Protein AF-0000000078878585 (afdb_homodimer)

Radius of gyration: 24.94 Å; Cα contacts (8 Å, |Δi|>4): 671; chains: 2; bounding box: 79×79×54 Å

Solvent-accessible surface area (backbone atoms only — not comparable to full-atom values): 21981 Å² total; per-residue (Å²): 111,72,65,44,60,48,69,75,69,44,62,63,59,82,74,28,34,38,36,37,40,33,37,47,58,63,44,70,57,42,50,69,71,71,37,98,54,54,78,77,66,34,69,67,61,50,48,40,48,52,51,31,54,56,51,60,57,68,70,75,54,55,53,57,38,36,37,37,39,90,61,33,37,38,37,32,35,41,47,82,52,56,62,77,70,33,27,46,53,57,54,22,2,40,52,9,2,47,42,5,10,46,34,10,56,73,68,71,45,89,40,34,22,28,26,45,63,28,65,33,76,48,67,69,60,46,52,49,50,55,50,50,51,36,50,48,32,32,54,52,32,56,50,37,49,44,30,48,53,35,40,75,68,72,36,49,75,67,55,21,49,58,56,51,73,73,45,49,73,68,52,45,52,48,53,33,44,77,72,72,38,61,73,89,73,51,61,60,57,63,40,51,24,47,80,47,64,75,68,83,66,78,69,76,70,80,122,112,71,65,42,60,49,68,75,69,45,62,64,58,83,74,28,34,38,35,38,39,32,38,48,57,64,46,68,58,40,49,68,70,73,38,96,56,55,79,77,67,33,68,68,60,50,49,41,47,52,52,30,53,56,50,59,56,70,70,76,53,55,51,57,36,35,38,38,38,90,62,33,38,38,37,32,36,41,48,83,52,55,62,78,70,33,26,48,54,58,54,22,2,40,52,8,1,48,43,4,11,49,34,11,56,74,68,70,44,90,40,34,21,29,28,44,66,27,66,36,75,46,66,69,59,48,52,49,50,54,51,49,53,37,49,48,32,31,52,52,34,55,51,37,49,46,30,48,54,36,39,74,68,72,37,49,74,67,54,21,49,57,57,52,73,72,46,49,73,68,53,44,52,50,52,32,44,75,71,72,38,60,75,89,72,51,61,59,58,64,40,51,23,47,78,47,64,74,68,83,67,77,70,75,70,80,121

Foldseek 3Di:
DVVVVCVPKDAFDALWKKKKKKFWDCVVVCCPPPDPADPPDHVLQLVLQVVLQVQLCVPQFPWFKWFDADRMIMTITDSPTCVVPRTFVCVFVVSQVSSQVSSCVSSVHRIGIGMGMDIGNDDVVVVVVLVVVQVVLQLVLLLRLQLVLCVVVPDDNVRSVVVSVPDDPVRSCVSCVVSPHRPVPPDPCNRGNDMDGDDPPPPPPPD/DVVVVCVPKDAFDALWKKKKKKFWDCVVVCCPPVDPADPPDHVLQLVLQVVLQVQLCVPQFQFFKWFDADRMIMTITDRPTCVVPRTFVCVFVVSQVSSQVSSCVSVVHRIGIGMGMDIGNDDVVVVVVLVVVQVVLQLVLLLRLQLVLVVVVPDDNVRSVVVSVPDDPVRSCVSCVVSPHRPVPPDPCNRGNDMDGDDPPPPPPPD

Nearest PDB structures (foldseek):
  3otc-assembly1_B-2  TM=9.334E-01  e=8.232E-17  Homo sapiens
  3otc-assembly1_A-2  TM=9.388E-01  e=1.432E-16  Homo sapiens
  5axk-assembly1_A-2  TM=9.358E-01  e=1.090E-15  Methanosarcina acetivorans
  5axk-assembly1_B  TM=9.050E-01  e=5.892E-16  Methanosarcina acetivorans
  5axl-assembly1_A  TM=9.165E-01  e=2.916E-15  Methanosarcina acetivorans

Secondary structure (DSSP, 8-state):
-HHHHTTT--BPPTT-EEEEEEEEESHHHIIIIIS---SS--HHHHHHHHHHHHHHTTSS--EEEEEEETTEEEEEE-TT--GGGGBHHHHHHHHHHHHHHHHHHHHTS--EEEEEEEEE-SHHHHHHHHHHHHHHHHHHHHHHHHHHHHHHTT--HHHHHHHHHT--HHHHHHHHHHTT--GGGS-HHHHH-EEEE----------/-HHHHTTT--BPPTT-EEEEEEEEESHHHIIIIIS---SS--HHHHHHHHHHHHHHTTSSS-EEEEEEETTEEEEEE-TT--GGGGBHHHHHHHHHHHHHHHHHHHHTS--EEEEEEEEE-SHHHHHHHHHHHHHHHHHHHHHHHHHHHHHHTT--HHHHHHHHHT--HHHHHHHHHHTT--GGGS-HHHHH-EEEE----------

Structure (mmCIF, N/CA/C/O backbone):
data_AF-0000000078878585-model_v1
#
loop_
_entity.id
_entity.type
_entity.pdbx_description
1 polymer 'Probable tRNA(His) guanylyltransferase'
#
loop_
_atom_site.group_PDB
_atom_site.id
_atom_site.type_symbol
_atom_site.label_atom_id
_atom_site.label_alt_id
_atom_site.label_comp_id
_atom_site.label_asym_id
_atom_site.label_entity_id
_atom_site.label_seq_id
_atom_site.pdbx_PDB_ins_code
_atom_site.Cartn_x
_atom_site.Cartn_y
_atom_site.Cartn_z
_atom_site.occupancy
_atom_site.B_iso_or_equiv
_atom_site.auth_seq_id
_atom_site.auth_comp_id
_atom_site.auth_asym_id
_atom_site.auth_atom_id
_atom_site.pdbx_PDB_model_num
ATOM 1 N N . MET A 1 1 ? -0.295 8.688 24.188 1 59.19 1 MET A N 1
ATOM 2 C CA . MET A 1 1 ? -0.666 8.594 22.781 1 59.19 1 MET A CA 1
ATOM 3 C C . MET A 1 1 ? 0.431 7.906 21.969 1 59.19 1 MET A C 1
ATOM 5 O O . MET A 1 1 ? 0.16 6.965 21.219 1 59.19 1 MET A O 1
ATOM 9 N N . ARG A 1 2 ? 1.653 8.281 22.406 1 64.31 2 ARG A N 1
ATOM 10 C CA . ARG A 1 2 ? 2.783 7.742 21.656 1 64.31 2 ARG A CA 1
ATOM 11 C C . ARG A 1 2 ? 2.936 6.242 21.891 1 64.31 2 ARG A C 1
ATOM 13 O O . ARG A 1 2 ? 3.25 5.488 20.969 1 64.31 2 ARG A O 1
ATOM 20 N N . LYS A 1 3 ? 2.475 5.887 23.031 1 68.31 3 LYS A N 1
ATOM 21 C CA . LYS A 1 3 ? 2.652 4.48 23.359 1 68.31 3 LYS A CA 1
ATOM 22 C C . LYS A 1 3 ? 1.713 3.596 22.547 1 68.31 3 LYS A C 1
ATOM 24 O O . LYS A 1 3 ? 2.104 2.514 22.094 1 68.31 3 LYS A O 1
ATOM 29 N N . ASN A 1 4 ? 0.507 4.027 22.297 1 75.5 4 ASN A N 1
ATOM 30 C CA . ASN A 1 4 ? -0.474 3.252 21.547 1 75.5 4 ASN A CA 1
ATOM 31 C C . ASN A 1 4 ? -0.077 3.115 20.078 1 75.5 4 ASN A C 1
ATOM 33 O O . ASN A 1 4 ? -0.454 2.148 19.406 1 75.5 4 ASN A O 1
ATOM 37 N N . GLU A 1 5 ? 0.819 3.98 19.672 1 79.25 5 GLU A N 1
ATOM 38 C CA . GLU A 1 5 ? 1.19 4.004 18.266 1 79.25 5 GLU A CA 1
ATOM 39 C C . GLU A 1 5 ? 2.23 2.932 17.953 1 79.25 5 GLU A C 1
ATOM 41 O O . GLU A 1 5 ? 2.4 2.545 16.797 1 79.25 5 GLU A O 1
ATOM 46 N N . THR A 1 6 ? 2.895 2.469 18.984 1 77.69 6 THR A N 1
ATOM 47 C CA . THR A 1 6 ? 3.986 1.533 18.734 1 77.69 6 THR A CA 1
ATOM 48 C C . THR A 1 6 ? 3.621 0.135 19.234 1 77.69 6 THR A C 1
ATOM 50 O O . THR A 1 6 ? 4.445 -0.779 19.188 1 77.69 6 THR A O 1
ATOM 53 N N . LEU A 1 7 ? 2.406 -0.029 19.641 1 78.81 7 LEU A N 1
ATOM 54 C CA . LEU A 1 7 ? 1.972 -1.28 20.25 1 78.81 7 LEU A CA 1
ATOM 55 C C . LEU A 1 7 ? 2.17 -2.451 19.297 1 78.81 7 LEU A C 1
ATOM 57 O O . LEU A 1 7 ? 2.582 -3.535 19.703 1 78.81 7 LEU A O 1
ATOM 61 N N . PHE A 1 8 ? 2.061 -2.191 18.031 1 80.19 8 PHE A N 1
ATOM 62 C CA . PHE A 1 8 ? 2.078 -3.285 17.062 1 80.19 8 PHE A CA 1
ATOM 63 C C . PHE A 1 8 ? 3.422 -3.355 16.344 1 80.19 8 PHE A C 1
ATOM 65 O O . PHE A 1 8 ? 3.611 -4.176 15.445 1 80.19 8 PHE A O 1
ATOM 72 N N . ASP A 1 9 ? 4.324 -2.539 16.828 1 86.62 9 ASP A N 1
ATOM 73 C CA . ASP A 1 9 ? 5.594 -2.51 16.109 1 86.62 9 ASP A CA 1
ATOM 74 C C . ASP A 1 9 ? 6.395 -3.787 16.344 1 86.62 9 ASP A C 1
ATOM 76 O O . ASP A 1 9 ? 6.617 -4.172 17.5 1 86.62 9 ASP A O 1
ATOM 80 N N . GLN A 1 10 ? 6.652 -4.477 15.273 1 90.62 10 GLN A N 1
ATOM 81 C CA . GLN A 1 10 ? 7.512 -5.656 15.25 1 90.62 10 GLN A CA 1
ATOM 82 C C . GLN A 1 10 ? 8.695 -5.461 14.312 1 90.62 10 GLN A C 1
ATOM 84 O O . GLN A 1 10 ? 8.578 -4.77 13.297 1 90.62 10 GLN A O 1
ATOM 89 N N . HIS A 1 11 ? 9.82 -6.016 14.75 1 92.62 11 HIS A N 1
ATOM 90 C CA . HIS A 1 11 ? 11.031 -5.965 13.938 1 92.62 11 HIS A CA 1
ATOM 91 C C . HIS A 1 11 ? 11.531 -7.367 13.602 1 92.62 11 HIS A C 1
ATOM 93 O O . HIS A 1 11 ? 11.477 -8.266 14.445 1 92.62 11 HIS A O 1
ATOM 99 N N . VAL A 1 12 ? 12.031 -7.547 12.414 1 91.56 12 VAL A N 1
ATOM 100 C CA . VAL A 1 12 ? 12.727 -8.789 12.094 1 91.56 12 VAL A CA 1
ATOM 101 C C . VAL A 1 12 ? 14.125 -8.773 12.703 1 91.56 12 VAL A C 1
ATOM 103 O O . VAL A 1 12 ? 14.875 -7.809 12.539 1 91.56 12 VAL A O 1
ATOM 106 N N . LEU A 1 13 ? 14.445 -9.781 13.359 1 90.31 13 LEU A N 1
ATOM 107 C CA . LEU A 1 13 ? 15.719 -9.844 14.07 1 90.31 13 LEU A CA 1
ATOM 108 C C . LEU A 1 13 ? 16.875 -9.953 13.086 1 90.31 13 LEU A C 1
ATOM 110 O O . LEU A 1 13 ? 16.734 -10.547 12.008 1 90.31 13 LEU A O 1
ATOM 114 N N . PRO A 1 14 ? 17.984 -9.461 13.523 1 89.62 14 PRO A N 1
ATOM 115 C CA . PRO A 1 14 ? 19.172 -9.609 12.688 1 89.62 14 PRO A CA 1
ATOM 116 C C . PRO A 1 14 ? 19.5 -11.07 12.375 1 89.62 14 PRO A C 1
ATOM 118 O O . PRO A 1 14 ? 19.062 -11.969 13.094 1 89.62 14 PRO A O 1
ATOM 121 N N . ASP A 1 15 ? 20.172 -11.344 11.234 1 88.06 15 ASP A N 1
ATOM 122 C CA . ASP A 1 15 ? 20.656 -12.656 10.82 1 88.06 15 ASP A CA 1
ATOM 123 C C . ASP A 1 15 ? 19.516 -13.516 10.273 1 88.06 15 ASP A C 1
ATOM 125 O O . ASP A 1 15 ? 19.719 -14.68 9.922 1 88.06 15 ASP A O 1
ATOM 129 N N . ASN A 1 16 ? 18.328 -12.969 10.281 1 91 16 ASN A N 1
ATOM 130 C CA . ASN A 1 16 ? 17.219 -13.617 9.578 1 91 16 ASN A CA 1
ATOM 131 C C . ASN A 1 16 ? 17.031 -13.047 8.18 1 91 16 ASN A C 1
ATOM 133 O O . ASN A 1 16 ? 17.156 -11.836 7.977 1 91 16 ASN A O 1
ATOM 137 N N . TYR A 1 17 ? 16.719 -13.984 7.305 1 92.12 17 TYR A N 1
ATOM 138 C CA . TYR A 1 17 ? 16.297 -13.523 5.988 1 92.12 17 TYR A CA 1
ATOM 139 C C . TYR A 1 17 ? 14.883 -12.969 6.027 1 92.12 17 TYR A C 1
ATOM 141 O O . TYR A 1 17 ? 14.062 -13.391 6.855 1 92.12 17 TYR A O 1
ATOM 149 N N . ILE A 1 18 ? 14.711 -11.969 5.207 1 96.06 18 ILE A N 1
ATOM 150 C CA . ILE A 1 18 ? 13.367 -11.414 5.062 1 96.06 18 ILE A CA 1
ATOM 151 C C . ILE A 1 18 ? 12.82 -11.75 3.674 1 96.06 18 ILE A C 1
ATOM 153 O O . ILE A 1 18 ? 13.445 -11.422 2.66 1 96.06 18 ILE A O 1
ATOM 157 N N . VAL A 1 19 ? 11.719 -12.438 3.627 1 97.44 19 VAL A N 1
ATOM 158 C CA . VAL A 1 19 ? 10.953 -12.594 2.393 1 97.44 19 VAL A CA 1
ATOM 159 C C . VAL A 1 19 ? 9.664 -11.773 2.475 1 97.44 19 VAL A C 1
ATOM 161 O O . VAL A 1 19 ? 8.945 -11.844 3.471 1 97.44 19 VAL A O 1
ATOM 164 N N . VAL A 1 20 ? 9.469 -10.953 1.495 1 98.19 20 VAL A N 1
ATOM 165 C CA . VAL A 1 20 ? 8.227 -10.188 1.388 1 98.19 20 VAL A CA 1
ATOM 166 C C . VAL A 1 20 ? 7.383 -10.734 0.243 1 98.19 20 VAL A C 1
ATOM 168 O O . VAL A 1 20 ? 7.859 -10.859 -0.887 1 98.19 20 VAL A O 1
ATOM 171 N N . ARG A 1 21 ? 6.152 -11.078 0.556 1 98.31 21 ARG A N 1
ATOM 172 C CA . ARG A 1 21 ? 5.242 -11.562 -0.477 1 98.31 21 ARG A CA 1
ATOM 173 C C . ARG A 1 21 ? 4.098 -10.586 -0.705 1 98.31 21 ARG A C 1
ATOM 175 O O . ARG A 1 21 ? 3.426 -10.172 0.245 1 98.31 21 ARG A O 1
ATOM 182 N N . LEU A 1 22 ? 3.949 -10.164 -1.873 1 98.62 22 LEU A N 1
ATOM 183 C CA . LEU A 1 22 ? 2.84 -9.32 -2.303 1 98.62 22 LEU A CA 1
ATOM 184 C C . LEU A 1 22 ? 1.843 -10.117 -3.139 1 98.62 22 LEU A C 1
ATOM 186 O O . LEU A 1 22 ? 2.24 -10.953 -3.953 1 98.62 22 LEU A O 1
ATOM 190 N N . ASP A 1 23 ? 0.561 -9.883 -2.914 1 97.38 23 ASP A N 1
ATOM 191 C CA . ASP A 1 23 ? -0.504 -10.609 -3.6 1 97.38 23 ASP A CA 1
ATOM 192 C C . ASP A 1 23 ? -1.622 -9.664 -4.035 1 97.38 23 ASP A C 1
ATOM 194 O O . ASP A 1 23 ? -2.088 -8.836 -3.246 1 97.38 23 ASP A O 1
ATOM 198 N N . GLY A 1 24 ? -2.039 -9.805 -5.266 1 97 24 GLY A N 1
ATOM 199 C CA . GLY A 1 24 ? -3.117 -8.969 -5.77 1 97 24 GLY A CA 1
ATOM 200 C C . GLY A 1 24 ? -4.422 -9.156 -5.02 1 97 24 GLY A C 1
ATOM 201 O O . GLY A 1 24 ? -4.863 -10.289 -4.812 1 97 24 GLY A O 1
ATOM 202 N N . LYS A 1 25 ? -5 -8.047 -4.605 1 95.06 25 LYS A N 1
ATOM 203 C CA . LYS A 1 25 ? -6.309 -8.086 -3.961 1 95.06 25 LYS A CA 1
ATOM 204 C C . LYS A 1 25 ? -7.43 -7.977 -4.988 1 95.06 25 LYS A C 1
ATOM 206 O O . LYS A 1 25 ? -7.566 -6.953 -5.66 1 95.06 25 LYS A O 1
ATOM 211 N N . GLY A 1 26 ? -8.211 -8.992 -5.078 1 88.06 26 GLY A N 1
ATOM 212 C CA . GLY A 1 26 ? -9.352 -8.969 -5.984 1 88.06 26 GLY A CA 1
ATOM 213 C C . GLY A 1 26 ? -8.953 -9.07 -7.445 1 88.06 26 GLY A C 1
ATOM 214 O O . GLY A 1 26 ? -9.688 -8.609 -8.32 1 88.06 26 GLY A O 1
ATOM 215 N N . PHE A 1 27 ? -7.828 -9.547 -7.746 1 87.62 27 PHE A N 1
ATOM 216 C CA . PHE A 1 27 ? -7.328 -9.594 -9.117 1 87.62 27 PHE A CA 1
ATOM 217 C C . PHE A 1 27 ? -8.102 -10.609 -9.945 1 87.62 27 PHE A C 1
ATOM 219 O O . PHE A 1 27 ? -8.188 -10.484 -11.164 1 87.62 27 PHE A O 1
ATOM 226 N N . THR A 1 28 ? -8.633 -11.602 -9.25 1 78 28 THR A N 1
ATOM 227 C CA . THR A 1 28 ? -9.469 -12.547 -9.984 1 78 28 THR A CA 1
ATOM 228 C C . THR A 1 28 ? -10.641 -11.828 -10.656 1 78 28 THR A C 1
ATOM 230 O O . THR A 1 28 ? -10.875 -11.992 -11.852 1 78 28 THR A O 1
ATOM 233 N N . LYS A 1 29 ? -11.289 -11.023 -9.883 1 77.31 29 LYS A N 1
ATOM 234 C CA . LYS A 1 29 ? -12.406 -10.258 -10.406 1 77.31 29 LYS A CA 1
ATOM 235 C C . LYS A 1 29 ? -11.938 -9.195 -11.398 1 77.31 29 LYS A C 1
ATOM 237 O O . LYS A 1 29 ? -12.562 -8.984 -12.43 1 77.31 29 LYS A O 1
ATOM 242 N N . LEU A 1 30 ? -10.844 -8.641 -11.109 1 75.62 30 LEU A N 1
ATOM 243 C CA . LEU A 1 30 ? -10.289 -7.594 -11.961 1 75.62 30 LEU A CA 1
ATOM 244 C C . LEU A 1 30 ? -9.945 -8.141 -13.336 1 75.62 30 LEU A C 1
ATOM 246 O O . LEU A 1 30 ? -10.281 -7.531 -14.352 1 75.62 30 LEU A O 1
ATOM 250 N N . THR A 1 31 ? -9.352 -9.273 -13.367 1 73.12 31 THR A N 1
ATOM 251 C CA . THR A 1 31 ? -8.836 -9.828 -14.617 1 73.12 31 THR A CA 1
ATOM 252 C C . THR A 1 31 ? -9.953 -10.5 -15.414 1 73.12 31 THR A C 1
ATOM 254 O O . THR A 1 31 ? -9.891 -10.57 -16.641 1 73.12 31 THR A O 1
ATOM 257 N N . LYS A 1 32 ? -10.977 -10.891 -14.773 1 69.56 32 LYS A N 1
ATOM 258 C CA . LYS A 1 32 ? -12.062 -11.586 -15.461 1 69.56 32 LYS A CA 1
ATOM 259 C C . LYS A 1 32 ? -13.125 -10.602 -15.945 1 69.56 32 LYS A C 1
ATOM 261 O O . LYS A 1 32 ? -13.68 -10.781 -17.031 1 69.56 32 LYS A O 1
ATOM 266 N N . GLU A 1 33 ? -13.344 -9.578 -15.148 1 68.31 33 GLU A N 1
ATOM 267 C CA . GLU A 1 33 ? -14.531 -8.773 -15.398 1 68.31 33 GLU A CA 1
ATOM 268 C C . GLU A 1 33 ? -14.156 -7.398 -15.961 1 68.31 33 GLU A C 1
ATOM 270 O O . GLU A 1 33 ? -14.883 -6.848 -16.797 1 68.31 33 GLU A O 1
ATOM 275 N N . SER A 1 34 ? -13.141 -6.949 -15.492 1 67.75 34 SER A N 1
ATOM 276 C CA . SER A 1 34 ? -12.914 -5.535 -15.773 1 67.75 34 SER A CA 1
ATOM 277 C C . SER A 1 34 ? -11.93 -5.348 -16.922 1 67.75 34 SER A C 1
ATOM 279 O O . SER A 1 34 ? -11.992 -4.355 -17.656 1 67.75 34 SER A O 1
ATOM 281 N N . LEU A 1 35 ? -11.117 -6.344 -16.969 1 73.44 35 LEU A N 1
ATOM 282 C CA . LEU A 1 35 ? -10.078 -6.191 -17.984 1 73.44 35 LEU A CA 1
ATOM 283 C C . LEU A 1 35 ? -10.266 -7.203 -19.109 1 73.44 35 LEU A C 1
ATOM 285 O O . LEU A 1 35 ? -10.688 -8.336 -18.859 1 73.44 35 LEU A O 1
ATOM 289 N N . ASP A 1 36 ? -10.188 -6.781 -20.328 1 82.81 36 ASP A N 1
ATOM 290 C CA . ASP A 1 36 ? -10.211 -7.68 -21.484 1 82.81 36 ASP A CA 1
ATOM 291 C C . ASP A 1 36 ? -8.852 -8.359 -21.672 1 82.81 36 ASP A C 1
ATOM 293 O O . ASP A 1 36 ? -8.047 -7.938 -22.5 1 82.81 36 ASP A O 1
ATOM 297 N N . LEU A 1 37 ? -8.664 -9.398 -20.875 1 88.56 37 LEU A N 1
ATOM 298 C CA . LEU A 1 37 ? -7.379 -10.094 -20.906 1 88.56 37 LEU A CA 1
ATOM 299 C C . LEU A 1 37 ? -7.539 -11.492 -21.484 1 88.56 37 LEU A C 1
ATOM 301 O O . LEU A 1 37 ? -8.594 -12.117 -21.312 1 88.56 37 LEU A O 1
ATOM 305 N N . GLU A 1 38 ? -6.555 -11.844 -22.188 1 89.81 38 GLU A N 1
ATOM 306 C CA . GLU A 1 38 ? -6.512 -13.227 -22.641 1 89.81 38 GLU A CA 1
ATOM 307 C C . GLU A 1 38 ? -6.488 -14.203 -21.469 1 89.81 38 GLU A C 1
ATOM 309 O O . GLU A 1 38 ? -5.887 -13.914 -20.438 1 89.81 38 GLU A O 1
ATOM 314 N N . LYS A 1 39 ? -7.199 -15.305 -21.703 1 89.75 39 LYS A N 1
ATOM 315 C CA . LYS A 1 39 ? -7.238 -16.344 -20.672 1 89.75 39 LYS A CA 1
ATOM 316 C C . LYS A 1 39 ? -6.555 -17.625 -21.156 1 89.75 39 LYS A C 1
ATOM 318 O O . LYS A 1 39 ? -6.633 -17.953 -22.328 1 89.75 39 LYS A O 1
ATOM 323 N N . PRO A 1 40 ? -5.797 -18.391 -20.297 1 91.81 40 PRO A N 1
ATOM 324 C CA . PRO A 1 40 ? -5.613 -18.203 -18.859 1 91.81 40 PRO A CA 1
ATOM 325 C C . PRO A 1 40 ? -4.516 -17.188 -18.531 1 91.81 40 PRO A C 1
ATOM 327 O O . PRO A 1 40 ? -4.426 -16.719 -17.391 1 91.81 40 PRO A O 1
ATOM 330 N N . PHE A 1 41 ? -3.688 -16.844 -19.516 1 92.62 41 PHE A N 1
ATOM 331 C CA . PHE A 1 41 ? -2.584 -15.922 -19.297 1 92.62 41 PHE A CA 1
ATOM 332 C C . PHE A 1 41 ? -2.592 -14.812 -20.328 1 92.62 41 PHE A C 1
ATOM 334 O O . PHE A 1 41 ? -2.895 -15.047 -21.5 1 92.62 41 PHE A O 1
ATOM 341 N N . ASP A 1 42 ? -2.275 -13.664 -19.875 1 93.31 42 ASP A N 1
ATOM 342 C CA . ASP A 1 42 ? -2.215 -12.492 -20.734 1 93.31 42 ASP A CA 1
ATOM 343 C C . ASP A 1 42 ? -0.854 -11.805 -20.641 1 93.31 42 ASP A C 1
ATOM 345 O O . ASP A 1 42 ? -0.394 -11.484 -19.531 1 93.31 42 ASP A O 1
ATOM 349 N N . ILE A 1 43 ? -0.296 -11.531 -21.719 1 94.06 43 ILE A N 1
ATOM 350 C CA . ILE A 1 43 ? 1.059 -10.992 -21.781 1 94.06 43 ILE A CA 1
ATOM 351 C C . ILE A 1 43 ? 1.081 -9.586 -21.172 1 94.06 43 ILE A C 1
ATOM 353 O O . ILE A 1 43 ? 2.078 -9.18 -20.578 1 94.06 43 ILE A O 1
ATOM 357 N N . ARG A 1 44 ? 0.071 -8.836 -21.406 1 93.88 44 ARG A N 1
ATOM 358 C CA . ARG A 1 44 ? 0.007 -7.477 -20.859 1 93.88 44 ARG A CA 1
ATOM 359 C C . ARG A 1 44 ? 0.038 -7.496 -19.344 1 93.88 44 ARG A C 1
ATOM 361 O O . ARG A 1 44 ? 0.724 -6.68 -18.719 1 93.88 44 ARG A O 1
ATOM 368 N N . PHE A 1 45 ? -0.755 -8.375 -18.734 1 94.94 45 PHE A N 1
ATOM 369 C CA . PHE A 1 45 ? -0.76 -8.523 -17.281 1 94.94 45 PHE A CA 1
ATOM 370 C C . PHE A 1 45 ? 0.601 -9 -16.797 1 94.94 45 PHE A C 1
ATOM 372 O O . PHE A 1 45 ? 1.123 -8.477 -15.805 1 94.94 45 PHE A O 1
ATOM 379 N N . HIS A 1 46 ? 1.098 -9.977 -17.5 1 94.88 46 HIS A N 1
ATOM 380 C CA . HIS A 1 46 ? 2.424 -10.492 -17.172 1 94.88 46 HIS A CA 1
ATOM 381 C C . HIS A 1 46 ? 3.469 -9.383 -17.203 1 94.88 46 HIS A C 1
ATOM 383 O O . HIS A 1 46 ? 4.266 -9.258 -16.266 1 94.88 46 HIS A O 1
ATOM 389 N N . ASP A 1 47 ? 3.463 -8.586 -18.234 1 96.44 47 ASP A N 1
ATOM 390 C CA . ASP A 1 47 ? 4.422 -7.496 -18.375 1 96.44 47 ASP A CA 1
ATOM 391 C C . ASP A 1 47 ? 4.266 -6.477 -17.25 1 96.44 47 ASP A C 1
ATOM 393 O O . ASP A 1 47 ? 5.254 -5.93 -16.75 1 96.44 47 ASP A O 1
ATOM 397 N N . ALA A 1 48 ? 3.059 -6.242 -16.875 1 96.56 48 ALA A N 1
ATOM 398 C CA . ALA A 1 48 ? 2.793 -5.309 -15.773 1 96.56 48 ALA A CA 1
ATOM 399 C C . ALA A 1 48 ? 3.357 -5.832 -14.461 1 96.56 48 ALA A C 1
ATOM 401 O O . ALA A 1 48 ? 3.959 -5.078 -13.688 1 96.56 48 ALA A O 1
ATOM 402 N N . MET A 1 49 ? 3.162 -7.125 -14.227 1 97.31 49 MET A N 1
ATOM 403 C CA . MET A 1 49 ? 3.67 -7.73 -12.992 1 97.31 49 MET A CA 1
ATOM 404 C C . MET A 1 49 ? 5.195 -7.727 -12.977 1 97.31 49 MET A C 1
ATOM 406 O O . MET A 1 49 ? 5.805 -7.441 -11.945 1 97.31 49 MET A O 1
ATOM 410 N N . VAL A 1 50 ? 5.789 -7.992 -14.109 1 97.44 50 VAL A N 1
ATOM 411 C CA . VAL A 1 50 ? 7.242 -7.988 -14.227 1 97.44 50 VAL A CA 1
ATOM 412 C C . VAL A 1 50 ? 7.773 -6.574 -14.023 1 97.44 50 VAL A C 1
ATOM 414 O O . VAL A 1 50 ? 8.742 -6.363 -13.281 1 97.44 50 VAL A O 1
ATOM 417 N N . ALA A 1 51 ? 7.164 -5.602 -14.672 1 98.06 51 ALA A N 1
ATOM 418 C CA . ALA A 1 51 ? 7.566 -4.203 -14.516 1 98.06 51 ALA A CA 1
ATOM 419 C C . ALA A 1 51 ? 7.441 -3.756 -13.062 1 98.06 51 ALA A C 1
ATOM 421 O O . ALA A 1 51 ? 8.312 -3.047 -12.555 1 98.06 51 ALA A O 1
ATOM 422 N N . THR A 1 52 ? 6.375 -4.145 -12.422 1 98.44 52 THR A N 1
ATOM 423 C CA . THR A 1 52 ? 6.164 -3.818 -11.016 1 98.44 52 THR A CA 1
ATOM 424 C C . THR A 1 52 ? 7.262 -4.426 -10.148 1 98.44 52 THR A C 1
ATOM 426 O O . THR A 1 52 ? 7.801 -3.758 -9.266 1 98.44 52 THR A O 1
ATOM 429 N N . THR A 1 53 ? 7.586 -5.668 -10.43 1 98.25 53 THR A N 1
ATOM 430 C CA . THR A 1 53 ? 8.648 -6.348 -9.688 1 98.25 53 THR A CA 1
ATOM 431 C C . THR A 1 53 ? 9.977 -5.625 -9.867 1 98.25 53 THR A C 1
ATOM 433 O O . THR A 1 53 ? 10.703 -5.398 -8.891 1 98.25 53 THR A O 1
ATOM 436 N N . LYS A 1 54 ? 10.273 -5.23 -11.086 1 97.25 54 LYS A N 1
ATOM 437 C CA . LYS A 1 54 ? 11.5 -4.488 -11.367 1 97.25 54 LYS A CA 1
ATOM 438 C C . LYS A 1 54 ? 11.531 -3.166 -10.602 1 97.25 54 LYS A C 1
ATOM 440 O O . LYS A 1 54 ? 12.57 -2.779 -10.062 1 97.25 54 LYS A O 1
ATOM 445 N N . HIS A 1 55 ? 10.453 -2.516 -10.562 1 97.56 55 HIS A N 1
ATOM 446 C CA . HIS A 1 55 ? 10.344 -1.265 -9.82 1 97.56 55 HIS A CA 1
ATOM 447 C C . HIS A 1 55 ? 10.664 -1.469 -8.344 1 97.56 55 HIS A C 1
ATOM 449 O O . HIS A 1 55 ? 11.383 -0.667 -7.746 1 97.56 55 HIS A O 1
ATOM 455 N N . LEU A 1 56 ? 10.203 -2.562 -7.734 1 97.75 56 LEU A N 1
ATOM 456 C CA . LEU A 1 56 ? 10.391 -2.834 -6.312 1 97.75 56 LEU A CA 1
ATOM 457 C C . LEU A 1 56 ? 11.859 -3.076 -5.988 1 97.75 56 LEU A C 1
ATOM 459 O O . LEU A 1 56 ? 12.273 -2.949 -4.832 1 97.75 56 LEU A O 1
ATOM 463 N N . LEU A 1 57 ? 12.656 -3.352 -7.012 1 95.62 57 LEU A N 1
ATOM 464 C CA . LEU A 1 57 ? 14.086 -3.543 -6.816 1 95.62 57 LEU A CA 1
ATOM 465 C C . LEU A 1 57 ? 14.797 -2.203 -6.637 1 95.62 57 LEU A C 1
ATOM 467 O O . LEU A 1 57 ? 15.953 -2.16 -6.219 1 95.62 57 LEU A O 1
ATOM 471 N N . THR A 1 58 ? 14.094 -1.097 -6.898 1 94.06 58 THR A N 1
ATOM 472 C CA . THR A 1 58 ? 14.75 0.205 -6.938 1 94.06 58 THR A CA 1
ATOM 473 C C . THR A 1 58 ? 14.227 1.108 -5.824 1 94.06 58 THR A C 1
ATOM 475 O O . THR A 1 58 ? 14.5 2.309 -5.809 1 94.06 58 THR A O 1
ATOM 478 N N . VAL A 1 59 ? 13.5 0.56 -4.887 1 95.06 59 VAL A N 1
ATOM 479 C CA . VAL A 1 59 ? 12.766 1.449 -3.992 1 95.06 59 VAL A CA 1
ATOM 480 C C . VAL A 1 59 ? 13.484 1.527 -2.643 1 95.06 59 VAL A C 1
ATOM 482 O O . VAL A 1 59 ? 12.883 1.923 -1.641 1 95.06 59 VAL A O 1
ATOM 485 N N . GLY A 1 60 ? 14.688 1.091 -2.541 1 93.62 60 GLY A N 1
ATOM 486 C CA . GLY A 1 60 ? 15.469 1.372 -1.35 1 93.62 60 GLY A CA 1
ATOM 487 C C . GLY A 1 60 ? 15.867 0.121 -0.588 1 93.62 60 GLY A C 1
ATOM 488 O O . GLY A 1 60 ? 16.734 0.17 0.285 1 93.62 60 GLY A O 1
ATOM 489 N N . PHE A 1 61 ? 15.242 -1.02 -0.856 1 95 61 PHE A N 1
ATOM 490 C CA . PHE A 1 61 ? 15.602 -2.277 -0.213 1 95 61 PHE A CA 1
ATOM 491 C C . PHE A 1 61 ? 16.719 -2.98 -0.987 1 95 61 PHE A C 1
ATOM 493 O O . PHE A 1 61 ? 16.766 -2.893 -2.215 1 95 61 PHE A O 1
ATOM 500 N N . LYS A 1 62 ? 17.562 -3.607 -0.306 1 94.12 62 LYS A N 1
ATOM 501 C CA . LYS A 1 62 ? 18.547 -4.465 -0.949 1 94.12 62 LYS A CA 1
ATOM 502 C C . LYS A 1 62 ? 17.969 -5.84 -1.269 1 94.12 62 LYS A C 1
ATOM 504 O O . LYS A 1 62 ? 18.125 -6.785 -0.494 1 94.12 62 LYS A O 1
ATOM 509 N N . VAL A 1 63 ? 17.375 -5.961 -2.385 1 95.56 63 VAL A N 1
ATOM 510 C CA . VAL A 1 63 ? 16.734 -7.199 -2.816 1 95.56 63 VAL A CA 1
ATOM 511 C C . VAL A 1 63 ? 17.75 -8.078 -3.547 1 95.56 63 VAL A C 1
ATOM 513 O O . VAL A 1 63 ? 18.375 -7.641 -4.516 1 95.56 63 VAL A O 1
ATOM 516 N N . ILE A 1 64 ? 17.875 -9.32 -3.145 1 92.94 64 ILE A N 1
ATOM 517 C CA . ILE A 1 64 ? 18.844 -10.258 -3.697 1 92.94 64 ILE A CA 1
ATOM 518 C C . ILE A 1 64 ? 18.188 -11.094 -4.793 1 92.94 64 ILE A C 1
ATOM 520 O O . ILE A 1 64 ? 18.859 -11.555 -5.719 1 92.94 64 ILE A O 1
ATOM 524 N N . TYR A 1 65 ? 16.984 -11.422 -4.605 1 95.94 65 TYR A N 1
ATOM 525 C CA . TYR A 1 65 ? 16.219 -12.266 -5.523 1 95.94 65 TYR A CA 1
ATOM 526 C C . TYR A 1 65 ? 14.742 -11.891 -5.516 1 95.94 65 TYR A C 1
ATOM 528 O O . TYR A 1 65 ? 14.18 -11.586 -4.461 1 95.94 65 TYR A O 1
ATOM 536 N N . ALA A 1 66 ? 14.188 -11.773 -6.668 1 97.94 66 ALA A N 1
ATOM 537 C CA . ALA A 1 66 ? 12.75 -11.531 -6.809 1 97.94 66 ALA A CA 1
ATOM 538 C C . ALA A 1 66 ? 12.102 -12.578 -7.707 1 97.94 66 ALA A C 1
ATOM 540 O O . ALA A 1 66 ? 12.727 -13.07 -8.648 1 97.94 66 ALA A O 1
ATOM 541 N N . TYR A 1 67 ? 10.938 -13 -7.348 1 97.56 67 TYR A N 1
ATOM 542 C CA . TYR A 1 67 ? 10.164 -13.992 -8.086 1 97.56 67 TYR A CA 1
ATOM 543 C C . TYR A 1 67 ? 8.711 -13.555 -8.234 1 97.56 67 TYR A C 1
ATOM 545 O O . TYR A 1 67 ? 8.102 -13.07 -7.277 1 97.56 67 TYR A O 1
ATOM 553 N N . THR A 1 68 ? 8.172 -13.562 -9.438 1 97.88 68 THR A N 1
ATOM 554 C CA . THR A 1 68 ? 6.766 -13.227 -9.625 1 97.88 68 THR A CA 1
ATOM 555 C C . THR A 1 68 ? 6.055 -14.312 -10.43 1 97.88 68 THR A C 1
ATOM 557 O O . THR A 1 68 ? 6.633 -14.875 -11.367 1 97.88 68 THR A O 1
ATOM 560 N N . GLN A 1 69 ? 4.863 -14.586 -10.039 1 95.12 69 GLN A N 1
ATOM 561 C CA . GLN A 1 69 ? 3.959 -15.516 -10.711 1 95.12 69 GLN A CA 1
ATOM 562 C C . GLN A 1 69 ? 2.506 -15.07 -10.562 1 95.12 69 GLN A C 1
ATOM 564 O O . GLN A 1 69 ? 2.082 -14.664 -9.484 1 95.12 69 GLN A O 1
ATOM 569 N N . SER A 1 70 ? 1.792 -15.07 -11.688 1 93 70 SER A N 1
ATOM 570 C CA . SER A 1 70 ? 0.401 -14.625 -11.672 1 93 70 SER A CA 1
ATOM 571 C C . SER A 1 70 ? 0.267 -13.25 -11.023 1 93 70 SER A C 1
ATOM 573 O O . SER A 1 70 ? 0.894 -12.289 -11.469 1 93 70 SER A O 1
ATOM 575 N N . ASP A 1 71 ? -0.471 -13.211 -9.922 1 94.81 71 ASP A N 1
ATOM 576 C CA . ASP A 1 71 ? -0.67 -11.922 -9.266 1 94.81 71 ASP A CA 1
ATOM 577 C C . ASP A 1 71 ? 0.155 -11.82 -7.988 1 94.81 71 ASP A C 1
ATOM 579 O O . ASP A 1 71 ? -0.154 -11.023 -7.105 1 94.81 71 ASP A O 1
ATOM 583 N N . GLU A 1 72 ? 1.201 -12.625 -7.879 1 97.25 72 GLU A N 1
ATOM 584 C CA . GLU A 1 72 ? 2.01 -12.664 -6.66 1 97.25 72 GLU A CA 1
ATOM 585 C C . GLU A 1 72 ? 3.455 -12.273 -6.949 1 97.25 72 GLU A C 1
ATOM 587 O O . GLU A 1 72 ? 4 -12.609 -8 1 97.25 72 GLU A O 1
ATOM 592 N N . ILE A 1 73 ? 4.078 -11.57 -6.039 1 98.44 73 ILE A N 1
ATOM 593 C CA . ILE A 1 73 ? 5.488 -11.203 -6.059 1 98.44 73 ILE A CA 1
ATOM 594 C C . ILE A 1 73 ? 6.148 -11.609 -4.742 1 98.44 73 ILE A C 1
ATOM 596 O O . ILE A 1 73 ? 5.598 -11.367 -3.666 1 98.44 73 ILE A O 1
ATOM 600 N N . SER A 1 74 ? 7.301 -12.258 -4.828 1 98.12 74 SER A N 1
ATOM 601 C CA . SER A 1 74 ? 8.125 -12.57 -3.662 1 98.12 74 SER A CA 1
ATOM 602 C C . SER A 1 74 ? 9.492 -11.898 -3.758 1 98.12 74 SER A C 1
ATOM 604 O O . SER A 1 74 ? 10.211 -12.078 -4.746 1 98.12 74 SER A O 1
ATOM 606 N N . LEU A 1 75 ? 9.859 -11.133 -2.766 1 98.12 75 LEU A N 1
ATOM 607 C CA . LEU A 1 75 ? 11.148 -10.461 -2.699 1 98.12 75 LEU A CA 1
ATOM 608 C C . LEU A 1 75 ? 12.008 -11.031 -1.57 1 98.12 75 LEU A C 1
ATOM 610 O O . LEU A 1 75 ? 11.547 -11.125 -0.43 1 98.12 75 LEU A O 1
ATOM 614 N N . LEU A 1 76 ? 13.172 -11.398 -1.91 1 97.31 76 LEU A N 1
ATOM 615 C CA . LEU A 1 76 ? 14.164 -11.766 -0.898 1 97.31 76 LEU A CA 1
ATOM 616 C C . LEU A 1 76 ? 15.078 -10.594 -0.581 1 97.31 76 LEU A C 1
ATOM 618 O O . LEU A 1 76 ? 15.859 -10.156 -1.434 1 97.31 76 LEU A O 1
ATOM 622 N N . ILE A 1 77 ? 14.961 -10.125 0.632 1 95.19 77 ILE A N 1
ATOM 623 C CA . ILE A 1 77 ? 15.773 -9 1.085 1 95.19 77 ILE A CA 1
ATOM 624 C C . ILE A 1 77 ? 17.016 -9.516 1.791 1 95.19 77 ILE A C 1
ATOM 626 O O . ILE A 1 77 ? 16.953 -10.461 2.578 1 95.19 77 ILE A O 1
ATOM 630 N N . ASP A 1 78 ? 18.078 -8.859 1.505 1 91.62 78 ASP A N 1
ATOM 631 C CA . ASP A 1 78 ? 19.359 -9.219 2.096 1 91.62 78 ASP A CA 1
ATOM 632 C C . ASP A 1 78 ? 19.281 -9.234 3.621 1 91.62 78 ASP A C 1
ATOM 634 O O . ASP A 1 78 ? 18.672 -8.352 4.223 1 91.62 78 ASP A O 1
ATOM 638 N N . LYS A 1 79 ? 20 -10.195 4.211 1 91 79 LYS A N 1
ATOM 639 C CA . LYS A 1 79 ? 19.938 -10.359 5.66 1 91 79 LYS A CA 1
ATOM 640 C C . LYS A 1 79 ? 20.578 -9.172 6.375 1 91 79 LYS A C 1
ATOM 642 O O . LYS A 1 79 ? 20.266 -8.891 7.535 1 91 79 LYS A O 1
ATOM 647 N N . ASP A 1 80 ? 21.438 -8.406 5.703 1 91.94 80 ASP A N 1
ATOM 648 C CA . ASP A 1 80 ? 22.141 -7.281 6.312 1 91.94 80 ASP A CA 1
ATOM 649 C C . ASP A 1 80 ? 21.406 -5.965 6.051 1 91.94 80 ASP A C 1
ATOM 651 O O . ASP A 1 80 ? 21.828 -4.906 6.512 1 91.94 80 ASP A O 1
ATOM 655 N N . ASP A 1 81 ? 20.328 -6.09 5.254 1 93.56 81 ASP A N 1
ATOM 656 C CA . ASP A 1 81 ? 19.547 -4.883 5.012 1 93.56 81 ASP A CA 1
ATOM 657 C C . ASP A 1 81 ? 18.875 -4.395 6.297 1 93.56 81 ASP A C 1
ATOM 659 O O . ASP A 1 81 ? 18.281 -5.184 7.027 1 93.56 81 ASP A O 1
ATOM 663 N N . ASN A 1 82 ? 19.031 -3.1 6.559 1 95.12 82 ASN A N 1
ATOM 664 C CA . ASN A 1 82 ? 18.453 -2.521 7.773 1 95.12 82 ASN A CA 1
ATOM 665 C C . ASN A 1 82 ? 17.484 -1.395 7.453 1 95.12 82 ASN A C 1
ATOM 667 O O . ASN A 1 82 ? 17.25 -0.508 8.281 1 95.12 82 ASN A O 1
ATOM 671 N N . THR A 1 83 ? 16.922 -1.472 6.266 1 94.81 83 THR A N 1
ATOM 672 C CA . THR A 1 83 ? 15.938 -0.465 5.859 1 94.81 83 THR A CA 1
ATOM 673 C C . THR A 1 83 ? 14.781 -0.4 6.852 1 94.81 83 THR A C 1
ATOM 675 O O . THR A 1 83 ? 14.273 -1.436 7.285 1 94.81 83 THR A O 1
ATOM 678 N N . PHE A 1 84 ? 14.406 0.811 7.32 1 95.19 84 PHE A N 1
ATOM 679 C CA . PHE A 1 84 ? 13.352 1.092 8.281 1 95.19 84 PHE A CA 1
ATOM 680 C C . PHE A 1 84 ? 13.578 0.325 9.578 1 95.19 84 PHE A C 1
ATOM 682 O O . PHE A 1 84 ? 12.625 -0.098 10.234 1 95.19 84 PHE A O 1
ATOM 689 N N . ASN A 1 85 ? 14.883 0.062 9.867 1 95.25 85 ASN A N 1
ATOM 690 C CA . ASN A 1 85 ? 15.242 -0.711 11.047 1 95.25 85 ASN A CA 1
ATOM 691 C C . ASN A 1 85 ? 14.539 -2.064 11.07 1 95.25 85 ASN A C 1
ATOM 693 O O . ASN A 1 85 ? 14.141 -2.547 12.133 1 95.25 85 ASN A O 1
ATOM 697 N N . ARG A 1 86 ? 14.172 -2.621 9.859 1 95.25 86 ARG A N 1
ATOM 698 C CA . ARG A 1 86 ? 13.555 -3.926 9.656 1 95.25 86 ARG A CA 1
ATOM 699 C C . ARG A 1 86 ? 12.18 -3.99 10.328 1 95.25 86 ARG A C 1
ATOM 701 O O . ARG A 1 86 ? 11.781 -5.043 10.828 1 95.25 86 ARG A O 1
ATOM 708 N N . LYS A 1 87 ? 11.516 -2.844 10.461 1 95.5 87 LYS A N 1
ATOM 709 C CA . LYS A 1 87 ? 10.172 -2.754 11.016 1 95.5 87 LYS A CA 1
ATOM 710 C C . LYS A 1 87 ? 9.141 -3.344 10.062 1 95.5 87 LYS A C 1
ATOM 712 O O . LYS A 1 87 ? 8.969 -2.854 8.945 1 95.5 87 LYS A O 1
ATOM 717 N N . VAL A 1 88 ? 8.352 -4.344 10.555 1 95.38 88 VAL A N 1
ATOM 718 C CA . VAL A 1 88 ? 7.469 -5.152 9.727 1 95.38 88 VAL A CA 1
ATOM 719 C C . VAL A 1 88 ? 6.359 -4.277 9.148 1 95.38 88 VAL A C 1
ATOM 721 O O . VAL A 1 88 ? 6.059 -4.348 7.953 1 95.38 88 VAL A O 1
ATOM 724 N N . ARG A 1 89 ? 5.773 -3.404 9.938 1 94.62 89 ARG A N 1
ATOM 725 C CA . ARG A 1 89 ? 4.68 -2.557 9.469 1 94.62 89 ARG A CA 1
ATOM 726 C C . ARG A 1 89 ? 5.141 -1.64 8.344 1 94.62 89 ARG A C 1
ATOM 728 O O . ARG A 1 89 ? 4.402 -1.416 7.379 1 94.62 89 ARG A O 1
ATOM 735 N N . LYS A 1 90 ? 6.324 -1.029 8.461 1 96.38 90 LYS A N 1
ATOM 736 C CA . LYS A 1 90 ? 6.867 -0.14 7.441 1 96.38 90 LYS A CA 1
ATOM 737 C C . LYS A 1 90 ? 7.16 -0.9 6.152 1 96.38 90 LYS A C 1
ATOM 739 O O . LYS A 1 90 ? 6.82 -0.438 5.059 1 96.38 90 LYS A O 1
ATOM 744 N N . ILE A 1 91 ? 7.762 -2.086 6.297 1 97.38 91 ILE A N 1
ATOM 745 C CA . ILE A 1 91 ? 8.07 -2.92 5.141 1 97.38 91 ILE A CA 1
ATOM 746 C C . ILE A 1 91 ? 6.777 -3.26 4.395 1 97.38 91 ILE A C 1
ATOM 748 O O . ILE A 1 91 ? 6.672 -3.023 3.188 1 97.38 91 ILE A O 1
ATOM 752 N N . ASN A 1 92 ? 5.785 -3.719 5.133 1 97.75 92 ASN A N 1
ATOM 753 C CA . ASN A 1 92 ? 4.52 -4.125 4.535 1 97.75 92 ASN A CA 1
ATOM 754 C C . ASN A 1 92 ? 3.822 -2.957 3.848 1 97.75 92 ASN A C 1
ATOM 756 O O . ASN A 1 92 ? 3.387 -3.072 2.701 1 97.75 92 ASN A O 1
ATOM 760 N N . SER A 1 93 ? 3.725 -1.843 4.523 1 98.06 93 SER A N 1
ATOM 761 C CA . SER A 1 93 ? 2.926 -0.732 4.016 1 98.06 93 SER A CA 1
ATOM 762 C C . SER A 1 93 ? 3.623 -0.035 2.854 1 98.06 93 SER A C 1
ATOM 764 O O . SER A 1 93 ? 2.992 0.284 1.845 1 98.06 93 SER A O 1
ATOM 766 N N . VAL A 1 94 ? 4.93 0.159 2.939 1 98.38 94 VAL A N 1
ATOM 767 C CA . VAL A 1 94 ? 5.664 0.866 1.896 1 98.38 94 VAL A CA 1
ATOM 768 C C . VAL A 1 94 ? 5.699 0.02 0.625 1 98.38 94 VAL A C 1
ATOM 770 O O . VAL A 1 94 ? 5.422 0.519 -0.468 1 98.38 94 VAL A O 1
ATOM 773 N N . LEU A 1 95 ? 6.016 -1.271 0.749 1 98.69 95 LEU A N 1
ATOM 774 C CA . LEU A 1 95 ? 6.105 -2.119 -0.434 1 98.69 95 LEU A CA 1
ATOM 775 C C . LEU A 1 95 ? 4.727 -2.338 -1.05 1 98.69 95 LEU A C 1
ATOM 777 O O . LEU A 1 95 ? 4.59 -2.381 -2.273 1 98.69 95 LEU A O 1
ATOM 781 N N . ALA A 1 96 ? 3.688 -2.498 -0.211 1 98.75 96 ALA A N 1
ATOM 782 C CA . ALA A 1 96 ? 2.326 -2.557 -0.739 1 98.75 96 ALA A CA 1
ATOM 783 C C . ALA A 1 96 ? 1.977 -1.283 -1.501 1 98.75 96 ALA A C 1
ATOM 785 O O . ALA A 1 96 ? 1.396 -1.342 -2.588 1 98.75 96 ALA A O 1
ATOM 786 N N . GLY A 1 97 ? 2.312 -0.151 -0.912 1 98.75 97 GLY A N 1
ATOM 787 C CA . GLY A 1 97 ? 2.066 1.129 -1.557 1 98.75 97 GLY A CA 1
ATOM 788 C C . GLY A 1 97 ? 2.807 1.286 -2.871 1 98.75 97 GLY A C 1
ATOM 789 O O . GLY A 1 97 ? 2.219 1.692 -3.875 1 98.75 97 GLY A O 1
ATOM 790 N N . GLU A 1 98 ? 4.105 0.955 -2.891 1 98.69 98 GLU A N 1
ATOM 791 C CA . GLU A 1 98 ? 4.926 1.043 -4.094 1 98.69 98 GLU A CA 1
ATOM 792 C C . GLU A 1 98 ? 4.367 0.162 -5.207 1 98.69 98 GLU A C 1
ATOM 794 O O . GLU A 1 98 ? 4.191 0.619 -6.34 1 98.69 98 GLU A O 1
ATOM 799 N N . ALA A 1 99 ? 4.082 -1.078 -4.867 1 98.81 99 ALA A N 1
ATOM 800 C CA . ALA A 1 99 ? 3.611 -2.041 -5.855 1 98.81 99 ALA A CA 1
ATOM 801 C C . ALA A 1 99 ? 2.256 -1.628 -6.422 1 98.81 99 ALA A C 1
ATOM 803 O O . ALA A 1 99 ? 2.057 -1.627 -7.641 1 98.81 99 ALA A O 1
ATOM 804 N N . SER A 1 100 ? 1.333 -1.233 -5.559 1 98.81 100 SER A N 1
ATOM 805 C CA . SER A 1 100 ? -0.018 -0.873 -5.977 1 98.81 100 SER A CA 1
ATOM 806 C C . SER A 1 100 ? -0.014 0.396 -6.824 1 98.81 100 SER A C 1
ATOM 808 O O . SER A 1 100 ? -0.687 0.463 -7.855 1 98.81 100 SER A O 1
ATOM 810 N N . ALA A 1 101 ? 0.754 1.381 -6.379 1 98.69 101 ALA A N 1
ATOM 811 C CA . ALA A 1 101 ? 0.838 2.639 -7.117 1 98.69 101 ALA A CA 1
ATOM 812 C C . ALA A 1 101 ? 1.423 2.418 -8.508 1 98.69 101 ALA A C 1
ATOM 814 O O . ALA A 1 101 ? 0.836 2.84 -9.508 1 98.69 101 ALA A O 1
ATOM 815 N N . PHE A 1 102 ? 2.551 1.718 -8.602 1 98.75 102 PHE A N 1
ATOM 816 C CA . PHE A 1 102 ? 3.229 1.512 -9.875 1 98.75 102 PHE A CA 1
ATOM 817 C C . PHE A 1 102 ? 2.361 0.69 -10.82 1 98.75 102 PHE A C 1
ATOM 819 O O . PHE A 1 102 ? 2.15 1.077 -11.969 1 98.75 102 PHE A O 1
ATOM 826 N N . PHE A 1 103 ? 1.858 -0.442 -10.266 1 98.5 103 PHE A N 1
ATOM 827 C CA . PHE A 1 103 ? 1.034 -1.312 -11.094 1 98.5 103 PHE A CA 1
ATOM 828 C C . PHE A 1 103 ? -0.165 -0.553 -11.648 1 98.5 103 PHE A C 1
ATOM 830 O O . PHE A 1 103 ? -0.477 -0.658 -12.836 1 98.5 103 PHE A O 1
ATOM 837 N N . SER A 1 104 ? -0.855 0.203 -10.805 1 97.94 104 SER A N 1
ATOM 838 C CA . SER A 1 104 ? -2.047 0.939 -11.219 1 97.94 104 SER A CA 1
ATOM 839 C C . SER A 1 104 ? -1.724 1.946 -12.312 1 97.94 104 SER A C 1
ATOM 841 O O . SER A 1 104 ? -2.477 2.08 -13.281 1 97.94 104 SER A O 1
ATOM 843 N N . MET A 1 105 ? -0.626 2.643 -12.141 1 97.81 105 MET A N 1
ATOM 844 C CA . MET A 1 105 ? -0.223 3.619 -13.148 1 97.81 105 MET A CA 1
ATOM 845 C C . MET A 1 105 ? 0.172 2.928 -14.445 1 97.81 105 MET A C 1
ATOM 847 O O . MET A 1 105 ? -0.184 3.387 -15.531 1 97.81 105 MET A O 1
ATOM 851 N N . TYR A 1 106 ? 0.918 1.795 -14.352 1 97.06 106 TYR A N 1
ATOM 852 C CA . TYR A 1 106 ? 1.395 1.053 -15.516 1 97.06 106 TYR A CA 1
ATOM 853 C C . TYR A 1 106 ? 0.232 0.435 -16.281 1 97.06 106 TYR A C 1
ATOM 855 O O . TYR A 1 106 ? 0.174 0.523 -17.516 1 97.06 106 TYR A O 1
ATOM 863 N N . PHE A 1 107 ? -0.678 -0.145 -15.531 1 94.19 107 PHE A N 1
ATOM 864 C CA . PHE A 1 107 ? -1.778 -0.896 -16.125 1 94.19 107 PHE A CA 1
ATOM 865 C C . PHE A 1 107 ? -2.975 0.011 -16.391 1 94.19 107 PHE A C 1
ATOM 867 O O . PHE A 1 107 ? -3.926 -0.385 -17.062 1 94.19 107 PHE A O 1
ATOM 874 N N . ASN A 1 108 ? -2.939 1.286 -15.891 1 93.81 108 ASN A N 1
ATOM 875 C CA . ASN A 1 108 ? -3.986 2.295 -15.992 1 93.81 108 ASN A CA 1
ATOM 876 C C . ASN A 1 108 ? -5.312 1.785 -15.438 1 93.81 108 ASN A C 1
ATOM 878 O O . ASN A 1 108 ? -6.359 1.947 -16.078 1 93.81 108 ASN A O 1
ATOM 882 N N . LYS A 1 109 ? -5.277 1.07 -14.375 1 94.75 109 LYS A N 1
ATOM 883 C CA . LYS A 1 109 ? -6.406 0.541 -13.617 1 94.75 109 LYS A CA 1
ATOM 884 C C . LYS A 1 109 ? -6.078 0.45 -12.125 1 94.75 109 LYS A C 1
ATOM 886 O O . LYS A 1 109 ? -5.051 -0.117 -11.75 1 94.75 109 LYS A O 1
ATOM 891 N N . LEU A 1 110 ? -6.957 1.051 -11.328 1 96.31 110 LEU A N 1
ATOM 892 C CA . LEU A 1 110 ? -6.73 0.972 -9.883 1 96.31 110 LEU A CA 1
ATOM 893 C C . LEU A 1 110 ? -6.629 -0.48 -9.43 1 96.31 110 LEU A C 1
ATOM 895 O O . LEU A 1 110 ? -7.578 -1.254 -9.594 1 96.31 110 LEU A O 1
ATOM 899 N N . SER A 1 111 ? -5.441 -0.885 -8.953 1 96.56 111 SER A N 1
ATOM 900 C CA . SER A 1 111 ? -5.125 -2.246 -8.531 1 96.56 111 SER A CA 1
ATOM 901 C C . SER A 1 111 ? -4.336 -2.254 -7.227 1 96.56 111 SER A C 1
ATOM 903 O O . SER A 1 111 ? -3.443 -1.428 -7.031 1 96.56 111 SER A O 1
ATOM 905 N N . VAL A 1 112 ? -4.707 -3.148 -6.367 1 98.06 112 VAL A N 1
ATOM 906 C CA . VAL A 1 112 ? -4.113 -3.146 -5.035 1 98.06 112 VAL A CA 1
ATOM 907 C C . VAL A 1 112 ? -3.436 -4.488 -4.77 1 98.06 112 VAL A C 1
ATOM 909 O O . VAL A 1 112 ? -4 -5.547 -5.066 1 98.06 112 VAL A O 1
ATOM 912 N N . LEU A 1 113 ? -2.223 -4.461 -4.32 1 98.38 113 LEU A N 1
ATOM 913 C CA . LEU A 1 113 ? -1.521 -5.645 -3.83 1 98.38 113 LEU A CA 1
ATOM 914 C C . LEU A 1 113 ? -1.33 -5.574 -2.318 1 98.38 113 LEU A C 1
ATOM 916 O O . LEU A 1 113 ? -0.828 -4.574 -1.797 1 98.38 113 LEU A O 1
ATOM 920 N N . ASP A 1 114 ? -1.761 -6.562 -1.636 1 97.31 114 ASP A N 1
ATOM 921 C CA . ASP A 1 114 ? -1.442 -6.617 -0.212 1 97.31 114 ASP A CA 1
ATOM 922 C C . ASP A 1 114 ? -0.063 -7.23 0.018 1 97.31 114 ASP A C 1
ATOM 924 O O . ASP A 1 114 ? 0.576 -7.707 -0.923 1 97.31 114 ASP A O 1
ATOM 928 N N . CYS A 1 115 ? 0.412 -7.133 1.242 1 98.19 115 CYS A N 1
ATOM 929 C CA . CYS A 1 115 ? 1.807 -7.477 1.495 1 98.19 115 CYS A CA 1
ATOM 930 C C . CYS A 1 115 ? 1.958 -8.195 2.832 1 98.19 115 CYS A C 1
ATOM 932 O O . CYS A 1 115 ? 1.279 -7.852 3.803 1 98.19 115 CYS A O 1
ATOM 934 N N . ARG A 1 116 ? 2.799 -9.195 2.885 1 97.19 116 ARG A N 1
ATOM 935 C CA . ARG A 1 116 ? 3.178 -9.852 4.133 1 97.19 116 ARG A CA 1
ATOM 936 C C . ARG A 1 116 ? 4.688 -10.078 4.199 1 97.19 116 ARG A C 1
ATOM 938 O O . ARG A 1 116 ? 5.316 -10.383 3.184 1 97.19 116 ARG A O 1
ATOM 945 N N . THR A 1 117 ? 5.219 -9.898 5.375 1 96.69 117 THR A N 1
ATOM 946 C CA . THR A 1 117 ? 6.633 -10.133 5.648 1 96.69 117 THR A CA 1
ATOM 947 C C . THR A 1 117 ? 6.828 -11.469 6.359 1 96.69 117 THR A C 1
ATOM 949 O O . THR A 1 117 ? 6.145 -11.758 7.348 1 96.69 117 THR A O 1
ATOM 952 N N . ILE A 1 118 ? 7.703 -12.312 5.824 1 95.69 118 ILE A N 1
ATOM 953 C CA . ILE A 1 118 ? 8 -13.633 6.367 1 95.69 118 ILE A CA 1
ATOM 954 C C . ILE A 1 118 ? 9.453 -13.688 6.84 1 95.69 118 ILE A C 1
ATOM 956 O O . ILE A 1 118 ? 10.367 -13.328 6.094 1 95.69 118 ILE A O 1
ATOM 960 N N . CYS A 1 119 ? 9.672 -14.07 8.055 1 93 119 CYS A N 1
ATOM 961 C CA . CYS A 1 119 ? 11.008 -14.25 8.617 1 93 119 CYS A CA 1
ATOM 962 C C . CYS A 1 119 ? 11.5 -15.68 8.406 1 93 119 CYS A C 1
ATOM 964 O O . CYS A 1 119 ? 10.805 -16.641 8.734 1 93 119 CYS A O 1
ATOM 966 N N . ILE A 1 120 ? 12.68 -15.82 7.82 1 92.38 120 ILE A N 1
ATOM 967 C CA . ILE A 1 120 ? 13.25 -17.125 7.543 1 92.38 120 ILE A CA 1
ATOM 968 C C . ILE A 1 120 ? 14.633 -17.234 8.172 1 92.38 120 ILE A C 1
ATOM 970 O O . ILE A 1 120 ? 15.562 -16.547 7.758 1 92.38 120 ILE A O 1
ATOM 974 N N . PRO A 1 121 ? 14.883 -18.156 9.008 1 89.94 121 PRO A N 1
ATOM 975 C CA . PRO A 1 121 ? 16.109 -18.156 9.82 1 89.94 121 PRO A CA 1
ATOM 976 C C . PRO A 1 121 ? 17.297 -18.797 9.102 1 89.94 121 PRO A C 1
ATOM 978 O O . PRO A 1 121 ? 18.438 -18.562 9.469 1 89.94 121 PRO A O 1
ATOM 981 N N . ASN A 1 122 ? 17 -19.672 8.062 1 91.12 122 ASN A N 1
ATOM 982 C CA . ASN A 1 122 ? 18.125 -20.359 7.434 1 91.12 122 ASN A CA 1
ATOM 983 C C . ASN A 1 122 ? 17.891 -20.562 5.938 1 91.12 122 ASN A C 1
ATOM 985 O O . ASN A 1 122 ? 16.766 -20.391 5.453 1 91.12 122 ASN A O 1
ATOM 989 N N . ILE A 1 123 ? 18.906 -21 5.344 1 92.25 123 ILE A N 1
ATOM 990 C CA . ILE A 1 123 ? 18.938 -21.078 3.889 1 92.25 123 ILE A CA 1
ATOM 991 C C . ILE A 1 123 ? 18.047 -22.234 3.414 1 92.25 123 ILE A C 1
ATOM 993 O O . ILE A 1 123 ? 17.406 -22.141 2.365 1 92.25 123 ILE A O 1
ATOM 997 N N . GLU A 1 124 ? 18.016 -23.297 4.141 1 94.12 124 GLU A N 1
ATOM 998 C CA . GLU A 1 124 ? 17.203 -24.438 3.758 1 94.12 124 GLU A CA 1
ATOM 999 C C . GLU A 1 124 ? 15.727 -24.062 3.66 1 94.12 124 GLU A C 1
ATOM 1001 O O . GLU A 1 124 ? 15.047 -24.422 2.693 1 94.12 124 GLU A O 1
ATOM 1006 N N . MET A 1 125 ? 15.297 -23.344 4.605 1 93.31 125 MET A N 1
ATOM 1007 C CA . MET A 1 125 ? 13.906 -22.891 4.625 1 93.31 125 MET A CA 1
ATOM 1008 C C . MET A 1 125 ? 13.648 -21.875 3.52 1 93.31 125 MET A C 1
ATOM 1010 O O . MET A 1 125 ? 12.555 -21.828 2.951 1 93.31 125 MET A O 1
ATOM 1014 N N . LEU A 1 126 ? 14.641 -21.141 3.293 1 93.94 126 LEU A N 1
ATOM 1015 C CA . LEU A 1 126 ? 14.539 -20.156 2.225 1 93.94 126 LEU A CA 1
ATOM 1016 C C . LEU A 1 126 ? 14.375 -20.844 0.87 1 93.94 126 LEU A C 1
ATOM 1018 O O . LEU A 1 126 ? 13.508 -20.453 0.079 1 93.94 126 LEU A O 1
ATOM 1022 N N . LEU A 1 127 ? 15.188 -21.812 0.597 1 94.38 127 LEU A N 1
ATOM 1023 C CA . LEU A 1 127 ? 15.094 -22.578 -0.642 1 94.38 127 LEU A CA 1
ATOM 1024 C C . LEU A 1 127 ? 13.75 -23.297 -0.745 1 94.38 127 LEU A C 1
ATOM 1026 O O . LEU A 1 127 ? 13.133 -23.312 -1.812 1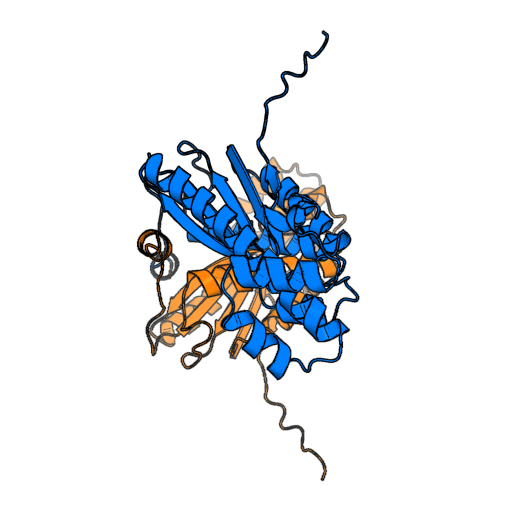 94.38 127 LEU A O 1
ATOM 1030 N N . ASP A 1 128 ? 13.328 -23.844 0.342 1 94.69 128 ASP A N 1
ATOM 1031 C CA . ASP A 1 128 ? 12.023 -24.5 0.385 1 94.69 128 ASP A CA 1
ATOM 1032 C C . ASP A 1 128 ? 10.906 -23.531 0.015 1 94.69 128 ASP A C 1
ATOM 1034 O O . ASP A 1 128 ? 9.969 -23.891 -0.702 1 94.69 128 ASP A O 1
ATOM 1038 N N . TYR A 1 129 ? 10.984 -22.359 0.528 1 95.56 129 TYR A N 1
ATOM 1039 C CA . TYR A 1 129 ? 9.969 -21.344 0.247 1 95.56 129 TYR A CA 1
ATOM 1040 C C . TYR A 1 129 ? 9.828 -21.125 -1.253 1 95.56 129 TYR A C 1
ATOM 1042 O O . TYR A 1 129 ? 8.727 -21.188 -1.798 1 95.56 129 TYR A O 1
ATOM 1050 N N . PHE A 1 130 ? 10.883 -20.828 -1.896 1 95.06 130 PHE A N 1
ATOM 1051 C CA . PHE A 1 130 ? 10.828 -20.484 -3.312 1 95.06 130 PHE A CA 1
ATOM 1052 C C . PHE A 1 130 ? 10.492 -21.719 -4.152 1 95.06 130 PHE A C 1
ATOM 1054 O O . PHE A 1 130 ? 9.836 -21.609 -5.188 1 95.06 130 PHE A O 1
ATOM 1061 N N . CYS A 1 131 ? 10.922 -22.906 -3.688 1 95.12 131 CYS A N 1
ATOM 1062 C CA . CYS A 1 131 ? 10.508 -24.141 -4.352 1 95.12 131 CYS A CA 1
ATOM 1063 C C . CYS A 1 131 ? 8.992 -24.297 -4.285 1 95.12 131 CYS A C 1
ATOM 1065 O O . CYS A 1 131 ? 8.359 -24.672 -5.281 1 95.12 131 CYS A O 1
ATOM 1067 N N . TRP A 1 132 ? 8.477 -24.016 -3.104 1 94 132 TRP A N 1
ATOM 1068 C CA . TRP A 1 132 ? 7.035 -24.109 -2.926 1 94 132 TRP A CA 1
ATOM 1069 C C . TRP A 1 132 ? 6.312 -23.094 -3.805 1 94 132 TRP A C 1
ATOM 1071 O O . TRP A 1 132 ? 5.238 -23.375 -4.34 1 94 132 TRP A O 1
ATOM 1081 N N . ARG A 1 133 ? 6.871 -21.875 -3.965 1 95 133 ARG A N 1
ATOM 1082 C CA . ARG A 1 133 ? 6.254 -20.875 -4.82 1 95 133 ARG A CA 1
ATOM 1083 C C . ARG A 1 133 ? 6.25 -21.328 -6.277 1 95 133 ARG A C 1
ATOM 1085 O O . ARG A 1 133 ? 5.262 -21.125 -6.992 1 95 133 ARG A O 1
ATOM 1092 N N . GLN A 1 134 ? 7.328 -21.906 -6.719 1 94.5 134 GLN A N 1
ATOM 1093 C CA . GLN A 1 134 ? 7.426 -22.391 -8.094 1 94.5 134 GLN A CA 1
ATOM 1094 C C . GLN A 1 134 ? 6.457 -23.547 -8.344 1 94.5 134 GLN A C 1
ATOM 1096 O O . GLN A 1 134 ? 5.816 -23.594 -9.398 1 94.5 134 GLN A O 1
ATOM 1101 N N . GLU A 1 135 ? 6.387 -24.438 -7.359 1 93.56 135 GLU A N 1
ATOM 1102 C CA . GLU A 1 135 ? 5.449 -25.547 -7.48 1 93.56 135 GLU A CA 1
ATOM 1103 C C . GLU A 1 135 ? 4.008 -25.062 -7.523 1 93.56 135 GLU A C 1
ATOM 1105 O O . GLU A 1 135 ? 3.188 -25.578 -8.281 1 93.56 135 GLU A O 1
ATOM 1110 N N . ASP A 1 136 ? 3.787 -24.125 -6.691 1 94.12 136 ASP A N 1
ATOM 1111 C CA . ASP A 1 136 ? 2.459 -23.531 -6.668 1 94.12 136 ASP A CA 1
ATOM 1112 C C . ASP A 1 136 ? 2.115 -22.891 -8.016 1 94.12 136 ASP A C 1
ATOM 1114 O O . ASP A 1 136 ? 0.99 -23.031 -8.5 1 94.12 136 ASP A O 1
ATOM 1118 N N . ALA A 1 137 ? 3.025 -22.188 -8.602 1 94.62 137 ALA A N 1
ATOM 1119 C CA . ALA A 1 137 ? 2.844 -21.562 -9.914 1 94.62 137 ALA A CA 1
ATOM 1120 C C . ALA A 1 137 ? 2.5 -22.625 -10.961 1 94.62 137 ALA A C 1
ATOM 1122 O O . ALA A 1 137 ? 1.589 -22.422 -11.773 1 94.62 137 ALA A O 1
ATOM 1123 N N . HIS A 1 138 ? 3.219 -23.703 -10.922 1 94.38 138 HIS A N 1
ATOM 1124 C CA . HIS A 1 138 ? 3.012 -24.781 -11.875 1 94.38 138 HIS A CA 1
ATOM 1125 C C . HIS A 1 138 ? 1.622 -25.406 -11.727 1 94.38 138 HIS A C 1
ATOM 1127 O O . HIS A 1 138 ? 0.908 -25.578 -12.711 1 94.38 138 HIS A O 1
ATOM 1133 N N . ARG A 1 139 ? 1.293 -25.688 -10.539 1 93.69 139 ARG A N 1
ATOM 1134 C CA . ARG A 1 139 ? -0.004 -26.297 -10.258 1 93.69 139 ARG A CA 1
ATOM 1135 C C . ARG A 1 139 ? -1.144 -25.391 -10.703 1 93.69 139 ARG A C 1
ATOM 1137 O O . ARG A 1 139 ? -2.096 -25.844 -11.344 1 93.69 139 ARG A O 1
ATOM 1144 N N . ASN A 1 140 ? -1.037 -24.141 -10.344 1 93.44 140 ASN A N 1
ATOM 1145 C CA . ASN A 1 140 ? -2.082 -23.188 -10.688 1 93.44 140 ASN A CA 1
ATOM 1146 C C . ASN A 1 140 ? -2.174 -22.969 -12.195 1 93.44 140 ASN A C 1
ATOM 1148 O O . ASN A 1 140 ? -3.27 -22.797 -12.734 1 93.44 140 ASN A O 1
ATOM 1152 N N . SER A 1 141 ? -1.056 -22.922 -12.828 1 95.56 141 SER A N 1
ATOM 1153 C CA . SER A 1 141 ? -1.014 -22.75 -14.281 1 95.56 141 SER A CA 1
ATOM 1154 C C . SER A 1 141 ? -1.702 -23.922 -14.984 1 95.56 141 SER A C 1
ATOM 1156 O O . SER A 1 141 ? -2.545 -23.719 -15.859 1 95.56 141 SER A O 1
ATOM 1158 N N . LEU A 1 142 ? -1.312 -25.141 -14.602 1 95.81 142 LEU A N 1
ATOM 1159 C CA . LEU A 1 142 ? -1.896 -26.328 -15.203 1 95.81 142 LEU A CA 1
ATOM 1160 C C . LEU A 1 142 ? -3.408 -26.359 -15 1 95.81 142 LEU A C 1
ATOM 1162 O O . LEU A 1 142 ? -4.156 -26.656 -15.938 1 95.81 142 LEU A O 1
ATOM 1166 N N . SER A 1 143 ? -3.832 -26.062 -13.82 1 95 143 SER A N 1
ATOM 1167 C CA . SER A 1 143 ? -5.258 -26.016 -13.508 1 95 143 SER A CA 1
ATOM 1168 C C . SER A 1 143 ? -5.973 -24.953 -14.336 1 95 143 SER A C 1
ATOM 1170 O O . SER A 1 143 ? -7.086 -25.172 -14.812 1 95 143 SER A O 1
ATOM 1172 N N . ALA A 1 144 ? -5.352 -23.844 -14.484 1 93.81 144 ALA A N 1
ATOM 1173 C CA . ALA A 1 144 ? -5.941 -22.75 -15.25 1 93.81 144 ALA A CA 1
ATOM 1174 C C . ALA A 1 144 ? -6.109 -23.141 -16.719 1 93.81 144 ALA A C 1
ATOM 1176 O O . ALA A 1 144 ? -7.145 -22.859 -17.328 1 93.81 144 ALA A O 1
ATOM 1177 N N . TYR A 1 145 ? -5.105 -23.734 -17.312 1 95.56 145 TYR A N 1
ATOM 1178 C CA . TYR A 1 145 ? -5.191 -24.203 -18.688 1 95.56 145 TYR A CA 1
ATOM 1179 C C . TYR A 1 145 ? -6.348 -25.188 -18.875 1 95.56 145 TYR A C 1
ATOM 1181 O O . TYR A 1 145 ? -7.105 -25.078 -19.844 1 95.56 145 TYR A O 1
ATOM 1189 N N . CYS A 1 146 ? -6.445 -26.109 -17.922 1 96.56 146 CYS A N 1
ATOM 1190 C CA . CYS A 1 146 ? -7.527 -27.094 -18 1 96.56 146 CYS A CA 1
ATOM 1191 C C . CYS A 1 146 ? -8.883 -26.406 -17.891 1 96.56 146 CYS A C 1
ATOM 1193 O O . CYS A 1 146 ? -9.781 -26.672 -18.688 1 96.56 146 CYS A O 1
ATOM 1195 N N . TYR A 1 147 ? -9.031 -25.562 -16.922 1 95.75 147 TYR A N 1
ATOM 1196 C CA . TYR A 1 147 ? -10.281 -24.844 -16.688 1 95.75 147 TYR A CA 1
ATOM 1197 C C . TYR A 1 147 ? -10.727 -24.094 -17.922 1 95.75 147 TYR A C 1
ATOM 1199 O O . TYR A 1 147 ? -11.867 -24.25 -18.375 1 95.75 147 TYR A O 1
ATOM 1207 N N . TRP A 1 148 ? -9.883 -23.375 -18.469 1 94.12 148 TRP A N 1
ATOM 1208 C CA . TRP A 1 148 ? -10.266 -22.5 -19.578 1 94.12 148 TRP A CA 1
ATOM 1209 C C . TRP A 1 148 ? -10.438 -23.312 -20.859 1 94.12 148 TRP A C 1
ATOM 1211 O O . TRP A 1 148 ? -11.234 -22.938 -21.734 1 94.12 148 TRP A O 1
ATOM 1221 N N . THR A 1 149 ? -9.664 -24.422 -21.031 1 95.5 149 THR A N 1
ATOM 1222 C CA . THR A 1 149 ? -9.906 -25.328 -22.141 1 95.5 149 THR A CA 1
ATOM 1223 C C . THR A 1 149 ? -11.328 -25.875 -22.094 1 95.5 149 THR A C 1
ATOM 1225 O O . THR A 1 149 ? -12.023 -25.891 -23.109 1 95.5 149 THR A O 1
ATOM 1228 N N . LEU A 1 150 ? -11.766 -26.25 -20.906 1 95.56 150 LEU A N 1
ATOM 1229 C CA . LEU A 1 150 ? -13.117 -26.766 -20.734 1 95.56 150 LEU A CA 1
ATOM 1230 C C . LEU A 1 150 ? -14.156 -25.672 -20.953 1 95.56 150 LEU A C 1
ATOM 1232 O O . LEU A 1 150 ? -15.18 -25.906 -21.609 1 95.56 150 LEU A O 1
ATOM 1236 N N . ARG A 1 151 ? -13.891 -24.484 -20.422 1 94.5 151 ARG A N 1
ATOM 1237 C CA . ARG A 1 151 ? -14.789 -23.359 -20.609 1 94.5 151 ARG A CA 1
ATOM 1238 C C . ARG A 1 151 ? -14.977 -23.047 -22.094 1 94.5 151 ARG A C 1
ATOM 1240 O O . ARG A 1 151 ? -16.094 -22.797 -22.547 1 94.5 151 ARG A O 1
ATOM 1247 N N . ASN A 1 152 ? -13.914 -23.078 -22.828 1 94.5 152 ASN A N 1
ATOM 1248 C CA . ASN A 1 152 ? -13.93 -22.75 -24.25 1 94.5 152 ASN A CA 1
ATOM 1249 C C . ASN A 1 152 ? -14.594 -23.844 -25.078 1 94.5 152 ASN A C 1
ATOM 1251 O O . ASN A 1 152 ? -14.969 -23.609 -26.219 1 94.5 152 ASN A O 1
ATOM 1255 N N . ASN A 1 153 ? -14.742 -24.922 -24.484 1 94.75 153 ASN A N 1
ATOM 1256 C CA . ASN A 1 153 ? -15.383 -26.031 -25.172 1 94.75 153 ASN A CA 1
ATOM 1257 C C . ASN A 1 153 ? -16.797 -26.281 -24.672 1 94.75 153 ASN A C 1
ATOM 1259 O O . ASN A 1 153 ? -17.266 -27.422 -24.625 1 94.75 153 ASN A O 1
ATOM 1263 N N . GLY A 1 154 ? -17.344 -25.219 -24.047 1 93.81 154 GLY A N 1
ATOM 1264 C CA . GLY A 1 154 ? -18.781 -25.203 -23.844 1 93.81 154 GLY A CA 1
ATOM 1265 C C . GLY A 1 154 ? -19.172 -25.547 -22.406 1 93.81 154 GLY A C 1
ATOM 1266 O O . GLY A 1 154 ? -20.359 -25.5 -22.062 1 93.81 154 GLY A O 1
ATOM 1267 N N . ASN A 1 155 ? -18.203 -25.938 -21.578 1 94.62 155 ASN A N 1
ATOM 1268 C CA . ASN A 1 155 ? -18.547 -26.234 -20.188 1 94.62 155 ASN A CA 1
ATOM 1269 C C . ASN A 1 155 ? -18.891 -24.969 -19.406 1 94.62 155 ASN A C 1
ATOM 1271 O O . ASN A 1 155 ? -18.266 -23.922 -19.609 1 94.62 155 ASN A O 1
ATOM 1275 N N . SER A 1 156 ? -19.875 -25.125 -18.531 1 95.12 156 SER A N 1
ATOM 1276 C CA . SER A 1 156 ? -20.188 -24.031 -17.625 1 95.12 156 SER A CA 1
ATOM 1277 C C . SER A 1 156 ? -19.078 -23.844 -16.578 1 95.12 156 SER A C 1
ATOM 1279 O O . SER A 1 156 ? -18.203 -24.703 -16.438 1 95.12 156 SER A O 1
ATOM 1281 N N . TYR A 1 157 ? -19.109 -22.719 -15.898 1 90.69 157 TYR A N 1
ATOM 1282 C CA . TYR A 1 157 ? -18.109 -22.469 -14.859 1 90.69 157 TYR A CA 1
ATOM 1283 C C . TYR A 1 157 ? -18.141 -23.547 -13.789 1 90.69 157 TYR A C 1
ATOM 1285 O O . TYR A 1 157 ? -17.094 -23.984 -13.312 1 90.69 157 TYR A O 1
ATOM 1293 N N . ILE A 1 158 ? -19.297 -23.984 -13.453 1 93.38 158 ILE A N 1
ATOM 1294 C CA . ILE A 1 158 ? -19.453 -25 -12.422 1 93.38 158 ILE A CA 1
ATOM 1295 C C . ILE A 1 158 ? -18.891 -26.328 -12.906 1 93.38 158 ILE A C 1
ATOM 1297 O O . ILE A 1 158 ? -18.156 -27 -12.18 1 93.38 158 ILE A O 1
ATOM 1301 N N . GLU A 1 159 ? -19.203 -26.688 -14.102 1 93.81 159 GLU A N 1
ATOM 1302 C CA . GLU A 1 159 ? -18.734 -27.938 -14.68 1 93.81 159 GLU A CA 1
ATOM 1303 C C . GLU A 1 159 ? -17.203 -27.953 -14.828 1 93.81 159 GLU A C 1
ATOM 1305 O O . GLU A 1 159 ? -16.547 -28.938 -14.477 1 93.81 159 GLU A O 1
ATOM 1310 N N . ALA A 1 160 ? -16.703 -26.906 -15.359 1 94.56 160 ALA A N 1
ATOM 1311 C CA . ALA A 1 160 ? -15.266 -26.797 -15.555 1 94.56 160 ALA A CA 1
ATOM 1312 C C . ALA A 1 160 ? -14.516 -26.906 -14.234 1 94.56 160 ALA A C 1
ATOM 1314 O O . ALA A 1 160 ? -13.484 -27.578 -14.148 1 94.56 160 ALA A O 1
ATOM 1315 N N . THR A 1 161 ? -15.016 -26.281 -13.18 1 93 161 THR A N 1
ATOM 1316 C CA . THR A 1 161 ? -14.398 -26.297 -11.859 1 93 161 THR A CA 1
ATOM 1317 C C . THR A 1 161 ? -14.422 -27.703 -11.266 1 93 161 THR A C 1
ATOM 1319 O O . THR A 1 161 ? -13.398 -28.188 -10.773 1 93 161 THR A O 1
ATOM 1322 N N . LYS A 1 162 ? -15.539 -28.328 -11.305 1 93.62 162 LYS A N 1
ATOM 1323 C CA . LYS A 1 162 ? -15.711 -29.672 -10.75 1 93.62 162 LYS A CA 1
ATOM 1324 C C . LYS A 1 162 ? -14.789 -30.672 -11.445 1 93.62 162 LYS A C 1
ATOM 1326 O O . LYS A 1 162 ? -14.172 -31.516 -10.789 1 93.62 162 LYS A O 1
ATOM 1331 N N . LYS A 1 163 ? -14.758 -30.594 -12.711 1 91.81 163 LYS A N 1
ATOM 1332 C CA . LYS A 1 163 ? -13.938 -31.516 -13.492 1 91.81 163 LYS A CA 1
ATOM 1333 C C . LYS A 1 163 ? -12.453 -31.328 -13.211 1 91.81 163 LYS A C 1
ATOM 1335 O O . LYS A 1 163 ? -11.703 -32.281 -13.07 1 91.81 163 LYS A O 1
ATOM 1340 N N . THR A 1 164 ? -12.031 -30.094 -13.125 1 92.69 164 THR A N 1
ATOM 1341 C CA . THR A 1 164 ? -10.617 -29.766 -12.953 1 92.69 164 THR A CA 1
ATOM 1342 C C . THR A 1 164 ? -10.141 -30.156 -11.555 1 92.69 164 THR A C 1
ATOM 1344 O O . THR A 1 164 ? -9.008 -30.594 -11.375 1 92.69 164 THR A O 1
ATOM 1347 N N . GLU A 1 165 ? -10.922 -29.906 -10.5 1 91.12 165 GLU A N 1
ATOM 1348 C CA . GLU A 1 165 ? -10.555 -30.141 -9.109 1 91.12 165 GLU A CA 1
ATOM 1349 C C . GLU A 1 165 ? -10.297 -31.625 -8.844 1 91.12 165 GLU A C 1
ATOM 1351 O O . GLU A 1 165 ? -9.5 -31.969 -7.977 1 91.12 165 GLU A O 1
ATOM 1356 N N . LYS A 1 166 ? -10.797 -32.5 -9.57 1 88.75 166 LYS A N 1
ATOM 1357 C CA . LYS A 1 166 ? -10.742 -33.938 -9.32 1 88.75 166 LYS A CA 1
ATOM 1358 C C . LYS A 1 166 ? -9.602 -34.594 -10.102 1 88.75 166 LYS A C 1
ATOM 1360 O O . LYS A 1 166 ? -9.25 -35.75 -9.859 1 88.75 166 LYS A O 1
ATOM 1365 N N . LEU A 1 167 ? -9.062 -33.906 -10.984 1 92.69 167 LEU A N 1
ATOM 1366 C CA . LEU A 1 167 ? -8.078 -34.5 -11.891 1 92.69 167 LEU A CA 1
ATOM 1367 C C . LEU A 1 167 ? -6.684 -34.469 -11.273 1 92.69 167 LEU A C 1
ATOM 1369 O O . LEU A 1 167 ? -6.316 -33.469 -10.617 1 92.69 167 LEU A O 1
ATOM 1373 N N . SER A 1 168 ? -6 -35.5 -11.438 1 94.5 168 SER A N 1
ATOM 1374 C CA . SER A 1 168 ? -4.578 -35.531 -11.102 1 94.5 168 SER A CA 1
ATOM 1375 C C . SER A 1 168 ? -3.754 -34.75 -12.109 1 94.5 168 SER A C 1
ATOM 1377 O O . SER A 1 168 ? -4.266 -34.344 -13.156 1 94.5 168 SER A O 1
ATOM 1379 N N . VAL A 1 169 ? -2.482 -34.562 -11.812 1 93.31 169 VAL A N 1
ATOM 1380 C CA . VAL A 1 169 ? -1.576 -33.875 -12.711 1 93.31 169 VAL A CA 1
ATOM 1381 C C . VAL A 1 169 ? -1.52 -34.594 -14.055 1 93.31 169 VAL A C 1
ATOM 1383 O O . VAL A 1 169 ? -1.594 -33.938 -15.109 1 93.31 169 VAL A O 1
ATOM 1386 N N . SER A 1 170 ? -1.43 -35.875 -13.953 1 94.81 170 SER A N 1
ATOM 1387 C CA . SER A 1 170 ? -1.368 -36.688 -15.172 1 94.81 170 SER A CA 1
ATOM 1388 C C . SER A 1 170 ? -2.652 -36.562 -15.984 1 94.81 170 SER A C 1
ATOM 1390 O O . SER A 1 170 ? -2.607 -36.406 -17.203 1 94.81 170 SER A O 1
ATOM 1392 N N . ASP A 1 171 ? -3.76 -36.594 -15.305 1 96.19 171 ASP A N 1
ATOM 1393 C CA . ASP A 1 171 ? -5.055 -36.5 -15.961 1 96.19 171 ASP A CA 1
ATOM 1394 C C . ASP A 1 171 ? -5.238 -35.094 -16.594 1 96.19 171 ASP A C 1
ATOM 1396 O O . ASP A 1 171 ? -5.848 -34.969 -17.656 1 96.19 171 ASP A O 1
ATOM 1400 N N . LYS A 1 172 ? -4.738 -34.125 -15.953 1 96.88 172 LYS A N 1
ATOM 1401 C CA . LYS A 1 172 ? -4.812 -32.781 -16.484 1 96.88 172 LYS A CA 1
ATOM 1402 C C . LYS A 1 172 ? -4.004 -32.625 -17.766 1 96.88 172 LYS A C 1
ATOM 1404 O O . LYS A 1 172 ? -4.469 -32.031 -18.734 1 96.88 172 LYS A O 1
ATOM 1409 N N . ASN A 1 173 ? -2.842 -33.219 -17.781 1 95.75 173 ASN A N 1
ATOM 1410 C CA . ASN A 1 173 ? -2.025 -33.219 -18.984 1 95.75 173 ASN A CA 1
ATOM 1411 C C . ASN A 1 173 ? -2.717 -33.938 -20.125 1 95.75 173 ASN A C 1
ATOM 1413 O O . ASN A 1 173 ? -2.674 -33.5 -21.281 1 95.75 173 ASN A O 1
ATOM 1417 N N . GLU A 1 174 ? -3.354 -35.031 -19.781 1 95.94 174 GLU A N 1
ATOM 1418 C CA . GLU A 1 174 ? -4.078 -35.812 -20.781 1 95.94 174 GLU A CA 1
ATOM 1419 C C . GLU A 1 174 ? -5.25 -35.031 -21.359 1 95.94 174 GLU A C 1
ATOM 1421 O O . GLU A 1 174 ? -5.473 -35.031 -22.562 1 95.94 174 GLU A O 1
ATOM 1426 N N . LEU A 1 175 ? -5.938 -34.406 -20.438 1 96.19 175 LEU A N 1
ATOM 1427 C CA . LEU A 1 175 ? -7.055 -33.594 -20.859 1 96.19 175 LEU A CA 1
ATOM 1428 C C . LEU A 1 175 ? -6.594 -32.531 -21.859 1 96.19 175 LEU A C 1
ATOM 1430 O O . LEU A 1 175 ? -7.207 -32.375 -22.922 1 96.19 175 LEU A O 1
ATOM 1434 N N . LEU A 1 176 ? -5.559 -31.812 -21.578 1 96.94 176 LEU A N 1
ATOM 1435 C CA . LEU A 1 176 ? -5.039 -30.781 -22.469 1 96.94 176 LEU A CA 1
ATOM 1436 C C . LEU A 1 176 ? -4.574 -31.375 -23.781 1 96.94 176 LEU A C 1
ATOM 1438 O O . LEU A 1 176 ? -4.844 -30.812 -24.844 1 96.94 176 LEU A O 1
ATOM 1442 N N . PHE A 1 177 ? -3.938 -32.5 -23.703 1 95.56 177 PHE A N 1
ATOM 1443 C CA . PHE A 1 177 ? -3.449 -33.188 -24.906 1 95.56 177 PHE A CA 1
ATOM 1444 C C . PHE A 1 177 ? -4.605 -33.562 -25.812 1 95.56 177 PHE A C 1
ATOM 1446 O O . PHE A 1 177 ? -4.516 -33.406 -27.031 1 95.56 177 PHE A O 1
ATOM 1453 N N . GLN A 1 178 ? -5.676 -34.031 -25.234 1 96.06 178 GLN A N 1
ATOM 1454 C CA . GLN A 1 178 ? -6.863 -34.406 -25.984 1 96.06 178 GLN A CA 1
ATOM 1455 C C . GLN A 1 178 ? -7.461 -33.188 -26.703 1 96.06 178 GLN A C 1
ATOM 1457 O O . GLN A 1 178 ? -8.125 -33.344 -27.734 1 96.06 178 GLN A O 1
ATOM 1462 N N . HIS A 1 179 ? -7.219 -32.094 -26.172 1 96.12 179 HIS A N 1
ATOM 1463 C CA . HIS A 1 179 ? -7.758 -30.891 -26.781 1 96.12 179 HIS A CA 1
ATOM 1464 C C . HIS A 1 179 ? -6.703 -30.188 -27.625 1 96.12 179 HIS A C 1
ATOM 1466 O O . HIS A 1 179 ? -6.855 -29 -27.953 1 96.12 179 HIS A O 1
ATOM 1472 N N . GLY A 1 180 ? -5.539 -30.828 -27.781 1 95.19 180 GLY A N 1
ATOM 1473 C CA . GLY A 1 180 ? -4.531 -30.328 -28.719 1 95.19 180 GLY A CA 1
ATOM 1474 C C . GLY A 1 180 ? -3.527 -29.406 -28.062 1 95.19 180 GLY A C 1
ATOM 1475 O O . GLY A 1 180 ? -2.807 -28.672 -28.75 1 95.19 180 GLY A O 1
ATOM 1476 N N . ILE A 1 181 ? -3.559 -29.312 -26.812 1 95.19 181 ILE A N 1
ATOM 1477 C CA . ILE A 1 181 ? -2.631 -28.438 -26.109 1 95.19 181 ILE A CA 1
ATOM 1478 C C . ILE A 1 181 ? -1.53 -29.281 -25.453 1 95.19 181 ILE A C 1
ATOM 1480 O O . ILE A 1 181 ? -1.813 -30.188 -24.672 1 95.19 181 ILE A O 1
ATOM 1484 N N . ASN A 1 182 ? -0.266 -29.062 -25.859 1 95.38 182 ASN A N 1
ATOM 1485 C CA . ASN A 1 182 ? 0.883 -29.625 -25.156 1 95.38 182 ASN A CA 1
ATOM 1486 C C . ASN A 1 182 ? 1.378 -28.688 -24.062 1 95.38 182 ASN A C 1
ATOM 1488 O O . ASN A 1 182 ? 2.1 -27.734 -24.344 1 95.38 182 ASN A O 1
ATOM 1492 N N . TYR A 1 183 ? 1.037 -29 -22.891 1 94.88 183 TYR A N 1
ATOM 1493 C CA . TYR A 1 183 ? 1.341 -28.125 -21.766 1 94.88 183 TYR A CA 1
ATOM 1494 C C . TYR A 1 183 ? 2.844 -27.922 -21.625 1 94.88 183 TYR A C 1
ATOM 1496 O O . TYR A 1 183 ? 3.291 -26.844 -21.203 1 94.88 183 TYR A O 1
ATOM 1504 N N . ASN A 1 184 ? 3.639 -28.891 -21.984 1 92.19 184 ASN A N 1
ATOM 1505 C CA . ASN A 1 184 ? 5.09 -28.781 -21.875 1 92.19 184 ASN A CA 1
ATOM 1506 C C . ASN A 1 184 ? 5.652 -27.75 -22.844 1 92.19 184 ASN A C 1
ATOM 1508 O O . ASN A 1 184 ? 6.793 -27.312 -22.703 1 92.19 184 ASN A O 1
ATOM 1512 N N . SER A 1 185 ? 4.871 -27.359 -23.812 1 93.44 185 SER A N 1
ATOM 1513 C CA . SER A 1 185 ? 5.344 -26.438 -24.844 1 93.44 185 SER A CA 1
ATOM 1514 C C . SER A 1 185 ? 4.852 -25.016 -24.594 1 93.44 185 SER A C 1
ATOM 1516 O O . SER A 1 185 ? 5.203 -24.094 -25.328 1 93.44 185 SER A O 1
ATOM 1518 N N . VAL A 1 186 ? 4.016 -24.859 -23.578 1 93.06 186 VAL A N 1
ATOM 1519 C CA . VAL A 1 186 ? 3.557 -23.5 -23.281 1 93.06 186 VAL A CA 1
ATOM 1520 C C . VAL A 1 186 ? 4.719 -22.672 -22.766 1 93.06 186 VAL A C 1
ATOM 1522 O O . VAL A 1 186 ? 5.695 -23.203 -22.234 1 93.06 186 VAL A O 1
ATOM 1525 N N . PRO A 1 187 ? 4.66 -21.312 -22.922 1 93.5 187 PRO A N 1
ATOM 1526 C CA . PRO A 1 187 ? 5.762 -20.453 -22.484 1 93.5 187 PRO A CA 1
ATOM 1527 C C . PRO A 1 187 ? 6.133 -20.672 -21.016 1 93.5 187 PRO A C 1
ATOM 1529 O O . PRO A 1 187 ? 5.254 -20.875 -20.172 1 93.5 187 PRO A O 1
ATOM 1532 N N . SER A 1 188 ? 7.426 -20.562 -20.703 1 92.81 188 SER A N 1
ATOM 1533 C CA . SER A 1 188 ? 7.961 -20.875 -19.391 1 92.81 188 SER A CA 1
ATOM 1534 C C . SER A 1 188 ? 7.355 -19.969 -18.312 1 92.81 188 SER A C 1
ATOM 1536 O O . SER A 1 188 ? 7.086 -20.422 -17.203 1 92.81 188 SER A O 1
ATOM 1538 N N . TRP A 1 189 ? 7.188 -18.688 -18.688 1 93.06 189 TRP A N 1
ATOM 1539 C CA . TRP A 1 189 ? 6.699 -17.734 -17.703 1 93.06 189 TRP A CA 1
ATOM 1540 C C . TRP A 1 189 ? 5.293 -18.094 -17.234 1 93.06 189 TRP A C 1
ATOM 1542 O O . TRP A 1 189 ? 4.895 -17.781 -16.109 1 93.06 189 TRP A O 1
ATOM 1552 N N . GLN A 1 190 ? 4.516 -18.797 -18.062 1 95 190 GLN A N 1
ATOM 1553 C CA . GLN A 1 190 ? 3.166 -19.219 -17.703 1 95 190 GLN A CA 1
ATOM 1554 C C . GLN A 1 190 ? 3.197 -20.422 -16.781 1 95 190 GLN A C 1
ATOM 1556 O O . GLN A 1 190 ? 2.32 -20.578 -15.922 1 95 190 GLN A O 1
ATOM 1561 N N . LYS A 1 191 ? 4.238 -21.234 -16.906 1 93.81 191 LYS A N 1
ATOM 1562 C CA . LYS A 1 191 ? 4.332 -22.484 -16.156 1 93.81 191 LYS A CA 1
ATOM 1563 C C . LYS A 1 191 ? 5.066 -22.281 -14.844 1 93.81 191 LYS A C 1
ATOM 1565 O O . LYS A 1 191 ? 4.727 -22.891 -13.836 1 93.81 191 LYS A O 1
ATOM 1570 N N . ARG A 1 192 ? 6.043 -21.375 -14.867 1 92.56 192 ARG A N 1
ATOM 1571 C CA . ARG A 1 192 ? 6.988 -21.375 -13.758 1 92.56 192 ARG A CA 1
ATOM 1572 C C . ARG A 1 192 ? 7.148 -19.969 -13.188 1 92.56 192 ARG A C 1
ATOM 1574 O O . ARG A 1 192 ? 7.891 -19.766 -12.227 1 92.56 192 ARG A O 1
ATOM 1581 N N . GLY A 1 193 ? 6.559 -19.031 -13.68 1 94 193 GLY A N 1
ATOM 1582 C CA . GLY A 1 193 ? 6.773 -17.656 -13.25 1 94 193 GLY A CA 1
ATOM 1583 C C . GLY A 1 193 ? 8.07 -17.062 -13.758 1 94 193 GLY A C 1
ATOM 1584 O O . GLY A 1 193 ? 8.617 -17.531 -14.766 1 94 193 GLY A O 1
ATOM 1585 N N . VAL A 1 194 ? 8.477 -15.984 -13.18 1 94.56 194 VAL A N 1
ATOM 1586 C CA . VAL A 1 194 ? 9.68 -15.273 -13.602 1 94.56 194 VAL A CA 1
ATOM 1587 C C . VAL A 1 194 ? 10.547 -14.953 -12.383 1 94.56 194 VAL A C 1
ATOM 1589 O O . VAL A 1 194 ? 10.055 -14.422 -11.391 1 94.56 194 VAL A O 1
ATOM 1592 N N . GLY A 1 195 ? 11.805 -15.375 -12.43 1 94.81 195 GLY A N 1
ATOM 1593 C CA . GLY A 1 195 ? 12.797 -14.992 -11.438 1 94.81 195 GLY A CA 1
ATOM 1594 C C . GLY A 1 195 ? 13.688 -13.852 -11.898 1 94.81 195 GLY A C 1
ATOM 1595 O O . GLY A 1 195 ? 14.016 -13.75 -13.086 1 94.81 195 GLY A O 1
ATOM 1596 N N . MET A 1 196 ? 14 -12.961 -10.977 1 92.62 196 MET A N 1
ATOM 1597 C CA . MET A 1 196 ? 14.867 -11.828 -11.273 1 92.62 196 MET A CA 1
ATOM 1598 C C . MET A 1 196 ? 15.977 -11.695 -10.227 1 92.62 196 MET A C 1
ATOM 1600 O O . MET A 1 196 ? 15.734 -11.906 -9.039 1 92.62 196 MET A O 1
ATOM 1604 N N . PHE A 1 197 ? 17.234 -11.484 -10.602 1 85.38 197 PHE A N 1
ATOM 1605 C CA . PHE A 1 197 ? 18.344 -11.25 -9.688 1 85.38 197 PHE A CA 1
ATOM 1606 C C . PHE A 1 197 ? 19.156 -10.047 -10.125 1 85.38 197 PHE A C 1
ATOM 1608 O O . PHE A 1 197 ? 19.156 -9.672 -11.297 1 85.38 197 PHE A O 1
ATOM 1615 N N . TYR A 1 198 ? 19.516 -9.133 -9.109 1 67.06 198 TYR A N 1
ATOM 1616 C CA . TYR A 1 198 ? 20.422 -8.039 -9.414 1 67.06 198 TYR A CA 1
ATOM 1617 C C . TYR A 1 198 ? 21.828 -8.57 -9.695 1 67.06 198 TYR A C 1
ATOM 1619 O O . TYR A 1 198 ? 22.344 -9.398 -8.938 1 67.06 198 TYR A O 1
ATOM 1627 N N . GLU A 1 199 ? 22.25 -8.602 -10.883 1 61.53 199 GLU A N 1
ATOM 1628 C CA . GLU A 1 199 ? 23.672 -8.836 -11.133 1 61.53 199 GLU A CA 1
ATOM 1629 C C . GLU A 1 199 ? 24.438 -7.52 -11.266 1 61.53 199 GLU A C 1
ATOM 1631 O O . GLU A 1 199 ? 23.984 -6.598 -11.945 1 61.53 199 GLU A O 1
ATOM 1636 N N . SER A 1 200 ? 25.125 -7.039 -10.25 1 52.09 200 SER A N 1
ATOM 1637 C CA . SER A 1 200 ? 26.062 -5.922 -10.383 1 52.09 200 SER A CA 1
ATOM 1638 C C . SER A 1 200 ? 26.781 -5.961 -11.727 1 52.09 200 SER A C 1
ATOM 1640 O O . SER A 1 200 ? 27.438 -6.945 -12.055 1 52.09 200 SER A O 1
ATOM 1642 N N . ILE A 1 201 ? 26.156 -5.637 -12.672 1 47.19 201 ILE A N 1
ATOM 1643 C CA . ILE A 1 201 ? 26.984 -5.535 -13.859 1 47.19 201 ILE A CA 1
ATOM 1644 C C . ILE A 1 201 ? 28.078 -4.492 -13.633 1 47.19 201 ILE A C 1
ATOM 1646 O O . ILE A 1 201 ? 27.797 -3.367 -13.211 1 47.19 201 ILE A O 1
ATOM 1650 N N . ASP A 1 202 ? 29.25 -4.887 -13.25 1 43.47 202 ASP A N 1
ATOM 1651 C CA . ASP A 1 202 ? 30.406 -4 -13.305 1 43.47 202 ASP A CA 1
ATOM 1652 C C . ASP A 1 202 ? 30.391 -3.16 -14.578 1 43.47 202 ASP A C 1
ATOM 1654 O O . ASP A 1 202 ? 30.484 -3.699 -15.68 1 43.47 202 ASP A O 1
ATOM 1658 N N . ARG A 1 203 ? 29.609 -2.246 -14.688 1 43.53 203 ARG A N 1
ATOM 1659 C CA . ARG A 1 203 ? 29.875 -1.362 -15.82 1 43.53 203 ARG A CA 1
ATOM 1660 C C . ARG A 1 203 ? 31.297 -0.819 -15.766 1 43.53 203 ARG A C 1
ATOM 1662 O O . ARG A 1 203 ? 31.703 -0.223 -14.766 1 43.53 203 ARG A O 1
ATOM 1669 N N . LYS A 1 204 ? 32.062 -1.492 -16.469 1 37.47 204 LYS A N 1
ATOM 1670 C CA . LYS A 1 204 ? 33.406 -0.972 -16.734 1 37.47 204 LYS A CA 1
ATOM 1671 C C . LYS A 1 204 ? 33.375 0.489 -17.172 1 37.47 204 LYS A C 1
ATOM 1673 O O . LYS A 1 204 ? 32.781 0.811 -18.203 1 37.47 204 LYS A O 1
ATOM 1678 N N . GLY A 1 205 ? 33 1.353 -16.312 1 32.12 205 GLY A N 1
ATOM 1679 C CA . GLY A 1 205 ? 33.25 2.738 -16.688 1 32.12 205 GLY A CA 1
ATOM 1680 C C . GLY A 1 205 ? 34.594 2.959 -17.344 1 32.12 205 GLY A C 1
ATOM 1681 O O . GLY A 1 205 ? 35.625 2.564 -16.797 1 32.12 205 GLY A O 1
ATOM 1682 N N . ILE A 1 206 ? 34.656 2.906 -18.656 1 33.44 206 ILE A N 1
ATOM 1683 C CA . ILE A 1 206 ? 35.812 3.385 -19.391 1 33.44 206 ILE A CA 1
ATOM 1684 C C . ILE A 1 206 ? 36.156 4.805 -18.953 1 33.44 206 ILE A C 1
ATOM 1686 O O . ILE A 1 206 ? 35.312 5.707 -19.031 1 33.44 206 ILE A O 1
ATOM 1690 N 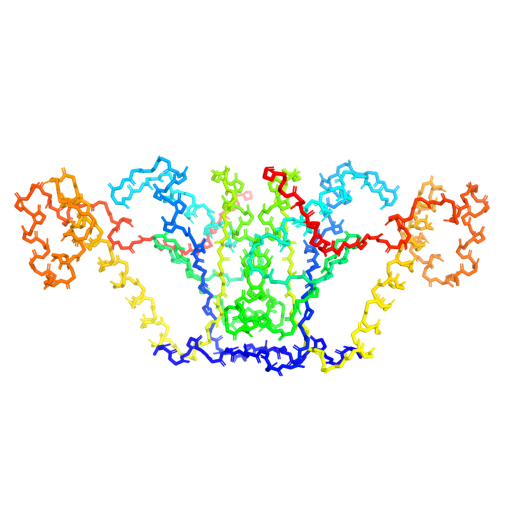N . ASN A 1 207 ? 37 4.812 -17.953 1 27.77 207 ASN A N 1
ATOM 1691 C CA . ASN A 1 207 ? 37.719 6.07 -17.875 1 27.77 207 ASN A CA 1
ATOM 1692 C C . ASN A 1 207 ? 38.406 6.395 -19.203 1 27.77 207 ASN A C 1
ATOM 1694 O O . ASN A 1 207 ? 39.062 5.527 -19.797 1 27.77 207 ASN A O 1
ATOM 1698 N N . MET B 1 1 ? 6.488 -24.219 6.754 1 58.44 1 MET B N 1
ATOM 1699 C CA . MET B 1 1 ? 6.457 -23.031 5.918 1 58.44 1 MET B CA 1
ATOM 1700 C C . MET B 1 1 ? 5.289 -22.125 6.305 1 58.44 1 MET B C 1
ATOM 1702 O O . MET B 1 1 ? 5.473 -20.922 6.523 1 58.44 1 MET B O 1
ATOM 1706 N N . ARG B 1 2 ? 4.191 -22.859 6.605 1 63.75 2 ARG B N 1
ATOM 1707 C CA . ARG B 1 2 ? 2.98 -22.109 6.918 1 63.75 2 ARG B CA 1
ATOM 1708 C C . ARG B 1 2 ? 3.113 -21.391 8.25 1 63.75 2 ARG B C 1
ATOM 1710 O O . ARG B 1 2 ? 2.66 -20.25 8.398 1 63.75 2 ARG B O 1
ATOM 1717 N N . LYS B 1 3 ? 3.918 -21.984 9.062 1 68.44 3 LYS B N 1
ATOM 1718 C CA . LYS B 1 3 ? 4.047 -21.391 10.391 1 68.44 3 LYS B CA 1
ATOM 1719 C C . LYS B 1 3 ? 4.828 -20.078 10.336 1 68.44 3 LYS B C 1
ATOM 1721 O O . LYS B 1 3 ? 4.48 -19.125 11.031 1 68.44 3 LYS B O 1
ATOM 1726 N N . ASN B 1 4 ? 5.852 -19.984 9.508 1 75.5 4 ASN B N 1
ATOM 1727 C CA . ASN B 1 4 ? 6.676 -18.781 9.398 1 75.5 4 ASN B CA 1
ATOM 1728 C C . ASN B 1 4 ? 5.898 -17.625 8.781 1 75.5 4 ASN B C 1
ATOM 1730 O O . ASN B 1 4 ? 6.203 -16.453 9.047 1 75.5 4 ASN B O 1
ATOM 1734 N N . GLU B 1 5 ? 4.805 -17.969 8.141 1 79.12 5 GLU B N 1
ATOM 1735 C CA . GLU B 1 5 ? 4.043 -16.953 7.43 1 79.12 5 GLU B CA 1
ATOM 1736 C C . GLU B 1 5 ? 3.119 -16.188 8.375 1 79.12 5 GLU B C 1
ATOM 1738 O O . GLU B 1 5 ? 2.682 -15.078 8.062 1 79.12 5 GLU B O 1
ATOM 1743 N N . THR B 1 6 ? 2.85 -16.797 9.516 1 77.62 6 THR B N 1
ATOM 1744 C CA . THR B 1 6 ? 1.876 -16.172 10.406 1 77.62 6 THR B CA 1
ATOM 1745 C C . THR B 1 6 ? 2.559 -15.641 11.664 1 77.62 6 THR B C 1
ATOM 1747 O O . THR B 1 6 ? 1.892 -15.164 12.586 1 77.62 6 THR B O 1
ATOM 1750 N N . LEU B 1 7 ? 3.848 -15.688 11.68 1 78.88 7 LEU B N 1
ATOM 1751 C CA . LEU B 1 7 ? 4.609 -15.32 12.867 1 78.88 7 LEU B CA 1
ATOM 1752 C C . LEU B 1 7 ? 4.312 -13.883 13.281 1 78.88 7 LEU B C 1
ATOM 1754 O O . LEU B 1 7 ? 4.191 -13.594 14.477 1 78.88 7 LEU B O 1
ATOM 1758 N N . PHE B 1 8 ? 4.031 -13.047 12.328 1 80.31 8 PHE B N 1
ATOM 1759 C CA . PHE B 1 8 ? 3.895 -11.625 12.633 1 80.31 8 PHE B CA 1
ATOM 1760 C C . PHE B 1 8 ? 2.428 -11.219 12.656 1 80.31 8 PHE B C 1
ATOM 1762 O O . PHE B 1 8 ? 2.109 -10.039 12.82 1 80.31 8 PHE B O 1
ATOM 1769 N N . ASP B 1 9 ? 1.592 -12.227 12.539 1 86.75 9 ASP B N 1
ATOM 1770 C CA . ASP B 1 9 ? 0.18 -11.867 12.469 1 86.75 9 ASP B CA 1
ATOM 1771 C C . ASP B 1 9 ? -0.331 -11.375 13.82 1 86.75 9 ASP B C 1
ATOM 1773 O O . ASP B 1 9 ? -0.153 -12.047 14.844 1 86.75 9 ASP B O 1
ATOM 1777 N N . GLN B 1 10 ? -0.793 -10.141 13.82 1 90.56 10 GLN B N 1
ATOM 1778 C CA . GLN B 1 10 ? -1.443 -9.516 14.961 1 90.56 10 GLN B CA 1
ATOM 1779 C C . GLN B 1 10 ? -2.861 -9.07 14.609 1 90.56 10 GLN B C 1
ATOM 1781 O O . GLN B 1 10 ? -3.139 -8.703 13.469 1 90.56 10 GLN B O 1
ATOM 1786 N N . HIS B 1 11 ? -3.736 -9.227 15.609 1 92.5 11 HIS B N 1
ATOM 1787 C CA . HIS B 1 11 ? -5.125 -8.797 15.453 1 92.5 11 HIS B CA 1
ATOM 1788 C C . HIS B 1 11 ? -5.492 -7.738 16.484 1 92.5 11 HIS B C 1
ATOM 1790 O O . HIS B 1 11 ? -5.074 -7.82 17.641 1 92.5 11 HIS B O 1
ATOM 1796 N N . VAL B 1 12 ? -6.273 -6.781 16.094 1 91.38 12 VAL B N 1
ATOM 1797 C CA . VAL B 1 12 ? -6.852 -5.859 17.062 1 91.38 12 VAL B CA 1
ATOM 1798 C C . VAL B 1 12 ? -8 -6.539 17.812 1 91.38 12 VAL B C 1
ATOM 1800 O O . VAL B 1 12 ? -8.898 -7.113 17.172 1 91.38 12 VAL B O 1
ATOM 1803 N N . LEU B 1 13 ? -7.977 -6.473 19.047 1 89.94 13 LEU B N 1
ATOM 1804 C CA . LEU B 1 13 ? -8.969 -7.156 19.859 1 89.94 13 LEU B CA 1
ATOM 1805 C C . LEU B 1 13 ? -10.336 -6.492 19.719 1 89.94 13 LEU B C 1
ATOM 1807 O O . LEU B 1 13 ? -10.422 -5.277 19.531 1 89.94 13 LEU B O 1
ATOM 1811 N N . PRO B 1 14 ? -11.328 -7.293 19.891 1 89.31 14 PRO B N 1
ATOM 1812 C CA . PRO B 1 14 ? -12.68 -6.719 19.875 1 89.31 14 PRO B CA 1
ATOM 1813 C C . PRO B 1 14 ? -12.859 -5.621 20.922 1 89.31 14 PRO B C 1
ATOM 1815 O O . PRO B 1 14 ? -12.117 -5.566 21.906 1 89.31 14 PRO B O 1
ATOM 1818 N N . ASP B 1 15 ? -13.781 -4.652 20.688 1 87.75 15 ASP B N 1
ATOM 1819 C CA . ASP B 1 15 ? -14.172 -3.59 21.609 1 87.75 15 ASP B CA 1
ATOM 1820 C C . ASP B 1 15 ? -13.125 -2.477 21.641 1 87.75 15 ASP B C 1
ATOM 1822 O O . ASP B 1 15 ? -13.258 -1.513 22.391 1 87.75 15 ASP B O 1
ATOM 1826 N N . ASN B 1 16 ? -12.078 -2.668 20.875 1 90.88 16 ASN B N 1
ATOM 1827 C CA . ASN B 1 16 ? -11.141 -1.567 20.672 1 90.88 16 ASN B CA 1
ATOM 1828 C C . ASN B 1 16 ? -11.445 -0.813 19.375 1 90.88 16 ASN B C 1
ATOM 1830 O O . ASN B 1 16 ? -11.805 -1.422 18.359 1 90.88 16 ASN B O 1
ATOM 1834 N N . TYR B 1 17 ? -11.258 0.487 19.516 1 92.06 17 TYR B N 1
ATOM 1835 C CA . TYR B 1 17 ? -11.305 1.278 18.297 1 92.06 17 TYR B CA 1
ATOM 1836 C C . TYR B 1 17 ? -10.031 1.102 17.469 1 92.06 17 TYR B C 1
ATOM 1838 O O . TYR B 1 17 ? -8.961 0.839 18.031 1 92.06 17 TYR B O 1
ATOM 1846 N N . ILE B 1 18 ? -10.25 1.15 16.188 1 96.06 18 ILE B N 1
ATOM 1847 C CA . ILE B 1 18 ? -9.102 1.104 15.289 1 96.06 18 ILE B CA 1
ATOM 1848 C C . ILE B 1 18 ? -8.93 2.457 14.602 1 96.06 18 ILE B C 1
ATOM 1850 O O . ILE B 1 18 ? -9.859 2.953 13.953 1 96.06 18 ILE B O 1
ATOM 1854 N N . VAL B 1 19 ? -7.797 3.074 14.789 1 97.44 19 VAL B N 1
ATOM 1855 C CA . VAL B 1 19 ? -7.402 4.23 13.992 1 97.44 19 VAL B CA 1
ATOM 1856 C C . VAL B 1 19 ? -6.27 3.844 13.039 1 97.44 19 VAL B C 1
ATOM 1858 O O . VAL B 1 19 ? -5.293 3.215 13.453 1 97.44 19 VAL B O 1
ATOM 1861 N N . VAL B 1 20 ? -6.469 4.117 11.789 1 98.19 20 VAL B N 1
ATOM 1862 C CA . VAL B 1 20 ? -5.434 3.902 10.789 1 98.19 20 VAL B CA 1
ATOM 1863 C C . VAL B 1 20 ? -4.875 5.246 10.32 1 98.19 20 VAL B C 1
ATOM 1865 O O . VAL B 1 20 ? -5.633 6.129 9.914 1 98.19 20 VAL B O 1
ATOM 1868 N N . ARG B 1 21 ? -3.57 5.391 10.422 1 98.31 21 ARG B N 1
ATOM 1869 C CA . ARG B 1 21 ? -2.932 6.617 9.953 1 98.31 21 ARG B CA 1
ATOM 1870 C C . ARG B 1 21 ? -2.043 6.348 8.742 1 98.31 21 ARG B C 1
ATOM 1872 O O . ARG B 1 21 ? -1.192 5.457 8.781 1 98.31 21 ARG B O 1
ATOM 1879 N N . LEU B 1 22 ? -2.303 7.008 7.707 1 98.62 22 LEU B N 1
ATOM 1880 C CA . LEU B 1 22 ? -1.486 6.973 6.496 1 98.62 22 LEU B CA 1
ATOM 1881 C C . LEU B 1 22 ? -0.667 8.25 6.355 1 98.62 22 LEU B C 1
ATOM 1883 O O . LEU B 1 22 ? -1.155 9.344 6.656 1 98.62 22 LEU B O 1
ATOM 1887 N N . ASP B 1 23 ? 0.581 8.117 5.934 1 97.44 23 ASP B N 1
ATOM 1888 C CA . ASP B 1 23 ? 1.498 9.242 5.805 1 97.44 23 ASP B CA 1
ATOM 1889 C C . ASP B 1 23 ? 2.307 9.148 4.512 1 97.44 23 ASP B C 1
ATOM 1891 O O . ASP B 1 23 ? 2.857 8.094 4.195 1 97.44 23 ASP B O 1
ATOM 1895 N N . GLY B 1 24 ? 2.373 10.242 3.799 1 97.06 24 GLY B N 1
ATOM 1896 C CA . GLY B 1 24 ? 3.137 10.266 2.562 1 97.06 24 GLY B CA 1
ATOM 1897 C C . GLY B 1 24 ? 4.617 9.992 2.77 1 97.06 24 GLY B C 1
ATOM 1898 O O . GLY B 1 24 ? 5.254 10.617 3.621 1 97.06 24 GLY B O 1
ATOM 1899 N N . LYS B 1 25 ? 5.129 9.062 1.992 1 95.06 25 LYS B N 1
ATOM 1900 C CA . LYS B 1 25 ? 6.559 8.773 2.018 1 95.06 25 LYS B CA 1
ATOM 1901 C C . LYS B 1 25 ? 7.316 9.656 1.027 1 95.06 25 LYS B C 1
ATOM 1903 O O . LYS B 1 25 ? 7.113 9.555 -0.184 1 95.06 25 LYS B O 1
ATOM 1908 N N . GLY B 1 26 ? 8.18 10.484 1.534 1 88.19 26 GLY B N 1
ATOM 1909 C CA . GLY B 1 26 ? 8.992 11.32 0.675 1 88.19 26 GLY B CA 1
ATOM 1910 C C . GLY B 1 26 ? 8.219 12.453 0.028 1 88.19 26 GLY B C 1
ATOM 1911 O O . GLY B 1 26 ? 8.602 12.953 -1.032 1 88.19 26 GLY B O 1
ATOM 1912 N N . PHE B 1 27 ? 7.125 12.828 0.55 1 87.81 27 PHE B N 1
ATOM 1913 C CA . PHE B 1 27 ? 6.266 13.844 -0.053 1 87.81 27 PHE B CA 1
ATOM 1914 C C . PHE B 1 27 ? 6.906 15.219 0.042 1 87.81 27 PHE B C 1
ATOM 1916 O O . PHE B 1 27 ? 6.621 16.094 -0.773 1 87.81 27 PHE B O 1
ATOM 1923 N N . THR B 1 28 ? 7.742 15.367 1.058 1 78.25 28 THR B N 1
ATOM 1924 C CA . THR B 1 28 ? 8.453 16.641 1.138 1 78.25 28 THR B CA 1
ATOM 1925 C C . THR B 1 28 ? 9.281 16.875 -0.121 1 78.25 28 THR B C 1
ATOM 1927 O O . THR B 1 28 ? 9.188 17.938 -0.746 1 78.25 28 THR B O 1
ATOM 1930 N N . LYS B 1 29 ? 10.016 15.867 -0.48 1 77.56 29 LYS B N 1
ATOM 1931 C CA . LYS B 1 29 ? 10.836 15.961 -1.687 1 77.56 29 LYS B CA 1
ATOM 1932 C C . LYS B 1 29 ? 9.969 16 -2.939 1 77.56 29 LYS B C 1
ATOM 1934 O O . LYS B 1 29 ? 10.242 16.766 -3.867 1 77.56 29 LYS B O 1
ATOM 1939 N N . LEU B 1 30 ? 8.93 15.289 -2.906 1 75.75 30 LEU B N 1
ATOM 1940 C CA . LEU B 1 30 ? 8.016 15.219 -4.043 1 75.75 30 LEU B CA 1
ATOM 1941 C C . LEU B 1 30 ? 7.379 16.578 -4.309 1 75.75 30 LEU B C 1
ATOM 1943 O O . LEU B 1 30 ? 7.34 17.047 -5.453 1 75.75 30 LEU B O 1
ATOM 1947 N N . THR B 1 31 ? 6.961 17.219 -3.281 1 73.44 31 THR B N 1
ATOM 1948 C CA . THR B 1 31 ? 6.199 18.453 -3.424 1 73.44 31 THR B CA 1
ATOM 1949 C C . THR B 1 31 ? 7.125 19.641 -3.662 1 73.44 31 THR B C 1
ATOM 1951 O O . THR B 1 31 ? 6.73 20.625 -4.285 1 73.44 31 THR B O 1
ATOM 1954 N N . LYS B 1 32 ? 8.328 19.531 -3.287 1 70.12 32 LYS B N 1
ATOM 1955 C CA . LYS B 1 32 ? 9.266 20.641 -3.439 1 70.12 32 LYS B CA 1
ATOM 1956 C C . LYS B 1 32 ? 10 20.562 -4.777 1 70.12 32 LYS B C 1
ATOM 1958 O O . LYS B 1 32 ? 10.25 21.578 -5.41 1 70.12 32 LYS B O 1
ATOM 1963 N N . GLU B 1 33 ? 10.273 19.328 -5.184 1 68.69 33 GLU B N 1
ATOM 1964 C CA . GLU B 1 33 ? 11.227 19.188 -6.285 1 68.69 33 GLU B CA 1
ATOM 1965 C C . GLU B 1 33 ? 10.523 18.719 -7.559 1 68.69 33 GLU B C 1
ATOM 1967 O O . GLU B 1 33 ? 10.891 19.125 -8.664 1 68.69 33 GLU B O 1
ATOM 1972 N N . SER B 1 34 ? 9.641 17.938 -7.352 1 68 34 SER B N 1
ATOM 1973 C CA . SER B 1 34 ? 9.148 17.25 -8.539 1 68 34 SER B CA 1
ATOM 1974 C C . SER B 1 34 ? 7.867 17.891 -9.055 1 68 34 SER B C 1
ATOM 1976 O O . SER B 1 34 ? 7.59 17.844 -10.258 1 68 34 SER B O 1
ATOM 1978 N N . LEU B 1 35 ? 7.211 18.438 -8.078 1 73.81 35 LEU B N 1
ATOM 1979 C CA . LEU B 1 35 ? 5.918 18.984 -8.484 1 73.81 35 LEU B CA 1
ATOM 1980 C C . LEU B 1 35 ? 5.918 20.5 -8.391 1 73.81 35 LEU B C 1
ATOM 1982 O O . LEU B 1 35 ? 6.539 21.078 -7.492 1 73.81 35 LEU B O 1
ATOM 1986 N N . ASP B 1 36 ? 5.43 21.156 -9.391 1 82.69 36 ASP B N 1
ATOM 1987 C CA . ASP B 1 36 ? 5.242 22.609 -9.352 1 82.69 36 ASP B CA 1
ATOM 1988 C C . ASP B 1 36 ? 3.998 22.984 -8.555 1 82.69 36 ASP B C 1
ATOM 1990 O O . ASP B 1 36 ? 2.934 23.234 -9.125 1 82.69 36 ASP B O 1
ATOM 1994 N N . LEU B 1 37 ? 4.188 23 -7.25 1 88.62 37 LEU B N 1
ATOM 1995 C CA . LEU B 1 37 ? 3.055 23.281 -6.375 1 88.62 37 LEU B CA 1
ATOM 1996 C C . LEU B 1 37 ? 3.232 24.609 -5.66 1 88.62 37 LEU B C 1
ATOM 1998 O O . LEU B 1 37 ? 4.359 25.031 -5.387 1 88.62 37 LEU B O 1
ATOM 2002 N N . GLU B 1 38 ? 2.146 25.234 -5.512 1 89.81 38 GLU B N 1
ATOM 2003 C CA . GLU B 1 38 ? 2.162 26.438 -4.691 1 89.81 38 GLU B CA 1
ATOM 2004 C C . GLU B 1 38 ? 2.611 26.125 -3.266 1 89.81 38 GLU B C 1
ATOM 2006 O O . GLU B 1 38 ? 2.299 25.062 -2.727 1 89.81 38 GLU B O 1
ATOM 2011 N N . LYS B 1 39 ? 3.369 27.078 -2.756 1 89.81 39 LYS B N 1
ATOM 2012 C CA . LYS B 1 39 ? 3.85 26.938 -1.385 1 89.81 39 LYS B CA 1
ATOM 2013 C C . LYS B 1 39 ? 3.246 28 -0.473 1 89.81 39 LYS B C 1
ATOM 2015 O O . LYS B 1 39 ? 3.023 29.125 -0.898 1 89.81 39 LYS B O 1
ATOM 2020 N N . PRO B 1 40 ? 2.891 27.703 0.84 1 91.88 40 PRO B N 1
ATOM 2021 C CA . PRO B 1 40 ? 3.1 26.453 1.561 1 91.88 40 PRO B CA 1
ATOM 2022 C C . PRO B 1 40 ? 2.012 25.422 1.276 1 91.88 40 PRO B C 1
ATOM 2024 O O . PRO B 1 40 ? 2.18 24.234 1.586 1 91.88 40 PRO B O 1
ATOM 2027 N N . PHE B 1 41 ? 0.896 25.859 0.679 1 92.69 41 PHE B N 1
ATOM 2028 C CA . PHE B 1 41 ? -0.218 24.953 0.405 1 92.69 41 PHE B CA 1
ATOM 2029 C C . PHE B 1 41 ? -0.666 25.078 -1.047 1 92.69 41 PHE B C 1
ATOM 2031 O O . PHE B 1 41 ? -0.685 26.172 -1.608 1 92.69 41 PHE B O 1
ATOM 2038 N N . ASP B 1 42 ? -0.996 23.969 -1.58 1 93.38 42 ASP B N 1
ATOM 2039 C CA . ASP B 1 42 ? -1.462 23.891 -2.961 1 93.38 42 ASP B CA 1
ATOM 2040 C C . ASP B 1 42 ? -2.822 23.203 -3.049 1 93.38 42 ASP B C 1
ATOM 2042 O O . ASP B 1 42 ? -2.994 22.094 -2.537 1 93.38 42 ASP B O 1
ATOM 2046 N N . ILE B 1 43 ? -3.697 23.781 -3.723 1 94.19 43 ILE B N 1
ATOM 2047 C CA . ILE B 1 43 ? -5.074 23.312 -3.787 1 94.19 43 ILE B CA 1
ATOM 2048 C C . ILE B 1 43 ? -5.121 21.969 -4.523 1 94.19 43 ILE B C 1
ATOM 2050 O O . ILE B 1 43 ? -5.957 21.109 -4.219 1 94.19 43 ILE B O 1
ATOM 2054 N N . ARG B 1 44 ? -4.332 21.844 -5.52 1 94.06 44 ARG B N 1
ATOM 2055 C CA . ARG B 1 44 ? -4.312 20.594 -6.277 1 94.06 44 ARG B CA 1
ATOM 2056 C C . ARG B 1 44 ? -3.906 19.422 -5.387 1 94.06 44 ARG B C 1
ATOM 2058 O O . ARG B 1 44 ? -4.492 18.344 -5.473 1 94.06 44 ARG B O 1
ATOM 2065 N N . PHE B 1 45 ? -2.857 19.594 -4.594 1 95 45 PHE B N 1
ATOM 2066 C CA . PHE B 1 45 ? -2.42 18.562 -3.65 1 95 45 PHE B CA 1
ATOM 2067 C C . PHE B 1 45 ? -3.502 18.281 -2.615 1 95 45 PHE B C 1
ATOM 2069 O O . PHE B 1 45 ? -3.791 17.125 -2.309 1 95 45 PHE B O 1
ATOM 2076 N N . HIS B 1 46 ? -4.039 19.375 -2.121 1 94.94 46 HIS B N 1
ATOM 2077 C CA . HIS B 1 46 ? -5.133 19.266 -1.162 1 94.94 46 HIS B CA 1
ATOM 2078 C C . HIS B 1 46 ? -6.285 18.438 -1.733 1 94.94 46 HIS B C 1
ATOM 2080 O O . HIS B 1 46 ? -6.789 17.531 -1.074 1 94.94 46 HIS B O 1
ATOM 2086 N N . ASP B 1 47 ? -6.676 18.75 -2.941 1 96.44 47 ASP B N 1
ATOM 2087 C CA . ASP B 1 47 ? -7.777 18.047 -3.594 1 96.44 47 ASP B CA 1
ATOM 2088 C C . ASP B 1 47 ? -7.449 16.562 -3.785 1 96.44 47 ASP B C 1
ATOM 2090 O O . ASP B 1 47 ? -8.328 15.711 -3.643 1 96.44 47 ASP B O 1
ATOM 2094 N N . ALA B 1 48 ? -6.242 16.297 -4.094 1 96.56 48 ALA B N 1
ATOM 2095 C CA . ALA B 1 48 ? -5.812 14.914 -4.273 1 96.56 48 ALA B CA 1
ATOM 2096 C C . ALA B 1 48 ? -5.902 14.141 -2.959 1 96.56 48 ALA B C 1
ATOM 2098 O O . ALA B 1 48 ? -6.355 12.992 -2.938 1 96.56 48 ALA B O 1
ATOM 2099 N N . MET B 1 49 ? -5.457 14.781 -1.878 1 97.38 49 MET B N 1
ATOM 2100 C CA . MET B 1 49 ? -5.508 14.141 -0.567 1 97.38 49 MET B CA 1
ATOM 2101 C C . MET B 1 49 ? -6.953 13.906 -0.131 1 97.38 49 MET B C 1
ATOM 2103 O O . MET B 1 49 ? -7.277 12.844 0.406 1 97.38 49 MET B O 1
ATOM 2107 N N . VAL B 1 50 ? -7.805 14.867 -0.397 1 97.5 50 VAL B N 1
ATOM 2108 C CA . VAL B 1 50 ? -9.219 14.75 -0.055 1 97.5 50 VAL B CA 1
ATOM 2109 C C . VAL B 1 50 ? -9.859 13.641 -0.886 1 97.5 50 VAL B C 1
ATOM 2111 O O . VAL B 1 50 ? -10.594 12.805 -0.354 1 97.5 50 VAL B O 1
ATOM 2114 N N . ALA B 1 51 ? -9.602 13.633 -2.174 1 98.12 51 ALA B N 1
ATOM 2115 C CA . ALA B 1 51 ? -10.133 12.594 -3.053 1 98.12 51 ALA B CA 1
ATOM 2116 C C . ALA B 1 51 ? -9.672 11.211 -2.609 1 98.12 51 ALA B C 1
ATOM 2118 O O . ALA B 1 51 ? -10.445 10.25 -2.619 1 98.12 51 ALA B O 1
ATOM 2119 N N . THR B 1 52 ? -8.414 11.102 -2.246 1 98.44 52 THR B N 1
ATOM 2120 C CA . THR B 1 52 ? -7.859 9.844 -1.76 1 98.44 52 THR B CA 1
ATOM 2121 C C . THR B 1 52 ? -8.57 9.398 -0.489 1 98.44 52 THR B C 1
ATOM 2123 O O . THR B 1 52 ? -8.93 8.227 -0.35 1 98.44 52 THR B O 1
ATOM 2126 N N . THR B 1 53 ? -8.789 10.328 0.402 1 98.25 53 THR B N 1
ATOM 2127 C CA . THR B 1 53 ? -9.492 10.031 1.646 1 98.25 53 THR B CA 1
ATOM 2128 C C . THR B 1 53 ? -10.906 9.531 1.361 1 98.25 53 THR B C 1
ATOM 2130 O O . THR B 1 53 ? -11.352 8.539 1.942 1 98.25 53 THR B O 1
ATOM 2133 N N . LYS B 1 54 ? -11.586 10.188 0.449 1 97.25 54 LYS B N 1
ATOM 2134 C CA . LYS B 1 54 ? -12.93 9.773 0.061 1 97.25 54 LYS B CA 1
ATOM 2135 C C . LYS B 1 54 ? -12.922 8.359 -0.521 1 97.25 54 LYS B C 1
ATOM 2137 O O . LYS B 1 54 ? -13.805 7.559 -0.219 1 97.25 54 LYS B O 1
ATOM 2142 N N . HIS B 1 55 ? -11.992 8.078 -1.309 1 97.56 55 HIS B N 1
ATOM 2143 C CA . HIS B 1 55 ? -11.844 6.746 -1.885 1 97.56 55 HIS B CA 1
ATOM 2144 C C . HIS B 1 55 ? -11.711 5.688 -0.796 1 97.56 55 HIS B C 1
ATOM 2146 O O . HIS B 1 55 ? -12.336 4.629 -0.87 1 97.56 55 HIS B O 1
ATOM 2152 N N . LEU B 1 56 ? -10.938 5.957 0.268 1 97.69 56 LEU B N 1
ATOM 2153 C CA . LEU B 1 56 ? -10.672 5 1.338 1 97.69 56 LEU B CA 1
ATOM 2154 C C . LEU B 1 56 ? -11.945 4.695 2.123 1 97.69 56 LEU B C 1
ATOM 2156 O O . LEU B 1 56 ? -12.023 3.664 2.797 1 97.69 56 LEU B O 1
ATOM 2160 N N . LEU B 1 57 ? -12.953 5.547 1.985 1 95.62 57 LEU B N 1
ATOM 2161 C CA . LEU B 1 57 ? -14.234 5.312 2.648 1 95.62 57 LEU B CA 1
ATOM 2162 C C . LEU B 1 57 ? -15.039 4.246 1.915 1 95.62 57 LEU B C 1
ATOM 2164 O O . LEU B 1 57 ? -16.031 3.734 2.445 1 95.62 57 LEU B O 1
ATOM 2168 N N . THR B 1 58 ? -14.594 3.861 0.713 1 94 58 THR B N 1
ATOM 2169 C CA . THR B 1 58 ? -15.414 2.992 -0.129 1 94 58 THR B CA 1
ATOM 2170 C C . THR B 1 58 ? -14.719 1.648 -0.346 1 94 58 THR B C 1
ATOM 2172 O O . THR B 1 58 ? -15.148 0.855 -1.188 1 94 58 THR B O 1
ATOM 2175 N N . VAL B 1 59 ? -13.695 1.364 0.399 1 95 59 VAL B N 1
ATOM 2176 C CA . VAL B 1 59 ? -12.867 0.227 0.011 1 95 59 VAL B CA 1
ATOM 2177 C C . VAL B 1 59 ? -13.172 -0.964 0.919 1 95 59 VAL B C 1
ATOM 2179 O O . VAL B 1 59 ? -12.367 -1.896 1.018 1 95 59 VAL B O 1
ATOM 2182 N N . GLY B 1 60 ? -14.227 -0.947 1.663 1 93.56 60 GLY B N 1
ATOM 2183 C CA . GLY B 1 60 ? -14.672 -2.152 2.346 1 93.56 60 GLY B CA 1
ATOM 2184 C C . GLY B 1 60 ? -14.664 -2.021 3.855 1 93.56 60 GLY B C 1
ATOM 2185 O O . GLY B 1 60 ? -15.25 -2.842 4.559 1 93.56 60 GLY B O 1
ATOM 2186 N N . PHE B 1 61 ? -13.977 -1.021 4.41 1 95 61 PHE B N 1
ATOM 2187 C CA . PHE B 1 61 ? -13.969 -0.79 5.852 1 95 61 PHE B CA 1
ATOM 2188 C C . PHE B 1 61 ? -15.141 0.089 6.266 1 95 61 PHE B C 1
ATOM 2190 O O . PHE B 1 61 ? -15.555 0.977 5.52 1 95 61 PHE B O 1
ATOM 2197 N N . LYS B 1 62 ? -15.672 -0.164 7.375 1 94.06 62 LYS B N 1
ATOM 2198 C CA . LYS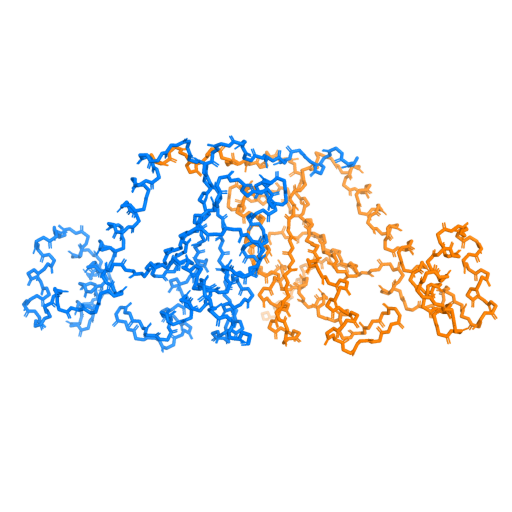 B 1 62 ? -16.672 0.723 7.953 1 94.06 62 LYS B CA 1
ATOM 2199 C C . LYS B 1 62 ? -16.016 1.903 8.664 1 94.06 62 LYS B C 1
ATOM 2201 O O . LYS B 1 62 ? -15.836 1.871 9.883 1 94.06 62 LYS B O 1
ATOM 2206 N N . VAL B 1 63 ? -15.766 2.922 7.957 1 95.5 63 VAL B N 1
ATOM 2207 C CA . VAL B 1 63 ? -15.109 4.113 8.484 1 95.5 63 VAL B CA 1
ATOM 2208 C C . VAL B 1 63 ? -16.156 5.078 9.031 1 95.5 63 VAL B C 1
ATOM 2210 O O . VAL B 1 63 ? -17.078 5.469 8.312 1 95.5 63 VAL B O 1
ATOM 2213 N N . ILE B 1 64 ? -15.992 5.516 10.258 1 92.81 64 ILE B N 1
ATOM 2214 C CA . ILE B 1 64 ? -16.953 6.383 10.93 1 92.81 64 ILE B CA 1
ATOM 2215 C C . ILE B 1 64 ? -16.516 7.84 10.781 1 92.81 64 ILE B C 1
ATOM 2217 O O . ILE B 1 64 ? -17.359 8.742 10.797 1 92.81 64 ILE B O 1
ATOM 2221 N N . TYR B 1 65 ? -15.258 8.078 10.797 1 95.88 65 TYR B N 1
ATOM 2222 C CA . TYR B 1 65 ? -14.688 9.414 10.719 1 95.88 65 TYR B CA 1
ATOM 2223 C C . TYR B 1 65 ? -13.328 9.383 10.016 1 95.88 65 TYR B C 1
ATOM 2225 O O . TYR B 1 65 ? -12.539 8.461 10.219 1 95.88 65 TYR B O 1
ATOM 2233 N N . ALA B 1 66 ? -13.148 10.281 9.109 1 97.94 66 ALA B N 1
ATOM 2234 C CA . ALA B 1 66 ? -11.859 10.438 8.438 1 97.94 66 ALA B CA 1
ATOM 2235 C C . ALA B 1 66 ? -11.352 11.875 8.547 1 97.94 66 ALA B C 1
ATOM 2237 O O . ALA B 1 66 ? -12.14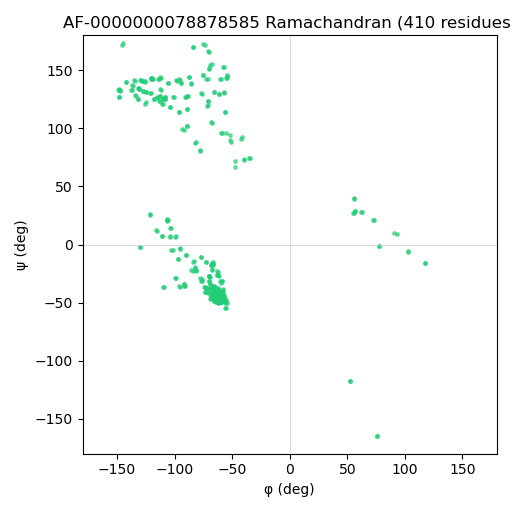1 12.82 8.578 1 97.94 66 ALA B O 1
ATOM 2238 N N . TYR B 1 67 ? -10.078 12.031 8.758 1 97.56 67 TYR B N 1
ATOM 2239 C CA . TYR B 1 67 ? -9.414 13.32 8.891 1 97.56 67 TYR B CA 1
ATOM 2240 C C . TYR B 1 67 ? -8.141 13.367 8.055 1 97.56 67 TYR B C 1
ATOM 2242 O O . TYR B 1 67 ? -7.359 12.414 8.047 1 97.56 67 TYR B O 1
ATOM 2250 N N . THR B 1 68 ? -7.973 14.367 7.215 1 97.88 68 THR B N 1
ATOM 2251 C CA . THR B 1 68 ? -6.734 14.5 6.457 1 97.88 68 THR B CA 1
ATOM 2252 C C . THR B 1 68 ? -6.145 15.891 6.633 1 97.88 68 THR B C 1
ATOM 2254 O O . THR B 1 68 ? -6.879 16.875 6.703 1 97.88 68 THR B O 1
ATOM 2257 N N . GLN B 1 69 ? -4.867 15.938 6.738 1 95.19 69 GLN B N 1
ATOM 2258 C CA . GLN B 1 69 ? -4.074 17.156 6.812 1 95.19 69 GLN B CA 1
ATOM 2259 C C . GLN B 1 69 ? -2.713 16.969 6.145 1 95.19 69 GLN B C 1
ATOM 2261 O O . GLN B 1 69 ? -2.061 15.945 6.328 1 95.19 69 GLN B O 1
ATOM 2266 N N . SER B 1 70 ? -2.354 17.953 5.301 1 93.06 70 SER B N 1
ATOM 2267 C CA . SER B 1 70 ? -1.09 17.859 4.578 1 93.06 70 SER B CA 1
ATOM 2268 C C . SER B 1 70 ? -0.968 16.531 3.846 1 93.06 70 SER B C 1
ATOM 2270 O O . SER B 1 70 ? -1.817 16.188 3.02 1 93.06 70 SER B O 1
ATOM 2272 N N . ASP B 1 71 ? 0.026 15.75 4.238 1 94.81 71 ASP B N 1
ATOM 2273 C CA . ASP B 1 71 ? 0.223 14.469 3.559 1 94.81 71 ASP B CA 1
ATOM 2274 C C . ASP B 1 71 ? -0.21 13.305 4.441 1 94.81 71 ASP B C 1
ATOM 2276 O O . ASP B 1 71 ? 0.219 12.164 4.234 1 94.81 71 ASP B O 1
ATOM 2280 N N . GLU B 1 72 ? -1.046 13.562 5.426 1 97.31 72 GLU B N 1
ATOM 2281 C CA . GLU B 1 72 ? -1.463 12.539 6.371 1 97.31 72 GLU B CA 1
ATOM 2282 C C . GLU B 1 72 ? -2.971 12.312 6.316 1 97.31 72 GLU B C 1
ATOM 2284 O O . GLU B 1 72 ? -3.738 13.258 6.137 1 97.31 72 GLU B O 1
ATOM 2289 N N . ILE B 1 73 ? -3.4 11.086 6.461 1 98.38 73 ILE B N 1
ATOM 2290 C CA . ILE B 1 73 ? -4.797 10.672 6.566 1 98.38 73 ILE B CA 1
ATOM 2291 C C . ILE B 1 73 ? -4.992 9.812 7.812 1 98.38 73 ILE B C 1
ATOM 2293 O O . ILE B 1 73 ? -4.199 8.914 8.078 1 98.38 73 ILE B O 1
ATOM 2297 N N . SER B 1 74 ? -6.023 10.125 8.594 1 98.12 74 SER B N 1
ATOM 2298 C CA . SER B 1 74 ? -6.434 9.305 9.727 1 98.12 74 SER B CA 1
ATOM 2299 C C . SER B 1 74 ? -7.848 8.766 9.539 1 98.12 74 SER B C 1
ATOM 2301 O O . SER B 1 74 ? -8.781 9.539 9.32 1 98.12 74 SER B O 1
ATOM 2303 N N . LEU B 1 75 ? -8.023 7.473 9.617 1 98.12 75 LEU B N 1
ATOM 2304 C CA . LEU B 1 75 ? -9.328 6.824 9.5 1 98.12 75 LEU B CA 1
ATOM 2305 C C . LEU B 1 75 ? -9.734 6.188 10.82 1 98.12 75 LEU B C 1
ATOM 2307 O O . LEU B 1 75 ? -8.969 5.438 11.422 1 98.12 75 LEU B O 1
ATOM 2311 N N . LEU B 1 76 ? -10.891 6.52 11.25 1 97.25 76 LEU B N 1
ATOM 2312 C CA . LEU B 1 76 ? -11.492 5.828 12.383 1 97.25 76 LEU B CA 1
ATOM 2313 C C . LEU B 1 76 ? -12.438 4.73 11.914 1 97.25 76 LEU B C 1
ATOM 2315 O O . LEU B 1 76 ? -13.477 5.016 11.32 1 97.25 76 LEU B O 1
ATOM 2319 N N . ILE B 1 77 ? -12.047 3.512 12.203 1 95.06 77 ILE B N 1
ATOM 2320 C CA . ILE B 1 77 ? -12.852 2.354 11.812 1 95.06 77 ILE B CA 1
ATOM 2321 C C . ILE B 1 77 ? -13.766 1.952 12.969 1 95.06 77 ILE B C 1
ATOM 2323 O O . ILE B 1 77 ? -13.344 1.938 14.125 1 95.06 77 ILE B O 1
ATOM 2327 N N . ASP B 1 78 ? -14.945 1.629 12.578 1 91.62 78 ASP B N 1
ATOM 2328 C CA . ASP B 1 78 ? -15.945 1.22 13.555 1 91.62 78 ASP B CA 1
ATOM 2329 C C . ASP B 1 78 ? -15.438 0.065 14.414 1 91.62 78 ASP B C 1
ATOM 2331 O O . ASP B 1 78 ? -14.797 -0.858 13.906 1 91.62 78 ASP B O 1
ATOM 2335 N N . LYS B 1 79 ? -15.828 0.105 15.695 1 90.75 79 LYS B N 1
ATOM 2336 C CA . LYS B 1 79 ? -15.344 -0.897 16.641 1 90.75 79 LYS B CA 1
ATOM 2337 C C . LYS B 1 79 ? -15.891 -2.279 16.312 1 90.75 79 LYS B C 1
ATOM 2339 O O . LYS B 1 79 ? -15.305 -3.297 16.688 1 90.75 79 LYS B O 1
ATOM 2344 N N . ASP B 1 80 ? -17 -2.363 15.586 1 91.69 80 ASP B N 1
ATOM 2345 C CA . ASP B 1 80 ? -17.641 -3.635 15.266 1 91.69 80 ASP B CA 1
ATOM 2346 C C . ASP B 1 80 ? -17.203 -4.141 13.891 1 91.69 80 ASP B C 1
ATOM 2348 O O . ASP B 1 80 ? -17.641 -5.211 13.453 1 91.69 80 ASP B O 1
ATOM 2352 N N . ASP B 1 81 ? -16.391 -3.309 13.234 1 93.44 81 ASP B N 1
ATOM 2353 C CA . ASP B 1 81 ? -15.883 -3.76 11.945 1 93.44 81 ASP B CA 1
ATOM 2354 C C . ASP B 1 81 ? -14.953 -4.957 12.109 1 93.44 81 ASP B C 1
ATOM 2356 O O . ASP B 1 81 ? -14.047 -4.938 12.945 1 93.44 81 ASP B O 1
ATOM 2360 N N . ASN B 1 82 ? -15.195 -6 11.312 1 95.12 82 ASN B N 1
ATOM 2361 C CA . ASN B 1 82 ? -14.391 -7.211 11.398 1 95.12 82 ASN 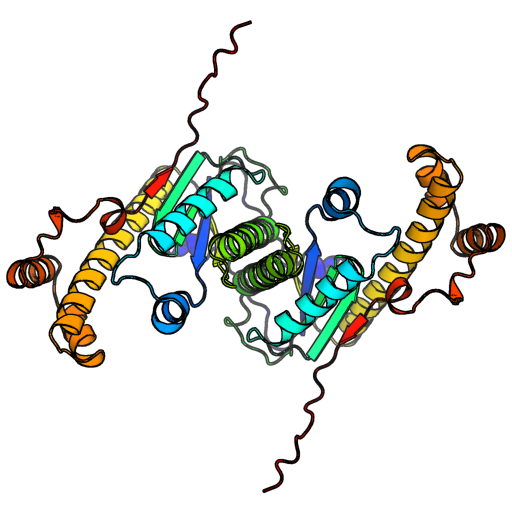B CA 1
ATOM 2362 C C . ASN B 1 82 ? -13.711 -7.527 10.07 1 95.12 82 ASN B C 1
ATOM 2364 O O . ASN B 1 82 ? -13.383 -8.68 9.797 1 95.12 82 ASN B O 1
ATOM 2368 N N . THR B 1 83 ? -13.5 -6.488 9.289 1 94.75 83 THR B N 1
ATOM 2369 C CA . THR B 1 83 ? -12.828 -6.664 8.008 1 94.75 83 THR B CA 1
ATOM 2370 C C . THR B 1 83 ? -11.461 -7.305 8.195 1 94.75 83 THR B C 1
ATOM 2372 O O . THR B 1 83 ? -10.711 -6.926 9.094 1 94.75 83 THR B O 1
ATOM 2375 N N . PHE B 1 84 ? -11.133 -8.367 7.414 1 95.12 84 PHE B N 1
ATOM 2376 C CA . PHE B 1 84 ? -9.898 -9.133 7.445 1 95.12 84 PHE B CA 1
ATOM 2377 C C . PHE B 1 84 ? -9.641 -9.695 8.844 1 95.12 84 PHE B C 1
ATOM 2379 O O . PHE B 1 84 ? -8.492 -9.812 9.273 1 95.12 84 PHE B O 1
ATOM 2386 N N . ASN B 1 85 ? -10.758 -9.938 9.586 1 95.25 85 ASN B N 1
ATOM 2387 C CA . ASN B 1 85 ? -10.656 -10.422 10.953 1 95.25 85 ASN B CA 1
ATOM 2388 C C . ASN B 1 85 ? -9.797 -9.5 11.812 1 95.25 85 ASN B C 1
ATOM 2390 O O . ASN B 1 85 ? -9.055 -9.969 12.68 1 95.25 85 ASN B O 1
ATOM 2394 N N . ARG B 1 86 ? -9.727 -8.164 11.453 1 95.19 86 ARG B N 1
ATOM 2395 C CA . ARG B 1 86 ? -9.016 -7.113 12.164 1 95.19 86 ARG B CA 1
ATOM 2396 C C . ARG B 1 86 ? -7.516 -7.395 12.211 1 95.19 86 ARG B C 1
ATOM 2398 O O . ARG B 1 86 ? -6.844 -7.07 13.195 1 95.19 86 ARG B O 1
ATOM 2405 N N . LYS B 1 87 ? -7 -8.117 11.211 1 95.5 87 LYS B N 1
ATOM 2406 C CA . LYS B 1 87 ? -5.578 -8.414 11.078 1 95.5 87 LYS B CA 1
ATOM 2407 C C . LYS B 1 87 ? -4.789 -7.168 10.695 1 95.5 87 LYS B C 1
ATOM 2409 O O . LYS B 1 87 ? -5.016 -6.586 9.633 1 95.5 87 LYS B O 1
ATOM 2414 N N . VAL B 1 88 ? -3.766 -6.816 11.516 1 95.38 88 VAL B N 1
ATOM 2415 C CA . VAL B 1 88 ? -3.045 -5.551 11.422 1 95.38 88 VAL B CA 1
ATOM 2416 C C . VAL B 1 88 ? -2.281 -5.488 10.102 1 95.38 88 VAL B C 1
ATOM 2418 O O . VAL B 1 88 ? -2.326 -4.48 9.391 1 95.38 88 VAL B O 1
ATOM 2421 N N . ARG B 1 89 ? -1.627 -6.559 9.703 1 94.62 89 ARG B N 1
ATOM 2422 C CA . ARG B 1 89 ? -0.838 -6.57 8.477 1 94.62 89 ARG B CA 1
ATOM 2423 C C . ARG B 1 89 ? -1.722 -6.328 7.258 1 94.62 89 ARG B C 1
ATOM 2425 O O . ARG B 1 89 ? -1.328 -5.621 6.328 1 94.62 89 ARG B O 1
ATOM 2432 N N . LYS B 1 90 ? -2.896 -6.969 7.191 1 96.44 90 LYS B N 1
ATOM 2433 C CA . LYS B 1 90 ? -3.824 -6.801 6.078 1 96.44 90 LYS B CA 1
ATOM 2434 C C . LYS B 1 90 ? -4.359 -5.375 6.02 1 96.44 90 LYS B C 1
ATOM 2436 O O . LYS B 1 90 ? -4.414 -4.77 4.945 1 96.44 90 LYS B O 1
ATOM 2441 N N . ILE B 1 91 ? -4.723 -4.832 7.188 1 97.38 91 ILE B N 1
ATOM 2442 C CA . ILE B 1 91 ? -5.223 -3.465 7.262 1 97.38 91 ILE B CA 1
ATOM 2443 C C . ILE B 1 91 ? -4.164 -2.5 6.734 1 97.38 91 ILE B C 1
ATOM 2445 O O . ILE B 1 91 ? -4.434 -1.7 5.836 1 97.38 91 ILE B O 1
ATOM 2449 N N . ASN B 1 92 ? -2.947 -2.65 7.23 1 97.75 92 ASN B N 1
ATOM 2450 C CA . ASN B 1 92 ? -1.858 -1.756 6.848 1 97.75 92 ASN B CA 1
ATOM 2451 C C . ASN B 1 92 ? -1.55 -1.854 5.359 1 97.75 92 ASN B C 1
ATOM 2453 O O . ASN B 1 92 ? -1.443 -0.834 4.676 1 97.75 92 ASN B O 1
ATOM 2457 N N . SER B 1 93 ? -1.425 -3.051 4.855 1 98.06 93 SER B N 1
ATOM 2458 C CA . SER B 1 93 ? -0.965 -3.234 3.482 1 98.06 93 SER B CA 1
ATOM 2459 C C . SER B 1 93 ? -2.055 -2.865 2.48 1 98.06 93 SER B C 1
ATOM 2461 O O . SER B 1 93 ? -1.784 -2.193 1.483 1 98.06 93 SER B O 1
ATOM 2463 N N . VAL B 1 94 ? -3.299 -3.238 2.748 1 98.38 94 VAL B N 1
ATOM 2464 C CA . VAL B 1 94 ? -4.391 -2.971 1.816 1 98.38 94 VAL B CA 1
ATOM 2465 C C . VAL B 1 94 ? -4.664 -1.471 1.757 1 98.38 94 VAL B C 1
ATOM 2467 O O . VAL B 1 94 ? -4.777 -0.897 0.671 1 98.38 94 VAL B O 1
ATOM 2470 N N . LEU B 1 95 ? -4.742 -0.81 2.914 1 98.69 95 LEU B N 1
ATOM 2471 C CA . LEU B 1 95 ? -5.043 0.618 2.922 1 98.69 95 LEU B CA 1
ATOM 2472 C C . LEU B 1 95 ? -3.879 1.421 2.352 1 98.69 95 LEU B C 1
ATOM 2474 O O . LEU B 1 95 ? -4.086 2.414 1.65 1 98.69 95 LEU B O 1
ATOM 2478 N N . ALA B 1 96 ? -2.639 1.018 2.654 1 98.75 96 ALA B N 1
ATOM 2479 C CA . ALA B 1 96 ? -1.487 1.652 2.02 1 98.75 96 ALA B CA 1
ATOM 2480 C C . ALA B 1 96 ? -1.546 1.5 0.501 1 98.75 96 ALA B C 1
ATOM 2482 O O . ALA B 1 96 ? -1.293 2.457 -0.235 1 98.75 96 ALA B O 1
ATOM 2483 N N . GLY B 1 97 ? -1.851 0.301 0.059 1 98.75 97 GLY B N 1
ATOM 2484 C CA . GLY B 1 97 ? -1.977 0.042 -1.366 1 98.75 97 GLY B CA 1
ATOM 2485 C C . GLY B 1 97 ? -3.074 0.856 -2.025 1 98.75 97 GLY B C 1
ATOM 2486 O O . GLY B 1 97 ? -2.855 1.464 -3.076 1 98.75 97 GLY B O 1
ATOM 2487 N N . GLU B 1 98 ? -4.266 0.891 -1.416 1 98.69 98 GLU B N 1
ATOM 2488 C CA . GLU B 1 98 ? -5.398 1.65 -1.935 1 98.69 98 GLU B CA 1
ATOM 2489 C C . GLU B 1 98 ? -5.066 3.135 -2.045 1 98.69 98 GLU B C 1
ATOM 2491 O O . GLU B 1 98 ? -5.285 3.75 -3.09 1 98.69 98 GLU B O 1
ATOM 2496 N N . ALA B 1 99 ? -4.527 3.678 -0.975 1 98.81 99 ALA B N 1
ATOM 2497 C CA . ALA B 1 99 ? -4.227 5.105 -0.928 1 98.81 99 ALA B CA 1
ATOM 2498 C C . ALA B 1 99 ? -3.156 5.477 -1.95 1 98.81 99 ALA B C 1
ATOM 2500 O O . ALA B 1 99 ? -3.311 6.445 -2.699 1 98.81 99 ALA B O 1
ATOM 2501 N N . SER B 1 100 ? -2.1 4.695 -2.023 1 98.81 100 SER B N 1
ATOM 2502 C CA . SER B 1 100 ? -0.985 4.98 -2.92 1 98.81 100 SER B CA 1
ATOM 2503 C C . SER B 1 100 ? -1.404 4.848 -4.379 1 98.81 100 SER B C 1
ATOM 2505 O O . SER B 1 100 ? -1.066 5.699 -5.207 1 98.81 100 SER B O 1
ATOM 2507 N N . ALA B 1 101 ? -2.143 3.795 -4.676 1 98.69 101 ALA B N 1
ATOM 2508 C CA . ALA B 1 101 ? -2.605 3.574 -6.043 1 98.69 101 ALA B CA 1
ATOM 2509 C C . ALA B 1 101 ? -3.523 4.703 -6.5 1 98.69 101 ALA B C 1
ATOM 2511 O O . ALA B 1 101 ? -3.309 5.297 -7.559 1 98.69 101 ALA B O 1
ATOM 2512 N N . PHE B 1 102 ? -4.523 5.047 -5.695 1 98.75 102 PHE B N 1
ATOM 2513 C CA . PHE B 1 102 ? -5.496 6.066 -6.07 1 98.75 102 PHE B CA 1
ATOM 2514 C C . PHE B 1 102 ? -4.824 7.426 -6.219 1 98.75 102 PHE B C 1
ATOM 2516 O O . PHE B 1 102 ? -5.004 8.102 -7.23 1 98.75 102 PHE B O 1
ATOM 2523 N N . PHE B 1 103 ? -4.031 7.766 -5.164 1 98.44 103 PHE B N 1
ATOM 2524 C CA . PHE B 1 103 ? -3.363 9.062 -5.199 1 98.44 103 PHE B CA 1
ATOM 2525 C C . PHE B 1 103 ? -2.486 9.188 -6.438 1 98.44 103 PHE B C 1
ATOM 2527 O O . PHE B 1 103 ? -2.508 10.211 -7.121 1 98.44 103 PHE B O 1
ATOM 2534 N N . SER B 1 104 ? -1.701 8.164 -6.738 1 97.94 104 SER B N 1
ATOM 2535 C CA . SER B 1 104 ? -0.789 8.188 -7.879 1 97.94 104 SER B CA 1
ATOM 2536 C C . SER B 1 104 ? -1.547 8.367 -9.188 1 97.94 104 SER B C 1
ATOM 2538 O O . SER B 1 104 ? -1.125 9.133 -10.055 1 97.94 104 SER B O 1
ATOM 2540 N N . MET B 1 105 ? -2.631 7.648 -9.32 1 97.81 105 MET B N 1
ATOM 2541 C CA . MET B 1 105 ? -3.434 7.766 -10.531 1 97.81 105 MET B CA 1
ATOM 2542 C C . MET B 1 105 ? -4.082 9.141 -10.625 1 97.81 105 MET B C 1
ATOM 2544 O O . MET B 1 105 ? -4.117 9.742 -11.703 1 97.81 105 MET B O 1
ATOM 2548 N N . TYR B 1 106 ? -4.609 9.664 -9.484 1 97 106 TYR B N 1
ATOM 2549 C CA . TYR B 1 106 ? -5.289 10.953 -9.438 1 97 106 TYR B CA 1
ATOM 2550 C C . TYR B 1 106 ? -4.316 12.094 -9.727 1 97 106 TYR B C 1
ATOM 2552 O O . TYR B 1 106 ? -4.621 12.992 -10.508 1 97 106 TYR B O 1
ATOM 2560 N N . PHE B 1 107 ? -3.154 12.008 -9.109 1 94.19 107 PHE B N 1
ATOM 2561 C CA . PHE B 1 107 ? -2.172 13.078 -9.18 1 94.19 107 PHE B CA 1
ATOM 2562 C C . PHE B 1 107 ? -1.236 12.883 -10.367 1 94.19 107 PHE B C 1
ATOM 2564 O O . PHE B 1 107 ? -0.471 13.789 -10.711 1 94.19 107 PHE B O 1
ATOM 2571 N N . ASN B 1 108 ? -1.308 11.703 -11.062 1 93.75 108 ASN B N 1
ATOM 2572 C CA . ASN B 1 108 ? -0.483 11.305 -12.195 1 93.75 108 ASN B CA 1
ATOM 2573 C C . ASN B 1 108 ? 1.004 11.375 -11.859 1 93.75 108 ASN B C 1
ATOM 2575 O O . ASN B 1 108 ? 1.795 11.906 -12.641 1 93.75 108 ASN B O 1
ATOM 2579 N N . LYS B 1 109 ? 1.373 10.992 -10.688 1 94.75 109 LYS B N 1
ATOM 2580 C CA . LYS B 1 109 ? 2.734 10.883 -10.164 1 94.75 109 LYS B CA 1
ATOM 2581 C C . LYS B 1 109 ? 2.852 9.75 -9.156 1 94.75 109 LYS B C 1
ATOM 2583 O O . LYS B 1 109 ? 2.066 9.672 -8.211 1 94.75 109 LYS B O 1
ATOM 2588 N N . LEU B 1 110 ? 3.828 8.875 -9.406 1 96.31 110 LEU B N 1
ATOM 2589 C CA . LEU B 1 110 ? 4.035 7.781 -8.461 1 96.31 110 LEU B CA 1
ATOM 2590 C C . LEU B 1 110 ? 4.27 8.32 -7.055 1 96.31 110 LEU B C 1
ATOM 2592 O O . LEU B 1 110 ? 5.23 9.055 -6.82 1 96.31 110 LEU B O 1
ATOM 2596 N N . SER B 1 111 ? 3.328 8.039 -6.137 1 96.56 111 SER B N 1
ATOM 2597 C CA . SER B 1 111 ? 3.332 8.516 -4.758 1 96.56 111 SER B CA 1
ATOM 2598 C C . SER B 1 111 ? 2.957 7.406 -3.783 1 96.56 111 SER B C 1
ATOM 2600 O O . SER B 1 111 ? 2.043 6.625 -4.051 1 96.56 111 SER B O 1
ATOM 2602 N N . VAL B 1 112 ? 3.684 7.34 -2.713 1 98.06 112 VAL B N 1
ATOM 2603 C CA . VAL B 1 112 ? 3.498 6.23 -1.785 1 98.06 112 VAL B CA 1
ATOM 2604 C C . VAL B 1 112 ? 3.113 6.766 -0.408 1 98.06 112 VAL B C 1
ATOM 2606 O O . VAL B 1 112 ? 3.709 7.73 0.078 1 98.06 112 VAL B O 1
ATOM 2609 N N . LEU B 1 113 ? 2.086 6.234 0.165 1 98.38 113 LEU B N 1
ATOM 2610 C CA . LEU B 1 113 ? 1.718 6.488 1.554 1 98.38 113 LEU B CA 1
ATOM 2611 C C . LEU B 1 113 ? 1.954 5.254 2.416 1 98.38 113 LEU B C 1
ATOM 2613 O O . LEU B 1 113 ? 1.484 4.164 2.084 1 98.38 113 LEU B O 1
ATOM 2617 N N . ASP B 1 114 ? 2.691 5.395 3.443 1 97.25 114 ASP B N 1
ATOM 2618 C CA . ASP B 1 114 ? 2.797 4.285 4.391 1 97.25 114 ASP B CA 1
ATOM 2619 C C . ASP B 1 114 ? 1.638 4.301 5.383 1 97.25 114 ASP B C 1
ATOM 2621 O O . ASP B 1 114 ? 0.831 5.23 5.391 1 97.25 114 ASP B O 1
ATOM 2625 N N . CYS B 1 115 ? 1.519 3.227 6.145 1 98.19 115 CYS B N 1
ATOM 2626 C CA . CYS B 1 115 ? 0.313 3.051 6.949 1 98.19 115 CYS B CA 1
ATOM 2627 C C . CYS B 1 115 ? 0.646 2.439 8.305 1 98.19 115 CYS B C 1
ATOM 2629 O O . CYS B 1 115 ? 1.524 1.581 8.406 1 98.19 115 CYS B O 1
ATOM 2631 N N . ARG B 1 116 ? 0.004 2.9 9.352 1 97.19 116 ARG B N 1
ATOM 2632 C CA . ARG B 1 116 ? 0.088 2.289 10.672 1 97.19 116 ARG B CA 1
ATOM 2633 C C . ARG B 1 116 ? -1.293 2.162 11.305 1 97.19 116 ARG B C 1
ATOM 2635 O O . ARG B 1 116 ? -2.139 3.047 11.148 1 97.19 116 ARG B O 1
ATOM 2642 N N . THR B 1 117 ? -1.497 1.061 11.969 1 96.62 117 THR B N 1
ATOM 2643 C CA . THR B 1 117 ? -2.725 0.798 12.711 1 96.62 117 THR B CA 1
ATOM 2644 C C . THR B 1 117 ? -2.52 1.048 14.203 1 96.62 117 THR B C 1
ATOM 2646 O O . THR B 1 117 ? -1.553 0.561 14.797 1 96.62 117 THR B O 1
ATOM 2649 N N . ILE B 1 118 ? -3.387 1.865 14.797 1 95.69 118 ILE B N 1
ATOM 2650 C CA . ILE B 1 118 ? -3.328 2.225 16.219 1 95.69 118 ILE B CA 1
ATOM 2651 C C . ILE B 1 118 ? -4.562 1.688 16.938 1 95.69 118 ILE B C 1
ATOM 2653 O O . ILE B 1 118 ? -5.691 1.906 16.484 1 95.69 118 ILE B O 1
ATOM 2657 N N . CYS B 1 119 ? -4.367 0.96 18 1 92.94 119 CYS B N 1
ATOM 2658 C CA . CYS B 1 119 ? -5.445 0.448 18.828 1 92.94 119 CYS B CA 1
ATOM 2659 C C . CYS B 1 119 ? -5.773 1.426 19.953 1 92.94 119 CYS B C 1
ATOM 2661 O O . CYS B 1 119 ? -4.883 1.859 20.688 1 92.94 119 CYS B O 1
ATOM 2663 N N . ILE B 1 120 ? -7.035 1.798 20.078 1 92.19 120 ILE B N 1
ATOM 2664 C CA . ILE B 1 120 ? -7.465 2.746 21.094 1 92.19 120 ILE B CA 1
ATOM 2665 C C . ILE B 1 120 ? -8.594 2.135 21.938 1 92.19 120 ILE B C 1
ATOM 2667 O O . ILE B 1 120 ? -9.688 1.888 21.422 1 92.19 120 ILE B O 1
ATOM 2671 N N . PRO B 1 121 ? -8.461 2.006 23.172 1 89.69 121 PRO B N 1
ATOM 2672 C CA . PRO B 1 121 ? -9.391 1.209 23.984 1 89.69 121 PRO B CA 1
ATOM 2673 C C . PRO B 1 121 ? -10.633 1.994 24.391 1 89.69 121 PRO B C 1
ATOM 2675 O O . PRO B 1 121 ? -11.648 1.4 24.75 1 89.69 121 PRO B O 1
ATOM 2678 N N . ASN B 1 122 ? -10.523 3.389 24.406 1 91.06 122 ASN B N 1
ATOM 2679 C CA . ASN B 1 122 ? -11.68 4.137 24.891 1 91.06 122 ASN B CA 1
ATOM 2680 C C . ASN B 1 122 ? -11.852 5.449 24.141 1 91.06 122 ASN B C 1
ATOM 2682 O O . ASN B 1 122 ? -10.945 5.883 23.422 1 91.06 122 ASN B O 1
ATOM 2686 N N . ILE B 1 123 ? -12.906 6.039 24.438 1 92.25 123 ILE B N 1
ATOM 2687 C CA . ILE B 1 123 ? -13.344 7.207 23.672 1 92.25 123 ILE B CA 1
ATOM 2688 C C . ILE B 1 123 ? -12.477 8.414 24.031 1 92.25 123 ILE B C 1
ATOM 2690 O O . ILE B 1 123 ? -12.18 9.25 23.188 1 92.25 123 ILE B O 1
ATOM 2694 N N . GLU B 1 124 ? -12.094 8.523 25.266 1 94.06 124 GLU B N 1
ATOM 2695 C CA . GLU B 1 124 ? -11.273 9.648 25.703 1 94.06 124 GLU B CA 1
ATOM 2696 C C . GLU B 1 124 ? -9.953 9.695 24.938 1 94.06 124 GLU B C 1
ATOM 2698 O O . GLU B 1 124 ? -9.539 10.758 24.469 1 94.06 124 GLU B O 1
ATOM 2703 N N . MET B 1 125 ? -9.383 8.578 24.797 1 93.25 125 MET B N 1
ATOM 2704 C CA . MET B 1 125 ? -8.125 8.477 24.062 1 93.25 125 MET B CA 1
ATOM 2705 C C . MET B 1 125 ? -8.336 8.734 22.578 1 93.25 125 MET B C 1
ATOM 2707 O O . MET B 1 125 ? -7.469 9.297 21.906 1 93.25 125 MET B O 1
ATOM 2711 N N . LEU B 1 126 ? -9.445 8.32 22.172 1 93.94 126 LEU B N 1
ATOM 2712 C CA . LEU B 1 126 ? -9.789 8.539 20.766 1 93.94 126 LEU B CA 1
ATOM 2713 C C . LEU B 1 126 ? -9.922 10.031 20.469 1 93.94 126 LEU B C 1
ATOM 2715 O O . LEU B 1 126 ? -9.383 10.523 19.469 1 93.94 126 LEU B O 1
ATOM 2719 N N . LEU B 1 127 ? -10.633 10.742 21.297 1 94.31 127 LEU B N 1
ATOM 2720 C CA . LEU B 1 127 ? -10.789 12.188 21.172 1 94.31 127 LEU B CA 1
ATOM 2721 C C . LEU B 1 127 ? -9.445 12.891 21.266 1 94.31 127 LEU B C 1
ATOM 2723 O O . LEU B 1 127 ? -9.164 13.82 20.5 1 94.31 127 LEU B O 1
ATOM 2727 N N . ASP B 1 128 ? -8.656 12.445 22.188 1 94.69 128 ASP B N 1
ATOM 2728 C CA . ASP B 1 128 ? -7.316 13 22.344 1 94.69 128 ASP B CA 1
ATOM 2729 C C . ASP B 1 128 ? -6.496 12.844 21.062 1 94.69 128 ASP B C 1
ATOM 2731 O O . ASP B 1 128 ? -5.766 13.758 20.688 1 94.69 128 ASP B O 1
ATOM 2735 N N . TYR B 1 129 ? -6.598 11.719 20.484 1 95.44 129 TYR B N 1
ATOM 2736 C CA . TYR B 1 129 ? -5.855 11.453 19.25 1 95.44 129 TYR B CA 1
ATOM 2737 C C . TYR B 1 129 ? -6.18 12.484 18.188 1 95.44 129 TYR B C 1
ATOM 2739 O O . TYR B 1 129 ? -5.281 13.109 17.625 1 95.44 129 TYR B O 1
ATOM 2747 N N . PHE B 1 130 ? -7.406 12.656 17.891 1 95 130 PHE B N 1
ATOM 2748 C CA . PHE B 1 130 ? -7.801 13.547 16.812 1 95 130 PHE B CA 1
ATOM 2749 C C . PHE B 1 130 ? -7.551 15.008 17.188 1 95 130 PHE B C 1
ATOM 2751 O O . PHE B 1 130 ? -7.234 15.828 16.328 1 95 130 PHE B O 1
ATOM 2758 N N . CYS B 1 131 ? -7.656 15.328 18.484 1 95.12 131 CYS B N 1
ATOM 2759 C CA . CYS B 1 131 ? -7.273 16.656 18.953 1 95.12 131 CYS B CA 1
ATOM 2760 C C . CYS B 1 131 ? -5.797 16.922 18.688 1 95.12 131 CYS B C 1
ATOM 2762 O O . CYS B 1 131 ? -5.43 18 18.219 1 95.12 131 CYS B O 1
ATOM 2764 N N . TRP B 1 132 ? -5.02 15.898 18.984 1 94 132 TRP B N 1
ATOM 2765 C CA . TRP B 1 132 ? -3.586 16.031 18.75 1 94 132 TRP B CA 1
ATOM 2766 C C . TRP B 1 132 ? -3.289 16.172 17.266 1 94 132 TRP B C 1
ATOM 2768 O O . TRP B 1 132 ? -2.385 16.922 16.875 1 94 132 TRP B O 1
ATOM 2778 N N . ARG B 1 133 ? -4.031 15.469 16.391 1 94.94 133 ARG B N 1
ATOM 2779 C CA . ARG B 1 133 ? -3.832 15.586 14.953 1 94.94 133 ARG B CA 1
ATOM 2780 C C . ARG B 1 133 ? -4.176 17 14.469 1 94.94 133 ARG B C 1
ATOM 2782 O O . ARG B 1 133 ? -3.473 17.562 13.625 1 94.94 133 ARG B O 1
ATOM 2789 N N . GLN B 1 134 ? -5.238 17.562 14.984 1 94.5 134 GLN B N 1
ATOM 2790 C CA . GLN B 1 134 ? -5.656 18.906 14.602 1 94.5 134 GLN B CA 1
ATOM 2791 C C . GLN B 1 134 ? -4.648 19.938 15.07 1 94.5 134 GLN B C 1
ATOM 2793 O O . GLN B 1 134 ? -4.332 20.891 14.344 1 94.5 134 GLN B O 1
ATOM 2798 N N . GLU B 1 135 ? -4.18 19.75 16.297 1 93.5 135 GLU B N 1
ATOM 2799 C CA . GLU B 1 135 ? -3.172 20.656 16.828 1 93.5 135 GLU B CA 1
ATOM 2800 C C . GLU B 1 135 ? -1.882 20.594 16.016 1 93.5 135 GLU B C 1
ATOM 2802 O O . GLU B 1 135 ? -1.249 21.625 15.766 1 93.5 135 GLU B O 1
ATOM 2807 N N . ASP B 1 136 ? -1.573 19.406 15.711 1 94 136 ASP B N 1
ATOM 2808 C CA . ASP B 1 136 ? -0.388 19.203 14.891 1 94 136 ASP B CA 1
ATOM 2809 C C . ASP B 1 136 ? -0.534 19.891 13.539 1 94 136 ASP B C 1
ATOM 2811 O O . ASP B 1 136 ? 0.415 20.516 13.047 1 94 136 ASP B O 1
ATOM 2815 N N . ALA B 1 137 ? -1.666 19.781 12.914 1 94.62 137 ALA B N 1
ATOM 2816 C CA . ALA B 1 137 ? -1.953 20.438 11.641 1 94.62 137 ALA B CA 1
ATOM 2817 C C . ALA B 1 137 ? -1.777 21.953 11.758 1 94.62 137 ALA B C 1
ATOM 2819 O O . ALA B 1 137 ? -1.171 22.578 10.891 1 94.62 137 ALA B O 1
ATOM 2820 N N . HIS B 1 138 ? -2.283 22.484 12.82 1 94.31 138 HIS B N 1
ATOM 2821 C CA . HIS B 1 138 ? -2.209 23.922 13.055 1 94.31 138 HIS B CA 1
ATOM 2822 C C . HIS B 1 138 ? -0.763 24.375 13.219 1 94.31 138 HIS B C 1
ATOM 2824 O O . HIS B 1 138 ? -0.34 25.359 12.594 1 94.31 138 HIS B O 1
ATOM 2830 N N . ARG B 1 139 ? -0.067 23.703 14.023 1 93.69 139 ARG B N 1
ATOM 2831 C CA . ARG B 1 139 ? 1.327 24.031 14.281 1 93.69 139 ARG B CA 1
ATOM 2832 C C . ARG B 1 139 ? 2.158 23.969 13.008 1 93.69 139 ARG B C 1
ATOM 2834 O O . ARG B 1 139 ? 2.945 24.875 12.727 1 93.69 139 ARG B O 1
ATOM 2841 N N . ASN B 1 140 ? 1.986 22.906 12.281 1 93.5 140 ASN B N 1
ATOM 2842 C CA . ASN B 1 140 ? 2.748 22.719 11.055 1 93.5 140 ASN B CA 1
ATOM 2843 C C . ASN B 1 140 ? 2.381 23.766 10 1 93.5 140 ASN B C 1
ATOM 2845 O O . ASN B 1 140 ? 3.244 24.234 9.258 1 93.5 140 ASN B O 1
ATOM 2849 N N . SER B 1 141 ? 1.127 24.078 9.914 1 95.62 141 SER B N 1
ATOM 2850 C CA . SER B 1 141 ? 0.655 25.094 8.977 1 95.62 141 SER B CA 1
ATOM 2851 C C . SER B 1 141 ? 1.27 26.453 9.281 1 95.62 141 SER B C 1
ATOM 2853 O O . SER B 1 141 ? 1.793 27.109 8.383 1 95.62 141 SER B O 1
ATOM 2855 N N . LEU B 1 142 ? 1.184 26.859 10.547 1 95.88 142 LEU B N 1
ATOM 2856 C CA . LEU B 1 142 ? 1.732 28.141 10.961 1 95.88 142 LEU B CA 1
ATOM 2857 C C . LEU B 1 142 ? 3.227 28.219 10.672 1 95.88 142 LEU B C 1
ATOM 2859 O O . LEU B 1 142 ? 3.713 29.219 10.148 1 95.88 142 LEU B O 1
ATOM 2863 N N . SER B 1 143 ? 3.92 27.156 10.984 1 95 143 SER B N 1
ATOM 2864 C CA . SER B 1 143 ? 5.355 27.094 10.727 1 95 143 SER B CA 1
ATOM 2865 C C . SER B 1 143 ? 5.648 27.172 9.234 1 95 143 SER B C 1
ATOM 2867 O O . SER B 1 143 ? 6.605 27.828 8.82 1 95 143 SER B O 1
ATOM 2869 N N . ALA B 1 144 ? 4.859 26.531 8.477 1 93.81 144 ALA B N 1
ATOM 2870 C CA . ALA B 1 144 ? 5.047 26.516 7.027 1 93.81 144 ALA B CA 1
ATOM 2871 C C . ALA B 1 144 ? 4.848 27.922 6.441 1 93.81 144 ALA B C 1
ATOM 2873 O O . ALA B 1 144 ? 5.625 28.359 5.59 1 93.81 144 ALA B O 1
ATOM 2874 N N . TYR B 1 145 ? 3.82 28.609 6.859 1 95.62 145 TYR B N 1
ATOM 2875 C CA . TYR B 1 145 ? 3.578 29.984 6.406 1 95.62 145 TYR B CA 1
ATOM 2876 C C . TYR B 1 145 ? 4.762 30.875 6.734 1 95.62 145 TYR B C 1
ATOM 2878 O O . TYR B 1 145 ? 5.199 31.672 5.895 1 95.62 145 TYR B O 1
ATOM 2886 N N . CYS B 1 146 ? 5.25 30.734 7.965 1 96.62 146 CYS B N 1
ATOM 2887 C CA . CYS B 1 146 ? 6.391 31.562 8.375 1 96.62 146 CYS B CA 1
ATOM 2888 C C . CYS B 1 146 ? 7.617 31.234 7.531 1 96.62 146 CYS B C 1
ATOM 2890 O O . CYS B 1 146 ? 8.289 32.156 7.031 1 96.62 146 CYS B O 1
ATOM 2892 N N . TYR B 1 147 ? 7.906 29.984 7.363 1 95.75 147 TYR B N 1
ATOM 2893 C CA . TYR B 1 147 ? 9.062 29.516 6.602 1 95.75 147 TYR B CA 1
ATOM 2894 C C . TYR B 1 147 ? 9.039 30.078 5.18 1 95.75 147 TYR B C 1
ATOM 2896 O O . TYR B 1 147 ? 10.008 30.688 4.727 1 95.75 147 TYR B O 1
ATOM 2904 N N . TRP B 1 148 ? 7.969 29.938 4.559 1 94.12 148 TRP B N 1
ATOM 2905 C CA . TRP B 1 148 ? 7.902 30.312 3.152 1 94.12 148 TRP B CA 1
ATOM 2906 C C . TRP B 1 148 ? 7.816 31.828 2.998 1 94.12 148 TRP B C 1
ATOM 2908 O O . TRP B 1 148 ? 8.273 32.375 1.997 1 94.12 148 TRP B O 1
ATOM 2918 N N . THR B 1 149 ? 7.191 32.531 3.971 1 95.5 149 THR B N 1
ATOM 2919 C CA . THR B 1 149 ? 7.23 34 3.973 1 95.5 149 THR B CA 1
ATOM 2920 C C . THR B 1 149 ? 8.672 34.5 4.023 1 95.5 149 THR B C 1
ATOM 2922 O O . THR B 1 149 ? 9.047 35.375 3.258 1 95.5 149 THR B O 1
ATOM 2925 N N . LEU B 1 150 ? 9.477 33.844 4.863 1 95.56 150 LEU B N 1
ATOM 2926 C CA . LEU B 1 150 ? 10.875 34.25 4.984 1 95.56 150 LEU B CA 1
ATOM 2927 C C . LEU B 1 150 ? 11.648 33.875 3.717 1 95.56 150 LEU B C 1
ATOM 2929 O O . LEU B 1 150 ? 12.469 34.656 3.242 1 95.56 150 LEU B O 1
ATOM 2933 N N . ARG B 1 151 ? 11.375 32.719 3.184 1 94.44 151 ARG B N 1
ATOM 2934 C CA . ARG B 1 151 ? 12.023 32.281 1.947 1 94.44 151 ARG B CA 1
ATOM 2935 C C . ARG B 1 151 ? 11.734 33.25 0.812 1 94.44 151 ARG B C 1
ATOM 2937 O O . ARG B 1 151 ? 12.633 33.594 0.047 1 94.44 151 ARG B O 1
ATOM 2944 N N . ASN B 1 152 ? 10.531 33.688 0.726 1 94.44 152 ASN B N 1
ATOM 2945 C CA . ASN B 1 152 ? 10.094 34.594 -0.343 1 94.44 152 ASN B CA 1
ATOM 2946 C C . ASN B 1 152 ? 10.641 36 -0.154 1 94.44 152 ASN B C 1
ATOM 2948 O O . ASN B 1 152 ? 10.633 36.812 -1.087 1 94.44 152 ASN B O 1
ATOM 2952 N N . ASN B 1 153 ? 11.094 36.2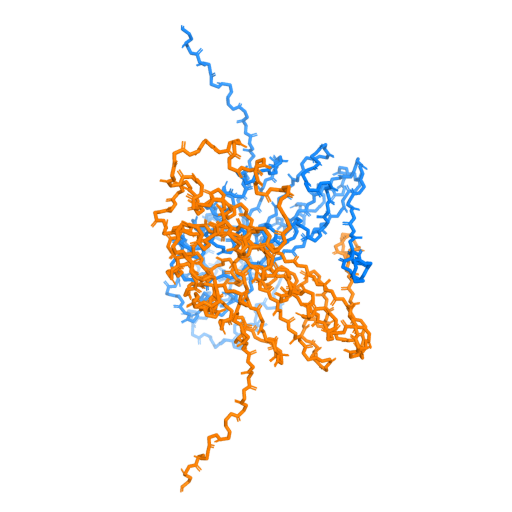19 0.971 1 94.69 153 ASN B N 1
ATOM 2953 C CA . ASN B 1 153 ? 11.656 37.562 1.261 1 94.69 153 ASN B CA 1
ATOM 2954 C C . ASN B 1 153 ? 13.18 37.5 1.33 1 94.69 153 ASN B C 1
ATOM 2956 O O . ASN B 1 153 ? 13.797 38.25 2.1 1 94.69 153 ASN B O 1
ATOM 2960 N N . GLY B 1 154 ? 13.727 36.469 0.71 1 93.75 154 GLY B N 1
ATOM 2961 C CA . GLY B 1 154 ? 15.148 36.5 0.421 1 93.75 154 GLY B CA 1
ATOM 2962 C C . GLY B 1 154 ? 15.969 35.656 1.379 1 93.75 154 GLY B C 1
ATOM 2963 O O . GLY B 1 154 ? 17.188 35.5 1.206 1 93.75 154 GLY B O 1
ATOM 2964 N N . ASN B 1 155 ? 15.352 35.094 2.416 1 94.56 155 ASN B N 1
ATOM 2965 C CA . ASN B 1 155 ? 16.109 34.25 3.344 1 94.56 155 ASN B CA 1
ATOM 2966 C C . ASN B 1 155 ? 16.469 32.906 2.713 1 94.56 155 ASN B C 1
ATOM 2968 O O . ASN B 1 155 ? 15.68 32.344 1.959 1 94.56 155 ASN B O 1
ATOM 2972 N N . SER B 1 156 ? 17.672 32.469 3.051 1 95.06 156 SER B N 1
ATOM 2973 C CA . SER B 1 156 ? 18.062 31.141 2.629 1 95.06 156 SER B CA 1
ATOM 2974 C C . SER B 1 156 ? 17.297 30.078 3.396 1 95.06 156 SER B C 1
ATOM 2976 O O . SER B 1 156 ? 16.625 30.375 4.383 1 95.06 156 SER B O 1
ATOM 2978 N N . TYR B 1 157 ? 17.359 28.844 2.92 1 90.62 157 TYR B N 1
ATOM 2979 C CA . TYR B 1 157 ? 16.672 27.734 3.588 1 90.62 157 TYR B CA 1
ATOM 2980 C C . TYR B 1 157 ? 17.156 27.594 5.023 1 90.62 157 TYR B C 1
ATOM 2982 O O . TYR B 1 157 ? 16.359 27.344 5.934 1 90.62 157 TYR B O 1
ATOM 2990 N N . ILE B 1 158 ? 18.391 27.766 5.23 1 93.38 158 ILE B N 1
ATOM 2991 C CA . ILE B 1 158 ? 18.984 27.625 6.551 1 93.38 158 ILE B CA 1
ATOM 2992 C C . ILE B 1 158 ? 18.5 28.734 7.465 1 93.38 158 ILE B C 1
ATOM 2994 O O . ILE B 1 158 ? 18.094 28.5 8.602 1 93.38 158 ILE B O 1
ATOM 2998 N N . GLU B 1 159 ? 18.516 29.922 6.961 1 93.88 159 GLU B N 1
ATOM 2999 C CA . GLU B 1 159 ? 18.078 31.078 7.738 1 93.88 159 GLU B CA 1
ATOM 3000 C C . GLU B 1 159 ? 16.594 30.984 8.094 1 93.88 159 GLU B C 1
ATOM 3002 O O . GLU B 1 159 ? 16.219 31.234 9.234 1 93.88 159 GLU B O 1
ATOM 3007 N N . ALA B 1 160 ? 15.82 30.688 7.125 1 94.56 160 ALA B N 1
ATOM 3008 C CA . ALA B 1 160 ? 14.383 30.562 7.336 1 94.56 160 ALA B CA 1
ATOM 3009 C C . ALA B 1 160 ? 14.062 29.516 8.391 1 94.56 160 ALA B C 1
ATOM 3011 O O . ALA B 1 160 ? 13.203 29.719 9.25 1 94.56 160 ALA B O 1
ATOM 3012 N N . THR B 1 161 ? 14.742 28.375 8.359 1 93 161 THR B N 1
ATOM 3013 C CA . THR B 1 161 ? 14.531 27.281 9.297 1 93 161 THR B CA 1
ATOM 3014 C C . THR B 1 161 ? 14.922 27.703 10.711 1 93 161 THR B C 1
ATOM 3016 O O . THR B 1 161 ? 14.164 27.484 11.664 1 93 161 THR B O 1
ATOM 3019 N N . LYS B 1 162 ? 16.062 28.281 10.859 1 93.69 162 LYS B N 1
ATOM 3020 C CA . LYS B 1 162 ? 16.562 28.703 12.164 1 93.69 162 LYS B CA 1
ATOM 3021 C C . LYS B 1 162 ? 15.641 29.734 12.797 1 93.69 162 LYS B C 1
ATOM 3023 O O . LYS B 1 162 ? 15.359 29.672 14 1 93.69 162 LYS B O 1
ATOM 3028 N N . LYS B 1 163 ? 15.234 30.656 12.031 1 91.88 163 LYS B N 1
ATOM 3029 C CA . LYS B 1 163 ? 14.367 31.719 12.531 1 91.88 163 LYS B CA 1
ATOM 3030 C C . LYS B 1 163 ? 13.008 31.172 12.961 1 91.88 163 LYS B C 1
ATOM 3032 O O . LYS B 1 163 ? 12.484 31.562 14.008 1 91.88 163 LYS B O 1
ATOM 3037 N N . THR B 1 164 ? 12.469 30.281 12.18 1 92.62 164 THR B N 1
ATOM 3038 C CA . THR B 1 164 ? 11.133 29.766 12.43 1 92.62 164 THR B CA 1
ATOM 3039 C C . THR B 1 164 ? 11.133 28.844 13.648 1 92.62 164 THR B C 1
ATOM 3041 O O . THR B 1 164 ? 10.164 28.828 14.422 1 92.62 164 THR B O 1
ATOM 3044 N N . GLU B 1 165 ? 12.125 28 13.836 1 91.12 165 GLU B N 1
ATOM 3045 C CA . GLU B 1 165 ? 12.203 27.016 14.906 1 91.12 165 GLU B CA 1
ATOM 3046 C C . GLU B 1 165 ? 12.25 27.703 16.281 1 91.12 165 GLU B C 1
ATOM 3048 O O . GLU B 1 165 ? 11.789 27.141 17.266 1 91.12 165 GLU B O 1
ATOM 3053 N N . LYS B 1 166 ? 12.633 28.875 16.391 1 88.75 166 LYS B N 1
ATOM 3054 C CA . LYS B 1 166 ? 12.852 29.578 17.656 1 88.75 166 LYS B CA 1
ATOM 3055 C C . LYS B 1 166 ? 11.641 30.422 18.047 1 88.75 166 LYS B C 1
ATOM 3057 O O . LYS B 1 166 ? 11.539 30.906 19.172 1 88.75 166 LYS B O 1
ATOM 3062 N N . LEU B 1 167 ? 10.789 30.594 17.172 1 92.62 167 LEU B N 1
ATOM 3063 C CA . LEU B 1 167 ? 9.672 31.516 17.391 1 92.62 167 LEU B CA 1
ATOM 3064 C C . LEU B 1 167 ? 8.523 30.828 18.109 1 92.62 167 LEU B C 1
ATOM 3066 O O . LEU B 1 167 ? 8.227 29.656 17.828 1 92.62 167 LEU B O 1
ATOM 3070 N N . SER B 1 168 ? 7.965 31.516 19 1 94.5 168 SER B N 1
ATOM 3071 C CA . SER B 1 168 ? 6.719 31.062 19.625 1 94.5 168 SER B CA 1
ATOM 3072 C C . SER B 1 168 ? 5.535 31.25 18.688 1 9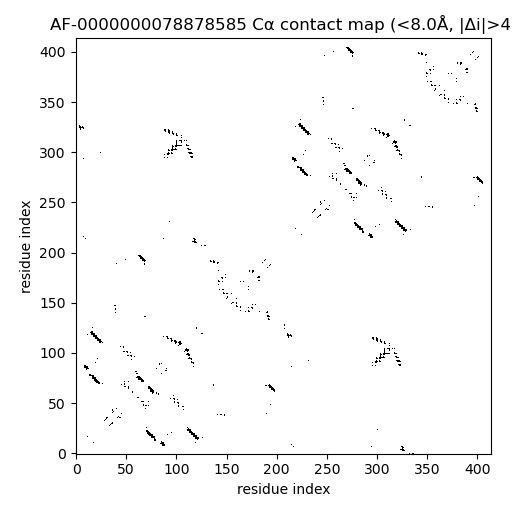4.5 168 SER B C 1
ATOM 3074 O O . SER B 1 168 ? 5.668 31.875 17.625 1 94.5 168 SER B O 1
ATOM 3076 N N . VAL B 1 169 ? 4.395 30.734 19.078 1 93.38 169 VAL B N 1
ATOM 3077 C CA . VAL B 1 169 ? 3.18 30.859 18.281 1 93.38 169 VAL B CA 1
ATOM 3078 C C . VAL B 1 169 ? 2.842 32.344 18.078 1 93.38 169 VAL B C 1
ATOM 3080 O O . VAL B 1 169 ? 2.525 32.75 16.969 1 93.38 169 VAL B O 1
ATOM 3083 N N . SER B 1 170 ? 2.969 33.031 19.188 1 94.88 170 SER B N 1
ATOM 3084 C CA . SER B 1 170 ? 2.678 34.469 19.125 1 94.88 170 SER B CA 1
ATOM 3085 C C . SER B 1 170 ? 3.648 35.188 18.188 1 94.88 170 SER B C 1
ATOM 3087 O O . SER B 1 170 ? 3.238 36.031 17.391 1 94.88 170 SER B O 1
ATOM 3089 N N . ASP B 1 171 ? 4.906 34.844 18.297 1 96.12 171 ASP B N 1
ATOM 3090 C CA . ASP B 1 171 ? 5.93 35.469 17.469 1 96.12 171 ASP B CA 1
ATOM 3091 C C . ASP B 1 171 ? 5.73 35.125 16 1 96.12 171 ASP B C 1
ATOM 3093 O O . ASP B 1 171 ? 5.992 35.938 15.117 1 96.12 171 ASP B O 1
ATOM 3097 N N . LYS B 1 172 ? 5.297 33.969 15.75 1 96.88 172 LYS B N 1
ATOM 3098 C CA . LYS B 1 172 ? 5.027 33.531 14.375 1 96.88 172 LYS B CA 1
ATOM 3099 C C . LYS B 1 172 ? 3.879 34.344 13.773 1 96.88 172 LYS B C 1
ATOM 3101 O O . LYS B 1 172 ? 3.959 34.781 12.625 1 96.88 172 LYS B O 1
ATOM 3106 N N . ASN B 1 173 ? 2.854 34.531 14.547 1 95.75 173 ASN B N 1
ATOM 3107 C CA . ASN B 1 173 ? 1.738 35.344 14.078 1 95.75 173 ASN B CA 1
ATOM 3108 C C . ASN B 1 173 ? 2.176 36.781 13.797 1 95.75 173 ASN B C 1
ATOM 3110 O O . ASN B 1 173 ? 1.749 37.406 12.812 1 95.75 173 ASN B O 1
ATOM 3114 N N . GLU B 1 174 ? 3.031 37.281 14.656 1 95.94 174 GLU B N 1
ATOM 3115 C CA . GLU B 1 174 ? 3.543 38.656 14.484 1 95.94 174 GLU B CA 1
ATOM 3116 C C . GLU B 1 174 ? 4.383 38.75 13.211 1 95.94 174 GLU B C 1
ATOM 3118 O O . GLU B 1 174 ? 4.254 39.719 12.461 1 95.94 174 GLU B O 1
ATOM 3123 N N . LEU B 1 175 ? 5.211 37.75 13.086 1 96.19 175 LEU B N 1
ATOM 3124 C CA . LEU B 1 175 ? 6.031 37.719 11.875 1 96.19 175 LEU B CA 1
ATOM 3125 C C . LEU B 1 175 ? 5.164 37.781 10.625 1 96.19 175 LEU B C 1
ATOM 3127 O O . LEU B 1 175 ? 5.422 38.594 9.727 1 96.19 175 LEU B O 1
ATOM 3131 N N . LEU B 1 176 ? 4.16 36.969 10.531 1 96.94 176 LEU B N 1
ATOM 3132 C CA . LEU B 1 176 ? 3.27 36.938 9.375 1 96.94 176 LEU B CA 1
ATOM 3133 C C . LEU B 1 176 ? 2.537 38.281 9.211 1 96.94 176 LEU B C 1
ATOM 3135 O O . LEU B 1 176 ? 2.414 38.781 8.094 1 96.94 176 LEU B O 1
ATOM 3139 N N . PHE B 1 177 ? 2.111 38.812 10.297 1 95.56 177 PHE B N 1
ATOM 3140 C CA . PHE B 1 177 ? 1.4 40.094 10.273 1 95.56 177 PHE B CA 1
ATOM 3141 C C . PHE B 1 177 ? 2.289 41.188 9.711 1 95.56 177 PHE B C 1
ATOM 3143 O O . PHE B 1 177 ? 1.835 42.031 8.922 1 95.56 177 PHE B O 1
ATOM 3150 N N . GLN B 1 178 ? 3.539 41.188 10.102 1 96.06 178 GLN B N 1
ATOM 3151 C CA . GLN B 1 178 ? 4.504 42.156 9.625 1 96.06 178 GLN B CA 1
ATOM 3152 C C . GLN B 1 178 ? 4.703 42.062 8.117 1 96.06 178 GLN B C 1
ATOM 3154 O O . GLN B 1 178 ? 5.059 43.031 7.461 1 96.06 178 GLN B O 1
ATOM 3159 N N . HIS B 1 179 ? 4.473 40.938 7.66 1 96.12 179 HIS B N 1
ATOM 3160 C CA . HIS B 1 179 ? 4.645 40.719 6.227 1 96.12 179 HIS B CA 1
ATOM 3161 C C . HIS B 1 179 ? 3.307 40.781 5.496 1 96.12 179 HIS B C 1
ATOM 3163 O O . HIS B 1 179 ? 3.193 40.344 4.355 1 96.12 179 HIS B O 1
ATOM 3169 N N . GLY B 1 180 ? 2.25 41.156 6.219 1 95.19 180 GLY B N 1
ATOM 3170 C CA . GLY B 1 180 ? 0.962 41.406 5.598 1 95.19 180 GLY B CA 1
ATOM 3171 C C . GLY B 1 180 ? 0.063 40.188 5.535 1 95.19 180 GLY B C 1
ATOM 3172 O O . GLY B 1 180 ? -0.917 40.188 4.785 1 95.19 180 GLY B O 1
ATOM 3173 N N . ILE B 1 181 ? 0.423 39.188 6.172 1 95.19 181 ILE B N 1
ATOM 3174 C CA . ILE B 1 181 ? -0.376 37.969 6.168 1 95.19 181 ILE B CA 1
ATOM 3175 C C . ILE B 1 181 ? -1.118 37.844 7.496 1 95.19 181 ILE B C 1
ATOM 3177 O O . ILE B 1 181 ? -0.5 37.844 8.562 1 95.19 181 ILE B O 1
ATOM 3181 N N . ASN B 1 182 ? -2.449 37.844 7.469 1 95.44 182 ASN B N 1
ATOM 3182 C CA . ASN B 1 182 ? -3.262 37.5 8.625 1 95.44 182 ASN B CA 1
ATOM 3183 C C . ASN B 1 182 ? -3.551 36 8.664 1 95.44 182 ASN B C 1
ATOM 3185 O O . ASN B 1 182 ? -4.453 35.5 7.977 1 95.44 182 ASN B O 1
ATOM 3189 N N . TYR B 1 183 ? -2.863 35.312 9.469 1 94.94 183 TYR B N 1
ATOM 3190 C CA . TYR B 1 183 ? -2.949 33.875 9.531 1 94.94 183 TYR B CA 1
ATOM 3191 C C . TYR B 1 183 ? -4.367 33.438 9.867 1 94.94 183 TYR B C 1
ATOM 3193 O O . TYR B 1 183 ? -4.82 32.375 9.406 1 94.94 183 TYR B O 1
ATOM 3201 N N . ASN B 1 184 ? -5.09 34.188 10.641 1 92.25 184 ASN B N 1
ATOM 3202 C CA . ASN B 1 184 ? -6.449 33.844 11.031 1 92.25 184 ASN B CA 1
ATOM 3203 C C . ASN B 1 184 ? -7.402 33.875 9.844 1 92.25 184 ASN B C 1
ATOM 3205 O O . ASN B 1 184 ? -8.508 33.344 9.906 1 92.25 184 ASN B O 1
ATOM 3209 N N . SER B 1 185 ? -6.98 34.469 8.766 1 93.44 185 SER B N 1
ATOM 3210 C CA . SER B 1 185 ? -7.852 34.656 7.609 1 93.44 185 SER B CA 1
ATOM 3211 C C . SER B 1 185 ? -7.508 33.656 6.512 1 93.44 185 SER B C 1
ATOM 3213 O O . SER B 1 185 ? -8.18 33.594 5.48 1 93.44 185 SER B O 1
ATOM 3215 N N . VAL B 1 186 ? -6.453 32.875 6.734 1 93.06 186 VAL B N 1
ATOM 3216 C CA . VAL B 1 186 ? -6.125 31.875 5.723 1 93.06 186 VAL B CA 1
ATOM 3217 C C . VAL B 1 186 ? -7.195 30.781 5.707 1 93.06 186 VAL B C 1
ATOM 3219 O O . VAL B 1 186 ? -7.898 30.578 6.695 1 93.06 186 VAL B O 1
ATOM 3222 N N . PRO B 1 187 ? -7.371 30.078 4.555 1 93.62 187 PRO B N 1
ATOM 3223 C CA . PRO B 1 187 ? -8.414 29.062 4.449 1 93.62 187 PRO B CA 1
ATOM 3224 C C . PRO B 1 187 ? -8.32 28.016 5.559 1 93.62 187 PRO B C 1
ATOM 3226 O O . PRO B 1 187 ? -7.223 27.609 5.945 1 93.62 187 PRO B O 1
ATOM 3229 N N . SER B 1 188 ? -9.484 27.516 5.996 1 92.88 188 SER B N 1
ATOM 3230 C CA . SER B 1 188 ? -9.57 26.625 7.145 1 92.88 188 SER B CA 1
ATOM 3231 C C . SER B 1 188 ? -8.82 25.328 6.883 1 92.88 188 SER B C 1
ATOM 3233 O O . SER B 1 188 ? -8.188 24.781 7.785 1 92.88 188 SER B O 1
ATOM 3235 N N . TRP B 1 189 ? -8.945 24.844 5.625 1 93.25 189 TRP B N 1
ATOM 3236 C CA . TRP B 1 189 ? -8.336 23.547 5.32 1 93.25 189 TRP B CA 1
ATOM 3237 C C . TRP B 1 189 ? -6.816 23.609 5.473 1 93.25 189 TRP B C 1
ATOM 3239 O O . TRP B 1 189 ? -6.168 22.609 5.758 1 93.25 189 TRP B O 1
ATOM 3249 N N . GLN B 1 190 ? -6.215 24.781 5.32 1 95.06 190 GLN B N 1
ATOM 3250 C CA . GLN B 1 190 ? -4.777 24.969 5.473 1 95.06 190 GLN B CA 1
ATOM 3251 C C . GLN B 1 190 ? -4.375 24.984 6.945 1 95.06 190 GLN B C 1
ATOM 3253 O O . GLN B 1 190 ? -3.281 24.531 7.301 1 95.06 190 GLN B O 1
ATOM 3258 N N . LYS B 1 191 ? -5.289 25.438 7.789 1 93.88 191 LYS B N 1
ATOM 3259 C CA . LYS B 1 191 ? -4.992 25.625 9.203 1 93.88 191 LYS B CA 1
ATOM 3260 C C . LYS B 1 191 ? -5.348 24.375 10.008 1 93.88 191 LYS B C 1
ATOM 3262 O O . LYS B 1 191 ? -4.652 24.031 10.969 1 93.88 191 LYS B O 1
ATOM 3267 N N . ARG B 1 192 ? -6.406 23.703 9.562 1 92.75 192 ARG B N 1
ATOM 3268 C CA . ARG B 1 192 ? -6.996 22.703 10.453 1 92.75 192 ARG B CA 1
ATOM 3269 C C . ARG B 1 192 ? -7.18 21.375 9.734 1 92.75 192 ARG B C 1
ATOM 3271 O O . ARG B 1 192 ? -7.645 20.406 10.336 1 92.75 192 ARG B O 1
ATOM 3278 N N . GLY B 1 193 ? -6.883 21.266 8.562 1 94.06 193 GLY B N 1
ATOM 3279 C CA . GLY B 1 193 ? -7.156 20.047 7.812 1 94.06 193 GLY B CA 1
ATOM 3280 C C . GLY B 1 193 ? -8.617 19.891 7.434 1 94.06 193 GLY B C 1
ATOM 3281 O O . GLY B 1 193 ? -9.352 20.875 7.371 1 94.06 193 GLY B O 1
ATOM 3282 N N . VAL B 1 194 ? -8.984 18.719 7.047 1 94.56 194 VAL B N 1
ATOM 3283 C CA . VAL B 1 194 ? -10.352 18.438 6.602 1 94.56 194 VAL B CA 1
ATOM 3284 C C . VAL B 1 194 ? -10.867 17.172 7.289 1 94.56 194 VAL B C 1
ATOM 3286 O O . VAL B 1 194 ? -10.195 16.141 7.301 1 94.56 194 VAL B O 1
ATOM 3289 N N . GLY B 1 195 ? -12.016 17.297 7.953 1 94.81 195 GLY B N 1
ATOM 3290 C CA . GLY B 1 195 ? -12.734 16.156 8.5 1 94.81 195 GLY B CA 1
ATOM 3291 C C . GLY B 1 195 ? -13.867 15.68 7.613 1 94.81 195 GLY B C 1
ATOM 3292 O O . GLY B 1 195 ? -14.523 16.484 6.953 1 94.81 195 GLY B O 1
ATOM 3293 N N . MET B 1 196 ? -14.023 14.375 7.539 1 92.62 196 MET B N 1
ATOM 3294 C CA . MET B 1 196 ? -15.094 13.781 6.742 1 92.62 196 MET B CA 1
ATOM 3295 C C . MET B 1 196 ? -15.859 12.734 7.551 1 92.62 196 MET B C 1
ATOM 3297 O O . MET B 1 196 ? -15.258 11.977 8.312 1 92.62 196 MET B O 1
ATOM 3301 N N . PHE B 1 197 ? -17.188 12.727 7.539 1 85.38 197 PHE B N 1
ATOM 3302 C CA . PHE B 1 197 ? -18.016 11.727 8.203 1 85.38 197 PHE B CA 1
ATOM 3303 C C . PHE B 1 197 ? -19.078 11.188 7.258 1 85.38 197 PHE B C 1
ATOM 3305 O O . PHE B 1 197 ? -19.469 11.859 6.297 1 85.38 197 PHE B O 1
ATOM 3312 N N . TYR B 1 198 ? -19.25 9.789 7.23 1 66.88 198 TYR B N 1
ATOM 3313 C CA . TYR B 1 198 ? -20.359 9.219 6.484 1 66.88 198 TYR B CA 1
ATOM 3314 C C . TYR B 1 198 ? -21.688 9.57 7.125 1 66.88 198 TYR B C 1
ATOM 3316 O O . TYR B 1 198 ? -21.859 9.43 8.336 1 66.88 198 TYR B O 1
ATOM 3324 N N . GLU B 1 199 ? -22.422 10.453 6.59 1 61.41 199 GLU B N 1
ATOM 3325 C CA . GLU B 1 199 ? -23.812 10.602 7.031 1 61.41 199 GLU B CA 1
ATOM 3326 C C . GLU B 1 199 ? -24.75 9.758 6.184 1 61.41 199 GLU B C 1
ATOM 3328 O O . GLU B 1 199 ? -24.641 9.742 4.957 1 61.41 199 GLU B O 1
ATOM 3333 N N . SER B 1 200 ? -25.156 8.594 6.617 1 51.69 200 SER B N 1
ATOM 3334 C CA . SER B 1 200 ? -26.25 7.867 5.969 1 51.69 200 SER B CA 1
ATOM 3335 C C . SER B 1 200 ? -27.312 8.82 5.438 1 51.69 200 SER B C 1
ATOM 3337 O O . SER B 1 200 ? -27.891 9.594 6.199 1 51.69 200 SER B O 1
ATOM 3339 N N . ILE B 1 201 ? -27.047 9.43 4.465 1 46.47 201 ILE B N 1
ATOM 3340 C CA . ILE B 1 201 ? -28.203 10.148 3.949 1 46.47 201 ILE B CA 1
ATOM 3341 C C . ILE B 1 201 ? -29.328 9.156 3.631 1 46.47 201 ILE B C 1
ATOM 3343 O O . ILE B 1 201 ? -29.109 8.172 2.928 1 46.47 201 ILE B O 1
ATOM 3347 N N . ASP B 1 202 ? -30.25 8.953 4.504 1 42.56 202 ASP B N 1
ATOM 3348 C CA . ASP B 1 202 ? -31.5 8.281 4.156 1 42.56 202 ASP B CA 1
ATOM 3349 C C . ASP B 1 202 ? -32 8.727 2.785 1 42.56 202 ASP B C 1
ATOM 3351 O O . ASP B 1 202 ? -32.344 9.898 2.596 1 42.56 202 ASP B O 1
ATOM 3355 N N . ARG B 1 203 ? -31.438 8.352 1.777 1 42.72 203 ARG B N 1
ATOM 3356 C CA . ARG B 1 203 ? -32.156 8.609 0.533 1 42.72 203 ARG B CA 1
ATOM 3357 C C . ARG B 1 203 ? -33.594 8.078 0.6 1 42.72 203 ARG B C 1
ATOM 3359 O O . ARG B 1 203 ? -33.8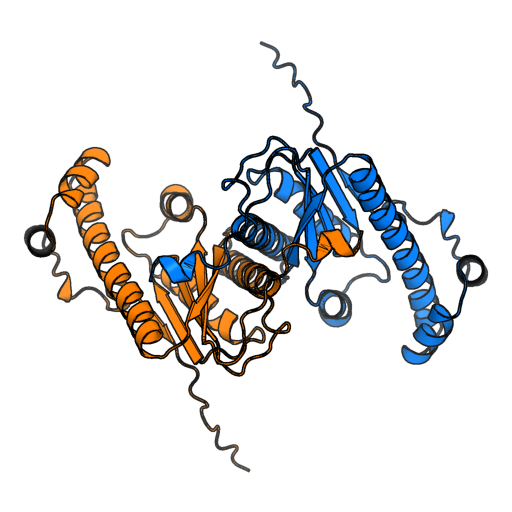12 6.895 0.859 1 42.72 203 ARG B O 1
ATOM 3366 N N . LYS B 1 204 ? -34.438 8.969 0.966 1 36.88 204 LYS B N 1
ATOM 3367 C CA . LYS B 1 204 ? -35.844 8.695 0.825 1 36.88 204 LYS B CA 1
ATOM 3368 C C . LYS B 1 204 ? -36.156 8.133 -0.558 1 36.88 204 LYS B C 1
ATOM 3370 O O . LYS B 1 204 ? -35.938 8.789 -1.571 1 36.88 204 LYS B O 1
ATOM 3375 N N . GLY B 1 205 ? -35.781 6.949 -0.82 1 32.62 205 GLY B N 1
ATOM 3376 C CA . GLY B 1 205 ? -36.344 6.34 -2.012 1 32.62 205 GLY B CA 1
ATOM 3377 C C . GLY B 1 205 ? -37.844 6.609 -2.166 1 32.62 205 GLY B C 1
ATOM 3378 O O . GLY B 1 205 ? -38.594 6.367 -1.243 1 32.62 205 GLY B O 1
ATOM 3379 N N . ILE B 1 206 ? -38.156 7.684 -2.857 1 33.62 206 ILE B N 1
ATOM 3380 C CA . ILE B 1 206 ? -39.531 7.844 -3.307 1 33.62 206 ILE B CA 1
ATOM 3381 C C . ILE B 1 206 ? -40 6.578 -4.031 1 33.62 206 ILE B C 1
ATOM 3383 O O . ILE B 1 206 ? -39.375 6.168 -5.02 1 33.62 206 ILE B O 1
ATOM 3387 N N . ASN B 1 207 ? -40.5 5.715 -3.219 1 27.81 207 ASN B N 1
ATOM 3388 C CA . ASN B 1 207 ? -41.406 4.801 -3.898 1 27.81 207 ASN B CA 1
ATOM 3389 C C . ASN B 1 207 ? -42.5 5.555 -4.664 1 27.81 207 ASN B C 1
ATOM 3391 O O . ASN B 1 207 ? -43.094 6.496 -4.137 1 27.81 207 ASN B O 1
#

Organism: Nematostella vectensis (NCBI:txid45351)

Sequence (414 aa):
MRKNETLFDQHVLPDNYIVVRLDGKGFTKLTKESLDLEKPFDIRFHDAMVATTKHLLTVGFKVIYAYTQSDEISLLIDKDDNTFNRKVRKINSVLAGEASAFFSMYFNKLSVLDCRTICIPNIEMLLDYFCWRQEDAHRNSLSAYCYWTLRNNGNSYIEATKKTEKLSVSDKNELLFQHGINYNSVPSWQKRGVGMFYESIDRKGINMRKNETLFDQHVLPDNYIVVRLDGKGFTKLTKESLDLEKPFDIRFHDAMVATTKHLLTVGFKVIYAYTQSDEISLLIDKDDNTFNRKVRKINSVLAGEASAFFSMYFNKLSVLDCRTICIPNIEMLLDYFCWRQEDAHRNSLSAYCYWTLRNNGNSYIEATKKTEKLSVSDKNELLFQHGINYNSVPSWQKRGVGMFYESIDRKGIN

InterPro domains:
  IPR007537 tRNAHis guanylyltransferase Thg1 [PTHR12729] (8-202)
  IPR024956 tRNAHis guanylyltransferase catalytic domain [PF04446] (1-119)
  IPR025845 Thg1 C-terminal domain [PF14413] (125-199)
  IPR038469 tRNAHis guanylyltransferase Thg1 superfamily [G3DSA:3.30.70.3000] (1-207)

pLDDT: mean 90.6, std 12.59, range [27.77, 98.81]